Protein AF-A0A7J6QQX9-F1 (afdb_monomer_lite)

Sequence (449 aa):
MVSWVTRGLKDNWSQVRYASCIAARAVVTKVDTFTDLSIRDRLTTLPNFASMAVAVYLNRHYVAEGVRMHAQGTWRLLVGPHGGSWILVENMPLVLDVLTEAMNAPNHAVREASCHCVREIGSRVLPAVVETSKAEDCEATMRRLVGLLNEATQDESWPVRDTAAQAIGELYSTASLQAKTGSPNKSSGSRCFDTTKHGEEAEGALSTAVESFAATLENLMQDNIPSLRRDAAAALAELAENQPSRVDLFAILRRHLGAAHEQSPNSESFSHYTPSGPFSVPAKKVSHEDYVPPDEVSNQTMYSCGSLAPKTHLGHLKKKSPGGGCMNCSSGDEDRYAVAWERSDGAVDLLASACLLRSDPSDLLDAFVPTLEGIFKLSHFKHNVNLKRTICERFMEVIRARPEIRPRLGGIRKQCLELLQDSASNEENLRTARLCFEDFVRVAAVPAS

Foldseek 3Di:
DLQCLLVQLLDLFPVSVLVSLVVLLVCLVCVVVPDPDDLVRCCQPPVSNVSSLLSLLLQCQQPWPSSNVSSVVSNCSSQPPPDDLVSCLSCVVSNLVSLVSQCPFQAVSSNLSSLLSLLCCLQPNLVVNLVPDDLVVSLVSLLSSLVSLLSQCVDLDLSSVLSSLLSLLNNLVNLVVLCPPPDPDDDDDDSSLDPDSNNVSSVVSNVVCLLVLLVSLLQQLLDPDLSSVLSSLLSNLSSCVSCVVRRPLVVSLVVAQLLLVVFAQPDDDCPPDDDDDPVPDPPPPDPPVPDDDDPDDPDDDDGDPQSPFGNPPDPDDDDDDQGDGPGSSVVPPPDPPRGNLSSSLSSLSNLLSNLLPDPDSCVSLVSCLVSLLVLLPDDSYPCSLVSLLSNLVSVLVSCVSPVPCLVSNVSNLVVLVVCLVVVPPPPDSVPSSVVSNVSSNVSSVDDDD

Secondary structure (DSSP, 8-state):
-HHHHHHHHT-SSHHHHHHHHHHHHHHHHHGGGT----HHHHHHH-HHHHHHHHHHHHHTT-SSHHHHHHHHHHHHHHHGGG-SHHHHHHTHHHHHHHHHHHHT-SSHHHHHHHHHHHHHIIIIIHHHHHHHS-HHHHHHHHHHHHHHHHHHTT-SSHHHHHHHHHHHHHHHHHHHHHHHT--SS-SS---TTSTTHHHHHHHHHHHHHHHHHHHHHHHHTTSSSHHHHHHHHHHHHHHHHH-TTT--HHHHHHHHTTGGGG--S---TTTT----STT--------TTS----S--SS-----GGG--------SSS------SSS-TT-S-TT-PPPHHHHHHHHHHHHHHHHHHSS--HHHHHHHHHHHHHHHT--SSTTHHHHHHHHHHHHHHHHHH-GGGGGGGHHHHHHHHHHHHHTTT-HHHHHHHHHHHHHHHHHHHS---

InterPro domains:
  IPR000357 HEAT repeat [PF02985] (149-173)
  IPR011989 Armadillo-like helical [G3DSA:1.25.10.10] (1-267)
  IPR016024 Armadillo-type fold [SSF48371] (4-436)

Structure (mmCIF, N/CA/C/O backbone):
data_AF-A0A7J6QQX9-F1
#
_entry.id   AF-A0A7J6QQX9-F1
#
loop_
_atom_site.group_PDB
_atom_site.id
_atom_site.type_symbol
_atom_site.label_atom_id
_atom_site.label_alt_id
_atom_site.label_comp_id
_atom_site.label_asym_id
_atom_site.label_entity_id
_atom_site.label_seq_id
_atom_site.pdbx_PDB_ins_code
_atom_site.Cartn_x
_atom_site.Cartn_y
_atom_site.Cartn_z
_atom_site.occupancy
_atom_site.B_iso_or_equiv
_atom_site.auth_seq_id
_atom_site.auth_comp_id
_atom_site.auth_asym_id
_atom_site.auth_atom_id
_atom_site.pdbx_PDB_model_num
ATOM 1 N N . MET A 1 1 ? 24.691 -8.334 -26.530 1.00 84.12 1 MET A N 1
ATOM 2 C CA . MET A 1 1 ? 25.165 -8.021 -25.160 1.00 84.12 1 MET A CA 1
ATOM 3 C C . MET A 1 1 ? 24.040 -7.461 -24.296 1.00 84.12 1 MET A C 1
ATOM 5 O O . MET A 1 1 ? 23.675 -8.126 -23.340 1.00 84.12 1 MET A O 1
ATOM 9 N N . VAL A 1 2 ? 23.448 -6.308 -24.642 1.00 90.69 2 VAL A N 1
ATOM 10 C CA . VAL A 1 2 ? 22.356 -5.672 -23.865 1.00 90.69 2 VAL A CA 1
ATOM 11 C C . VAL A 1 2 ? 21.164 -6.611 -23.619 1.00 90.69 2 VAL A C 1
ATOM 13 O O . VAL A 1 2 ? 20.617 -6.637 -22.521 1.00 90.69 2 VAL A O 1
ATOM 16 N N . SER A 1 3 ? 20.814 -7.457 -24.591 1.00 92.81 3 SER A N 1
ATOM 17 C CA . SER A 1 3 ? 19.777 -8.487 -24.434 1.00 92.81 3 SER A CA 1
ATOM 18 C C . SER A 1 3 ? 20.079 -9.501 -23.318 1.00 92.81 3 SER A C 1
ATOM 20 O O . SER A 1 3 ? 19.195 -9.826 -22.531 1.00 92.81 3 SER A O 1
ATOM 22 N N . TRP A 1 4 ? 21.330 -9.959 -23.191 1.00 95.06 4 TRP A N 1
ATOM 23 C CA . TRP A 1 4 ? 21.755 -10.872 -22.121 1.00 95.06 4 TRP A CA 1
ATOM 24 C C . TRP A 1 4 ? 21.725 -10.201 -20.749 1.00 95.06 4 TRP A C 1
ATOM 26 O O . TRP A 1 4 ? 21.251 -10.802 -19.789 1.00 95.06 4 TRP A O 1
ATOM 36 N N . VAL A 1 5 ? 22.163 -8.940 -20.672 1.00 97.00 5 VAL A N 1
ATOM 37 C CA . VAL A 1 5 ? 22.064 -8.133 -19.446 1.00 97.00 5 VAL A CA 1
ATOM 38 C C . VAL A 1 5 ? 20.602 -7.973 -19.032 1.00 97.00 5 VAL A C 1
ATOM 40 O O . VAL A 1 5 ? 20.261 -8.198 -17.877 1.00 97.00 5 VAL A O 1
ATOM 43 N N . THR A 1 6 ? 19.723 -7.656 -19.982 1.00 97.31 6 THR A N 1
ATOM 44 C CA . THR A 1 6 ? 18.281 -7.507 -19.733 1.00 97.31 6 THR A CA 1
ATOM 45 C C . THR A 1 6 ? 17.662 -8.806 -19.225 1.00 97.31 6 THR A C 1
ATOM 47 O O . THR A 1 6 ? 16.915 -8.787 -18.252 1.00 97.31 6 THR A O 1
ATOM 50 N N . ARG A 1 7 ? 18.019 -9.949 -19.823 1.00 96.25 7 ARG A N 1
ATOM 51 C CA . ARG A 1 7 ? 17.563 -11.262 -19.354 1.00 96.25 7 ARG A CA 1
ATOM 52 C C . ARG A 1 7 ? 18.000 -11.531 -17.914 1.00 96.25 7 ARG A C 1
ATOM 54 O O . ARG A 1 7 ? 17.188 -11.977 -17.115 1.00 96.25 7 ARG A O 1
ATOM 61 N N . GLY A 1 8 ? 19.245 -11.213 -17.571 1.00 97.38 8 GLY A N 1
ATOM 62 C CA . GLY A 1 8 ? 19.741 -11.386 -16.210 1.00 97.38 8 GLY A CA 1
ATOM 63 C C . GLY A 1 8 ? 19.125 -10.407 -15.195 1.00 97.38 8 GLY A C 1
ATOM 64 O O . GLY A 1 8 ? 18.898 -10.778 -14.047 1.00 97.38 8 GLY A O 1
ATOM 65 N N . LEU A 1 9 ? 18.756 -9.188 -15.610 1.00 97.81 9 LEU A N 1
ATOM 66 C CA . LEU A 1 9 ? 17.980 -8.250 -14.781 1.00 97.81 9 LEU A CA 1
ATOM 67 C C . LEU A 1 9 ? 16.560 -8.755 -14.482 1.00 97.81 9 LEU A C 1
ATOM 69 O O . LEU A 1 9 ? 15.971 -8.344 -13.484 1.00 97.81 9 LEU A O 1
ATOM 73 N N . LYS A 1 10 ? 16.008 -9.620 -15.339 1.00 96.12 10 LYS A N 1
ATOM 74 C CA . LYS A 1 10 ? 14.687 -10.243 -15.181 1.00 96.12 10 LYS A CA 1
ATOM 75 C C . LYS A 1 10 ? 14.738 -11.624 -14.516 1.00 96.12 10 LYS A C 1
ATOM 77 O O . LYS A 1 10 ? 13.691 -12.217 -14.278 1.00 96.12 10 LYS A O 1
ATOM 82 N N . ASP A 1 11 ? 15.926 -12.128 -14.189 1.00 95.44 11 ASP A N 1
ATOM 83 C CA . ASP A 1 11 ? 16.115 -13.477 -13.651 1.00 95.44 11 ASP A CA 1
ATOM 84 C C . ASP A 1 11 ? 15.427 -13.675 -12.289 1.00 95.44 11 ASP A C 1
ATOM 86 O O . ASP A 1 11 ? 15.112 -12.715 -11.595 1.00 95.44 11 ASP A O 1
ATOM 90 N N . ASN A 1 12 ? 15.185 -14.907 -11.855 1.00 90.69 12 ASN A N 1
ATOM 91 C CA . ASN A 1 12 ? 14.590 -15.151 -10.538 1.00 90.69 12 ASN A CA 1
ATOM 92 C C . ASN A 1 12 ? 15.608 -15.072 -9.399 1.00 90.69 12 ASN A C 1
ATOM 94 O O . ASN A 1 12 ? 15.220 -14.878 -8.248 1.00 90.69 12 ASN A O 1
ATOM 98 N N . TRP A 1 13 ? 16.896 -15.235 -9.689 1.00 89.69 13 TRP A N 1
ATOM 99 C CA . TRP A 1 13 ? 17.943 -15.302 -8.683 1.00 89.69 13 TRP A CA 1
ATOM 100 C C . TRP A 1 13 ? 18.569 -13.932 -8.452 1.00 89.69 13 TRP A C 1
ATOM 102 O O . TRP A 1 13 ? 19.050 -13.261 -9.368 1.00 89.69 13 TRP A O 1
ATOM 112 N N . SER A 1 14 ? 18.622 -13.533 -7.182 1.00 91.19 14 SER A N 1
ATOM 113 C CA . SER A 1 14 ? 19.186 -12.245 -6.763 1.00 91.19 14 SER A CA 1
ATOM 114 C C . SER A 1 14 ? 20.650 -12.077 -7.176 1.00 91.19 14 SER A C 1
ATOM 116 O O . SER A 1 14 ? 21.046 -10.980 -7.556 1.00 91.19 14 SER A O 1
ATOM 118 N N . GLN A 1 15 ? 21.440 -13.155 -7.175 1.00 93.25 15 GLN A N 1
ATOM 119 C CA . GLN A 1 15 ? 22.838 -13.142 -7.623 1.00 93.25 15 GLN A CA 1
ATOM 120 C C . GLN A 1 15 ? 22.964 -12.801 -9.116 1.00 93.25 15 GLN A C 1
ATOM 122 O O . GLN A 1 15 ? 23.804 -11.984 -9.497 1.00 93.25 15 GLN A O 1
ATOM 127 N N . VAL A 1 16 ? 22.094 -13.373 -9.955 1.00 95.94 16 VAL A N 1
ATOM 128 C CA . VAL A 1 16 ? 22.068 -13.097 -11.399 1.00 95.94 16 VAL A CA 1
ATOM 129 C C . VAL A 1 16 ? 21.609 -11.662 -11.652 1.00 95.94 16 VAL A C 1
ATOM 131 O O . VAL A 1 16 ? 22.255 -10.937 -12.416 1.00 95.94 16 VAL A O 1
ATOM 134 N N . ARG A 1 17 ? 20.565 -11.205 -10.943 1.00 96.94 17 ARG A N 1
ATOM 135 C CA . ARG A 1 17 ? 20.119 -9.802 -10.979 1.00 96.94 17 ARG A CA 1
ATOM 136 C C . ARG A 1 17 ? 21.229 -8.848 -10.568 1.00 96.94 17 ARG A C 1
ATOM 138 O O . ARG A 1 17 ? 21.464 -7.868 -11.262 1.00 96.94 17 ARG A O 1
ATOM 145 N N . TYR A 1 18 ? 21.950 -9.151 -9.491 1.00 96.75 18 TYR A N 1
ATOM 146 C CA . TYR A 1 18 ? 23.032 -8.315 -8.979 1.00 96.75 18 TYR A CA 1
ATOM 147 C C . TYR A 1 18 ? 24.162 -8.151 -10.001 1.00 96.75 18 TYR A C 1
ATOM 149 O O . TYR A 1 18 ? 24.515 -7.022 -10.357 1.00 96.75 18 TYR A O 1
ATOM 157 N N . ALA A 1 19 ? 24.665 -9.263 -10.546 1.00 97.31 19 ALA A N 1
ATOM 158 C CA . ALA A 1 19 ? 25.669 -9.241 -11.609 1.00 97.31 19 ALA A CA 1
ATOM 159 C C . ALA A 1 19 ? 25.173 -8.454 -12.837 1.00 97.31 19 ALA A C 1
ATOM 161 O O . ALA A 1 19 ? 25.912 -7.666 -13.430 1.00 97.31 19 ALA A O 1
ATOM 162 N N . SER A 1 20 ? 23.890 -8.598 -13.170 1.00 98.12 20 SER A N 1
ATOM 163 C CA . SER A 1 20 ? 23.268 -7.890 -14.289 1.00 98.12 20 SER A CA 1
ATOM 164 C C . SER A 1 20 ? 23.058 -6.402 -14.012 1.00 98.12 20 SER A C 1
ATOM 166 O O . SER A 1 20 ? 23.206 -5.602 -14.928 1.00 98.12 20 SER A O 1
ATOM 168 N N . CYS A 1 21 ? 22.803 -5.986 -12.770 1.00 97.69 21 CYS A N 1
ATOM 169 C CA . CYS A 1 21 ? 22.764 -4.576 -12.382 1.00 97.69 21 CYS A CA 1
ATOM 170 C C . CYS A 1 21 ? 24.143 -3.916 -12.512 1.00 97.69 21 CYS A C 1
ATOM 172 O O . CYS A 1 21 ? 24.231 -2.767 -12.954 1.00 97.69 21 CYS A O 1
ATOM 174 N N . ILE A 1 22 ? 25.220 -4.635 -12.173 1.00 97.12 22 ILE A N 1
ATOM 175 C CA . ILE A 1 22 ? 26.598 -4.173 -12.402 1.00 97.12 22 ILE A CA 1
ATOM 176 C C . ILE A 1 22 ? 26.862 -4.034 -13.905 1.00 97.12 22 ILE A C 1
ATOM 178 O O . ILE A 1 22 ? 27.329 -2.985 -14.352 1.00 97.12 22 ILE A O 1
ATOM 182 N N . ALA A 1 23 ? 26.515 -5.054 -14.694 1.00 97.19 23 ALA A N 1
ATOM 183 C CA . ALA A 1 23 ? 26.692 -5.029 -16.142 1.00 97.19 23 ALA A CA 1
ATOM 184 C C . ALA A 1 23 ? 25.866 -3.914 -16.808 1.00 97.19 23 ALA A C 1
ATOM 186 O O . ALA A 1 23 ? 26.388 -3.183 -17.645 1.00 97.19 23 ALA A O 1
ATOM 187 N N . ALA A 1 24 ? 24.612 -3.718 -16.393 1.00 96.88 24 ALA A N 1
ATOM 188 C CA . ALA A 1 24 ? 23.746 -2.647 -16.879 1.00 96.88 24 ALA A CA 1
ATOM 189 C C . ALA A 1 24 ? 24.336 -1.269 -16.581 1.00 96.88 24 ALA A C 1
ATOM 191 O O . ALA A 1 24 ? 24.347 -0.406 -17.455 1.00 96.88 24 ALA A O 1
ATOM 192 N N . ARG A 1 25 ? 24.905 -1.070 -15.384 1.00 95.69 25 ARG A N 1
ATOM 193 C CA . ARG A 1 25 ? 25.619 0.171 -15.062 1.00 95.69 25 ARG A CA 1
ATOM 194 C C . ARG A 1 25 ? 26.793 0.402 -16.003 1.00 95.69 25 ARG A C 1
ATOM 196 O O . ARG A 1 25 ? 26.947 1.512 -16.493 1.00 95.69 25 ARG A O 1
ATOM 203 N N . ALA A 1 26 ? 27.595 -0.629 -16.262 1.00 94.19 26 ALA A N 1
ATOM 204 C CA . ALA A 1 26 ? 28.725 -0.529 -17.179 1.00 94.19 26 ALA A CA 1
ATOM 205 C C . ALA A 1 26 ? 28.280 -0.211 -18.615 1.00 94.19 26 ALA A C 1
ATOM 207 O O . ALA A 1 26 ? 28.956 0.554 -19.296 1.00 94.19 26 ALA A O 1
ATOM 208 N N . VAL A 1 27 ? 27.140 -0.753 -19.064 1.00 92.62 27 VAL A N 1
ATOM 209 C CA . VAL A 1 27 ? 26.528 -0.371 -20.345 1.00 92.62 27 VAL A CA 1
ATOM 210 C C . VAL A 1 27 ? 26.169 1.114 -20.324 1.00 92.62 27 VAL A C 1
ATOM 212 O O . VAL A 1 27 ? 26.605 1.839 -21.207 1.00 92.62 27 VAL A O 1
ATOM 215 N N . VAL A 1 28 ? 25.446 1.589 -19.306 1.00 91.12 28 VAL A N 1
ATOM 216 C CA . VAL A 1 28 ? 25.017 2.997 -19.210 1.00 91.12 28 VAL A CA 1
ATOM 217 C C . VAL A 1 28 ? 26.200 3.967 -19.145 1.00 91.12 28 VAL A C 1
ATOM 219 O O . VAL A 1 28 ? 26.151 5.005 -19.787 1.00 91.12 28 VAL A O 1
ATOM 222 N N . THR A 1 29 ? 27.273 3.651 -18.417 1.00 90.00 29 THR A N 1
ATOM 223 C CA . THR A 1 29 ? 28.412 4.576 -18.261 1.00 90.00 29 THR A CA 1
ATOM 224 C C . THR A 1 29 ? 29.405 4.549 -19.414 1.00 90.00 29 THR A C 1
ATOM 226 O O . THR A 1 29 ? 30.182 5.488 -19.558 1.00 90.00 29 THR A O 1
ATOM 229 N N . LYS A 1 30 ? 29.427 3.478 -20.213 1.00 86.75 30 LYS A N 1
ATOM 230 C CA . LYS A 1 30 ? 30.362 3.340 -21.338 1.00 86.75 30 LYS A CA 1
ATOM 231 C C . LYS A 1 30 ? 29.700 3.508 -22.698 1.00 86.75 30 LYS A C 1
ATOM 233 O O . LYS A 1 30 ? 30.407 3.564 -23.689 1.00 86.75 30 LYS A O 1
ATOM 238 N N . VAL A 1 31 ? 28.374 3.574 -22.795 1.00 77.25 31 VAL A N 1
ATOM 239 C CA . VAL A 1 31 ? 27.704 3.649 -24.105 1.00 77.25 31 VAL A CA 1
ATOM 240 C C . VAL A 1 31 ? 28.097 4.902 -24.897 1.00 77.25 31 VAL A C 1
ATOM 242 O O . VAL A 1 31 ? 28.223 4.817 -26.115 1.00 77.25 31 VAL A O 1
ATOM 245 N N . ASP A 1 32 ? 28.398 6.013 -24.219 1.00 75.94 32 ASP A N 1
ATOM 246 C CA . ASP A 1 32 ? 28.854 7.260 -24.853 1.00 75.94 32 ASP A CA 1
ATOM 247 C C . ASP A 1 32 ? 30.211 7.115 -25.553 1.00 75.94 32 ASP A C 1
ATOM 249 O O . ASP A 1 32 ? 30.537 7.901 -26.433 1.00 75.94 32 ASP A O 1
ATOM 253 N N . THR A 1 33 ? 30.998 6.079 -25.237 1.00 76.94 33 THR A N 1
ATOM 254 C CA . THR A 1 33 ? 32.247 5.807 -25.965 1.00 76.94 33 THR A CA 1
ATOM 255 C C . THR A 1 33 ? 32.017 5.118 -27.311 1.00 76.94 33 THR A C 1
ATOM 257 O O . THR A 1 33 ? 32.973 4.918 -28.054 1.00 76.94 33 THR A O 1
ATOM 260 N N . PHE A 1 34 ? 30.784 4.698 -27.614 1.00 73.06 34 PHE A N 1
ATOM 261 C CA . PHE A 1 34 ? 30.450 3.904 -28.804 1.00 73.06 34 PHE A CA 1
ATOM 262 C C . PHE A 1 34 ? 29.345 4.521 -29.671 1.00 73.06 34 PHE A C 1
ATOM 264 O O . PHE A 1 34 ? 29.033 3.975 -30.728 1.00 73.06 34 PHE A O 1
ATOM 271 N N . THR A 1 35 ? 28.717 5.613 -29.231 1.00 78.06 35 THR A N 1
ATOM 272 C CA . THR A 1 35 ? 27.651 6.292 -29.974 1.00 78.06 35 THR A CA 1
ATOM 273 C C . THR A 1 35 ? 27.448 7.722 -29.472 1.00 78.06 35 THR A C 1
ATOM 275 O O . THR A 1 35 ? 27.455 7.960 -28.267 1.00 78.06 35 THR A O 1
ATOM 278 N N . ASP A 1 36 ? 27.176 8.637 -30.405 1.00 83.81 36 ASP A N 1
ATOM 279 C CA . ASP A 1 36 ? 26.869 10.049 -30.126 1.00 83.81 36 ASP A CA 1
ATOM 280 C C . ASP A 1 36 ? 25.395 10.297 -29.748 1.00 83.81 36 ASP A C 1
ATOM 282 O O . ASP A 1 36 ? 24.973 11.438 -29.569 1.00 83.81 36 ASP A O 1
ATOM 286 N N . LEU A 1 37 ? 24.578 9.241 -29.653 1.00 84.38 37 LEU A N 1
ATOM 287 C CA . LEU A 1 37 ? 23.164 9.366 -29.300 1.00 84.38 37 LEU A CA 1
ATOM 288 C C . LEU A 1 37 ? 22.999 9.874 -27.863 1.00 84.38 37 LEU A C 1
ATOM 290 O O . LEU A 1 37 ? 23.705 9.443 -26.948 1.00 84.38 37 LEU A O 1
ATOM 294 N N . SER A 1 38 ? 22.007 10.729 -27.616 1.00 86.50 38 SER A N 1
ATOM 295 C CA . SER A 1 38 ? 21.639 11.062 -26.238 1.00 86.50 38 SER A CA 1
ATOM 296 C C . SER A 1 38 ? 21.009 9.850 -25.532 1.00 86.50 38 SER A C 1
ATOM 298 O O . SER A 1 38 ? 20.584 8.882 -26.168 1.00 86.50 38 SER A O 1
ATOM 300 N N . ILE A 1 39 ? 20.920 9.875 -24.196 1.00 84.25 39 ILE A N 1
ATOM 301 C CA . ILE A 1 39 ? 20.213 8.818 -23.444 1.00 84.25 39 ILE A CA 1
ATOM 302 C C . ILE A 1 39 ? 18.755 8.712 -23.908 1.00 84.25 39 ILE A C 1
ATOM 304 O O . ILE A 1 39 ? 18.248 7.603 -24.071 1.00 84.25 39 ILE A O 1
ATOM 308 N N . ARG A 1 40 ? 18.106 9.853 -24.173 1.00 86.06 40 ARG A N 1
ATOM 309 C CA . ARG A 1 40 ? 16.735 9.894 -24.688 1.00 86.06 40 ARG A CA 1
ATOM 310 C C . ARG A 1 40 ? 16.632 9.229 -26.053 1.00 86.06 40 ARG A C 1
ATOM 312 O O . ARG A 1 40 ? 15.795 8.350 -26.214 1.00 86.06 40 ARG A O 1
ATOM 319 N N . ASP A 1 41 ? 17.534 9.553 -26.978 1.00 87.62 41 ASP A N 1
ATOM 320 C CA . ASP A 1 41 ? 17.543 8.921 -28.303 1.00 87.62 41 ASP A CA 1
ATOM 321 C C . ASP A 1 41 ? 17.772 7.415 -28.198 1.00 87.62 41 ASP A C 1
ATOM 323 O O . ASP A 1 41 ? 17.141 6.637 -28.905 1.00 87.62 41 ASP A O 1
ATOM 327 N N . ARG A 1 42 ? 18.633 6.957 -27.283 1.00 88.06 42 ARG A N 1
ATOM 328 C CA . ARG A 1 42 ? 18.839 5.518 -27.062 1.00 88.06 42 ARG A CA 1
ATOM 329 C C . ARG A 1 42 ? 17.589 4.827 -26.530 1.00 88.06 42 ARG A C 1
ATOM 331 O O . ARG A 1 42 ? 17.294 3.715 -26.956 1.00 88.06 42 ARG A O 1
ATOM 338 N N . LEU A 1 43 ? 16.860 5.461 -25.618 1.00 87.50 43 LEU A N 1
ATOM 339 C CA . LEU A 1 43 ? 15.618 4.913 -25.070 1.00 87.50 43 LEU A CA 1
ATOM 340 C C . LEU A 1 43 ? 14.502 4.843 -26.118 1.00 87.50 43 LEU A C 1
ATOM 342 O O . LEU A 1 43 ? 13.714 3.908 -26.075 1.00 87.50 43 LEU A O 1
ATOM 346 N N . THR A 1 44 ? 14.458 5.766 -27.078 1.00 83.31 44 THR A N 1
ATOM 347 C CA . THR A 1 44 ? 13.416 5.783 -28.117 1.00 83.31 44 THR A CA 1
ATOM 348 C C . THR A 1 44 ? 13.784 4.974 -29.363 1.00 83.31 44 THR A C 1
ATOM 350 O O . THR A 1 44 ? 12.905 4.401 -30.003 1.00 83.31 44 THR A O 1
ATOM 353 N N . THR A 1 45 ? 15.070 4.886 -29.714 1.00 85.75 45 THR A N 1
ATOM 354 C CA . THR A 1 45 ? 15.525 4.250 -30.967 1.00 85.75 45 THR A CA 1
ATOM 355 C C . THR A 1 45 ? 16.099 2.846 -30.790 1.00 85.75 45 THR A C 1
ATOM 357 O O . THR A 1 45 ? 16.167 2.096 -31.765 1.00 85.75 45 THR A O 1
ATOM 360 N N . LEU A 1 46 ? 16.501 2.449 -29.573 1.00 89.31 46 LEU A N 1
ATOM 361 C CA . LEU A 1 46 ? 17.111 1.143 -29.303 1.00 89.31 46 LEU A CA 1
ATOM 362 C C . LEU A 1 46 ? 16.227 0.311 -28.353 1.00 89.31 46 LEU A C 1
ATOM 364 O O . LEU A 1 46 ? 16.395 0.385 -27.132 1.00 89.31 46 LEU A O 1
ATOM 368 N N . PRO A 1 47 ? 15.358 -0.581 -28.875 1.00 88.69 47 PRO A N 1
ATOM 369 C CA . PRO A 1 47 ? 14.410 -1.350 -28.058 1.00 88.69 47 PRO A CA 1
ATOM 370 C C . PRO A 1 47 ? 15.065 -2.162 -26.933 1.00 88.69 47 PRO A C 1
ATOM 372 O O . PRO A 1 47 ? 14.550 -2.252 -25.821 1.00 88.69 47 PRO A O 1
ATOM 375 N N . ASN A 1 48 ? 16.253 -2.720 -27.191 1.00 91.06 48 ASN A N 1
ATOM 376 C CA . ASN A 1 48 ? 17.005 -3.468 -26.181 1.00 91.06 48 ASN A CA 1
ATOM 377 C C . ASN A 1 48 ? 17.505 -2.573 -25.035 1.00 91.06 48 ASN A C 1
ATOM 379 O O . ASN A 1 48 ? 17.599 -3.036 -23.902 1.00 91.06 48 ASN A O 1
ATOM 383 N N . PHE A 1 49 ? 17.833 -1.307 -25.314 1.00 92.69 49 PHE A N 1
ATOM 384 C CA . PHE A 1 49 ? 18.262 -0.354 -24.291 1.00 92.69 49 PHE A CA 1
ATOM 385 C C . PHE A 1 49 ? 17.072 0.103 -23.440 1.00 92.69 49 PHE A C 1
ATOM 387 O O . PHE A 1 49 ? 17.176 0.106 -22.214 1.00 92.69 49 PHE A O 1
ATOM 394 N N . ALA A 1 50 ? 15.924 0.378 -24.070 1.00 93.06 50 ALA A N 1
ATOM 395 C CA . ALA A 1 50 ? 14.665 0.653 -23.375 1.00 93.06 50 ALA A CA 1
ATOM 396 C C . ALA A 1 50 ? 14.260 -0.508 -22.454 1.00 93.06 50 ALA A C 1
ATOM 398 O O . ALA A 1 50 ? 14.015 -0.309 -21.266 1.00 93.06 50 ALA A O 1
ATOM 399 N N . SER A 1 51 ? 14.293 -1.746 -22.961 1.00 95.12 51 SER A N 1
ATOM 400 C CA . SER A 1 51 ? 13.957 -2.937 -22.171 1.00 95.12 51 SER A CA 1
ATOM 401 C C . SER A 1 51 ? 14.902 -3.135 -20.982 1.00 95.12 51 SER A C 1
ATOM 403 O O . SER A 1 51 ? 14.453 -3.447 -19.878 1.00 95.12 51 SER A O 1
ATOM 405 N N . MET A 1 52 ? 16.202 -2.873 -21.164 1.00 96.69 52 MET A N 1
ATOM 406 C CA . MET A 1 52 ? 17.168 -2.867 -20.064 1.00 96.69 52 MET A CA 1
ATOM 407 C C . MET A 1 52 ? 16.832 -1.788 -19.026 1.00 96.69 52 MET A C 1
ATOM 409 O O . MET A 1 52 ? 16.861 -2.072 -17.831 1.00 96.69 52 MET A O 1
ATOM 413 N N . ALA A 1 53 ? 16.507 -0.565 -19.456 1.00 95.56 53 ALA A N 1
ATOM 414 C CA . ALA A 1 53 ? 16.166 0.540 -18.561 1.00 95.56 53 ALA A CA 1
ATOM 415 C C . ALA A 1 53 ? 14.902 0.246 -17.737 1.00 95.56 53 ALA A C 1
ATOM 417 O O . ALA A 1 53 ? 14.898 0.465 -16.526 1.00 95.56 53 ALA A O 1
ATOM 418 N N . VAL A 1 54 ? 13.871 -0.336 -18.355 1.00 96.12 54 VAL A N 1
ATOM 419 C CA . VAL A 1 54 ? 12.658 -0.797 -17.660 1.00 96.12 54 VAL A CA 1
ATOM 420 C C . VAL A 1 54 ? 12.974 -1.934 -16.678 1.00 96.12 54 VAL A C 1
ATOM 422 O O . VAL A 1 54 ? 12.472 -1.952 -15.555 1.00 96.12 54 VAL A O 1
ATOM 425 N N . ALA A 1 55 ? 13.865 -2.862 -17.034 1.00 97.44 55 ALA A N 1
ATOM 426 C CA . ALA A 1 55 ? 14.302 -3.900 -16.102 1.00 97.44 55 ALA A CA 1
ATOM 427 C C . ALA A 1 55 ? 15.130 -3.324 -14.932 1.00 97.44 55 ALA A C 1
ATOM 429 O O . ALA A 1 55 ? 15.032 -3.811 -13.806 1.00 97.44 55 ALA A O 1
ATOM 430 N N . VAL A 1 56 ? 15.916 -2.262 -15.149 1.00 97.69 56 VAL A N 1
ATOM 431 C CA . VAL A 1 56 ? 16.570 -1.508 -14.063 1.00 97.69 56 VAL A CA 1
ATOM 432 C C . VAL A 1 56 ? 15.524 -0.837 -13.173 1.00 97.69 56 VAL A C 1
ATOM 434 O O . VAL A 1 56 ? 15.661 -0.905 -11.953 1.00 97.69 56 VAL A O 1
ATOM 437 N N . TYR A 1 57 ? 14.478 -0.244 -13.756 1.00 97.44 57 TYR A N 1
ATOM 438 C CA . TYR A 1 57 ? 13.365 0.356 -13.020 1.00 97.44 57 TYR A CA 1
ATOM 439 C C . TYR A 1 57 ? 12.709 -0.646 -12.058 1.00 97.44 57 TYR A C 1
ATOM 441 O O . TYR A 1 57 ? 12.630 -0.349 -10.866 1.00 97.44 57 TYR A O 1
ATOM 449 N N . LEU A 1 58 ? 12.374 -1.855 -12.529 1.00 97.69 58 LEU A N 1
ATOM 450 C CA . LEU A 1 58 ? 11.853 -2.950 -11.694 1.00 97.69 58 LEU A CA 1
ATOM 451 C C . LEU A 1 58 ? 12.763 -3.251 -10.493 1.00 97.69 58 LEU A C 1
ATOM 453 O O . LEU A 1 58 ? 12.318 -3.371 -9.354 1.00 97.69 58 LEU A O 1
ATOM 457 N N . ASN A 1 59 ? 14.071 -3.350 -10.732 1.00 98.00 59 ASN A N 1
ATOM 458 C CA . ASN A 1 59 ? 15.026 -3.742 -9.697 1.00 98.00 59 ASN A CA 1
ATOM 459 C C . ASN A 1 59 ? 15.267 -2.668 -8.619 1.00 98.00 59 ASN A C 1
ATOM 461 O O . ASN A 1 59 ? 15.882 -2.974 -7.598 1.00 98.00 59 ASN A O 1
ATOM 465 N N . ARG A 1 60 ? 14.766 -1.433 -8.786 1.00 96.25 60 ARG A N 1
ATOM 466 C CA . ARG A 1 60 ? 14.842 -0.369 -7.758 1.00 96.25 60 ARG A CA 1
ATOM 467 C C . ARG A 1 60 ? 14.053 -0.684 -6.493 1.00 96.25 60 ARG A C 1
ATOM 469 O O . ARG A 1 60 ? 14.317 -0.054 -5.467 1.00 96.25 60 ARG A O 1
ATOM 476 N N . HIS A 1 61 ? 13.112 -1.616 -6.597 1.00 96.06 61 HIS A N 1
ATOM 477 C CA . HIS A 1 61 ? 12.224 -2.048 -5.521 1.00 96.06 61 HIS A CA 1
ATOM 478 C C . HIS A 1 61 ? 12.462 -3.505 -5.118 1.00 96.06 61 HIS A C 1
ATOM 480 O O . HIS A 1 61 ? 11.688 -4.074 -4.362 1.00 96.06 61 HIS A O 1
ATOM 486 N N . TYR A 1 62 ? 13.532 -4.130 -5.615 1.00 95.31 62 TYR A N 1
ATOM 487 C CA . TYR A 1 62 ? 13.842 -5.512 -5.269 1.00 95.31 62 TYR A CA 1
ATOM 488 C C . TYR A 1 62 ? 14.310 -5.629 -3.812 1.00 95.31 62 TYR A C 1
ATOM 490 O O . TYR A 1 62 ? 15.114 -4.820 -3.357 1.00 95.31 62 TYR A O 1
ATOM 498 N N . VAL A 1 63 ? 13.866 -6.667 -3.096 1.00 90.56 63 VAL A N 1
ATOM 499 C CA . VAL A 1 63 ? 14.123 -6.824 -1.648 1.00 90.56 63 VAL A CA 1
ATOM 500 C C . VAL A 1 63 ? 15.609 -6.981 -1.291 1.00 90.56 63 VAL A C 1
ATOM 502 O O . VAL A 1 63 ? 16.048 -6.607 -0.206 1.00 90.56 63 VAL A O 1
ATOM 505 N N . ALA A 1 64 ? 16.419 -7.543 -2.196 1.00 90.44 64 ALA A N 1
ATOM 506 C CA . ALA A 1 64 ? 17.844 -7.728 -1.944 1.00 90.44 64 ALA A CA 1
ATOM 507 C C . ALA A 1 64 ? 18.593 -6.393 -2.071 1.00 90.44 64 ALA A C 1
ATOM 509 O O . ALA A 1 64 ? 18.716 -5.847 -3.170 1.00 90.44 64 ALA A O 1
ATOM 510 N N . GLU A 1 65 ? 19.163 -5.920 -0.959 1.00 90.06 65 GLU A N 1
ATOM 511 C CA . GLU A 1 65 ? 19.759 -4.583 -0.855 1.00 90.06 65 GLU A CA 1
ATOM 512 C C . GLU A 1 65 ? 20.796 -4.284 -1.940 1.00 90.06 65 GLU A C 1
ATOM 514 O O . GLU A 1 65 ? 20.770 -3.220 -2.555 1.00 90.06 65 GLU A O 1
ATOM 519 N N . GLY A 1 66 ? 21.676 -5.245 -2.240 1.00 92.19 66 GLY A N 1
ATOM 520 C CA . GLY A 1 66 ? 22.685 -5.086 -3.286 1.00 92.19 66 GLY A CA 1
ATOM 521 C C . GLY A 1 66 ? 22.073 -4.849 -4.671 1.00 92.19 66 GLY A C 1
ATOM 522 O O . GLY A 1 66 ? 22.525 -3.970 -5.401 1.00 92.19 66 GLY A O 1
ATOM 523 N N . VAL A 1 67 ? 21.016 -5.585 -5.029 1.00 96.50 67 VAL A N 1
ATOM 524 C CA . VAL A 1 67 ? 20.295 -5.389 -6.301 1.00 96.50 67 VAL A CA 1
ATOM 525 C C . VAL A 1 67 ? 19.645 -4.007 -6.311 1.00 96.50 67 VAL A C 1
ATOM 527 O O . VAL A 1 67 ? 19.862 -3.232 -7.244 1.00 96.50 67 VAL A O 1
ATOM 530 N N . ARG A 1 68 ? 18.932 -3.674 -5.230 1.00 96.81 68 ARG A N 1
ATOM 531 C CA . ARG A 1 68 ? 18.203 -2.416 -5.054 1.00 96.81 68 ARG A CA 1
ATOM 532 C C . ARG A 1 68 ? 19.102 -1.194 -5.201 1.00 96.81 68 ARG A C 1
ATOM 534 O O . ARG A 1 68 ? 18.865 -0.337 -6.051 1.00 96.81 68 ARG A O 1
ATOM 541 N N . MET A 1 69 ? 20.182 -1.148 -4.427 1.00 95.38 69 MET A N 1
ATOM 542 C CA . MET A 1 69 ? 21.137 -0.041 -4.411 1.00 95.38 69 MET A CA 1
ATOM 543 C C . MET A 1 69 ? 21.840 0.120 -5.759 1.00 95.38 69 MET A C 1
ATOM 545 O O . MET A 1 69 ? 22.036 1.243 -6.244 1.00 95.38 69 MET A O 1
ATOM 549 N N . HIS A 1 70 ? 22.199 -0.992 -6.411 1.00 96.44 70 HIS A N 1
ATOM 550 C CA . HIS A 1 70 ? 22.804 -0.917 -7.733 1.00 96.44 70 HIS A CA 1
ATOM 551 C C . HIS A 1 70 ? 21.812 -0.419 -8.790 1.00 96.44 70 HIS A C 1
ATOM 553 O O . HIS A 1 70 ? 22.157 0.481 -9.561 1.00 96.44 70 HIS A O 1
ATOM 559 N N . ALA A 1 71 ? 20.581 -0.926 -8.792 1.00 97.31 71 ALA A N 1
ATOM 560 C CA . ALA A 1 71 ? 19.533 -0.483 -9.702 1.00 97.31 71 ALA A CA 1
ATOM 561 C C . ALA A 1 71 ? 19.184 1.000 -9.505 1.00 97.31 71 ALA A C 1
ATOM 563 O O . ALA A 1 71 ? 19.163 1.747 -10.478 1.00 97.31 71 ALA A O 1
ATOM 564 N N . GLN A 1 72 ? 19.020 1.468 -8.265 1.00 95.88 72 GLN A N 1
ATOM 565 C CA . GLN A 1 72 ? 18.758 2.880 -7.958 1.00 95.88 72 GLN A CA 1
ATOM 566 C C . GLN A 1 72 ? 19.903 3.801 -8.394 1.00 95.88 72 GLN A C 1
ATOM 568 O O . GLN A 1 72 ? 19.663 4.884 -8.930 1.00 95.88 72 GLN A O 1
ATOM 573 N N . GLY A 1 73 ? 21.158 3.388 -8.199 1.00 95.75 73 GLY A N 1
ATOM 574 C CA . GLY A 1 73 ? 22.306 4.143 -8.703 1.00 95.75 73 GLY A CA 1
ATOM 575 C C . GLY A 1 73 ? 22.341 4.210 -10.233 1.00 95.75 73 GLY A C 1
ATOM 576 O O . GLY A 1 73 ? 22.588 5.275 -10.785 1.00 95.75 73 GLY A O 1
ATOM 577 N N . THR A 1 74 ? 22.038 3.107 -10.922 1.00 95.88 74 THR A N 1
ATOM 578 C CA . THR A 1 74 ? 21.981 3.073 -12.394 1.00 95.88 74 THR A CA 1
ATOM 579 C C . THR A 1 74 ? 20.799 3.879 -12.932 1.00 95.88 74 THR A C 1
ATOM 581 O O . THR A 1 74 ? 20.949 4.603 -13.909 1.00 95.88 74 THR A O 1
ATOM 584 N N . TRP A 1 75 ? 19.648 3.831 -12.260 1.00 95.25 75 TRP A N 1
ATOM 585 C CA . TRP A 1 75 ? 18.479 4.638 -12.599 1.00 95.25 75 TRP A CA 1
ATOM 586 C C . TRP A 1 75 ? 18.777 6.135 -12.519 1.00 95.25 75 TRP A C 1
ATOM 588 O O . TRP A 1 75 ? 18.449 6.860 -13.449 1.00 95.25 75 TRP A O 1
ATOM 598 N N . ARG A 1 76 ? 19.479 6.596 -11.471 1.00 93.69 76 ARG A N 1
ATOM 599 C CA . ARG A 1 76 ? 19.910 8.002 -11.352 1.00 93.69 76 ARG A CA 1
ATOM 600 C C . ARG A 1 76 ? 20.771 8.468 -12.528 1.00 93.69 76 ARG A C 1
ATOM 602 O O . ARG A 1 76 ? 20.637 9.612 -12.945 1.00 93.69 76 ARG A O 1
ATOM 609 N N . LEU A 1 77 ? 21.613 7.589 -13.076 1.00 91.56 77 LEU A N 1
ATOM 610 C CA . LEU A 1 77 ? 22.408 7.893 -14.270 1.00 91.56 77 LEU A CA 1
ATOM 611 C C . LEU A 1 77 ? 21.543 7.990 -15.534 1.00 91.56 77 LEU A C 1
ATOM 613 O O . LEU A 1 77 ? 21.807 8.838 -16.376 1.00 91.56 77 LEU A O 1
ATOM 617 N N . LEU A 1 78 ? 20.511 7.148 -15.656 1.00 90.75 78 LEU A N 1
ATOM 618 C CA . LEU A 1 78 ? 19.583 7.169 -16.792 1.00 90.75 78 LEU A CA 1
ATOM 619 C C . LEU A 1 78 ? 18.690 8.418 -16.800 1.00 90.75 78 LEU A C 1
ATOM 621 O O . LEU A 1 78 ? 18.446 8.988 -17.857 1.00 90.75 78 LEU A O 1
ATOM 625 N N . VAL A 1 79 ? 18.187 8.830 -15.635 1.00 88.38 79 VAL A N 1
ATOM 626 C CA . VAL A 1 79 ? 17.172 9.896 -15.535 1.00 88.38 79 VAL A CA 1
ATOM 627 C C . VAL A 1 79 ? 17.765 11.290 -15.329 1.00 88.38 79 VAL A C 1
ATOM 629 O O . VAL A 1 79 ? 17.118 12.288 -15.643 1.00 88.38 79 VAL A O 1
ATOM 632 N N . GLY A 1 80 ? 18.984 11.376 -14.789 1.00 84.38 80 GLY A N 1
ATOM 633 C CA . GLY A 1 80 ? 19.609 12.648 -14.441 1.00 84.38 80 GLY A CA 1
ATOM 634 C C . GLY A 1 80 ? 18.833 13.435 -13.367 1.00 84.38 80 GLY A C 1
ATOM 635 O O . GLY A 1 80 ? 18.046 12.863 -12.609 1.00 84.38 80 GLY A O 1
ATOM 636 N N . PRO A 1 81 ? 19.045 14.759 -13.259 1.00 79.88 81 PRO A N 1
ATOM 637 C CA . PRO A 1 81 ? 18.440 15.582 -12.206 1.00 79.88 81 PRO A CA 1
ATOM 638 C C . PRO A 1 81 ? 16.945 15.871 -12.420 1.00 79.88 81 PRO A C 1
ATOM 640 O O . PRO A 1 81 ? 16.275 16.312 -11.492 1.00 79.88 81 PRO A O 1
ATOM 643 N N . HIS A 1 82 ? 16.415 15.629 -13.622 1.00 72.69 82 HIS A N 1
ATOM 644 C CA . HIS A 1 82 ? 15.049 16.005 -14.008 1.00 72.69 82 HIS A CA 1
ATOM 645 C C . HIS A 1 82 ? 13.992 14.929 -13.708 1.00 72.69 82 HIS A C 1
ATOM 647 O O . HIS A 1 82 ? 12.805 15.161 -13.917 1.00 72.69 82 HIS A O 1
ATOM 653 N N . GLY A 1 83 ? 14.402 13.767 -13.190 1.00 80.56 83 GLY A N 1
ATOM 654 C CA . GLY A 1 83 ? 13.496 12.666 -12.867 1.00 80.56 83 GLY A CA 1
ATOM 655 C C . GLY A 1 83 ? 13.172 11.757 -14.059 1.00 80.56 83 GLY A C 1
ATOM 656 O O . GLY A 1 83 ? 13.497 12.046 -15.208 1.00 80.56 83 GLY A O 1
ATOM 657 N N . GLY A 1 84 ? 12.585 10.593 -13.757 1.00 83.94 84 GLY A N 1
ATOM 658 C CA . GLY A 1 84 ? 12.433 9.477 -14.703 1.00 83.94 84 GLY A CA 1
ATOM 659 C C . GLY A 1 84 ? 11.018 9.177 -15.179 1.00 83.94 84 GLY A C 1
ATOM 660 O O . GLY A 1 84 ? 10.834 8.175 -15.863 1.00 83.94 84 GLY A O 1
ATOM 661 N N . SER A 1 85 ? 10.020 9.986 -14.809 1.00 86.44 85 SER A N 1
ATOM 662 C CA . SER A 1 85 ? 8.619 9.744 -15.189 1.00 86.44 85 SER A CA 1
ATOM 663 C C . SER A 1 85 ? 8.439 9.726 -16.706 1.00 86.44 85 SER A C 1
ATOM 665 O O . SER A 1 85 ? 7.774 8.836 -17.221 1.00 86.44 85 SER A O 1
ATOM 667 N N . TRP A 1 86 ? 9.105 10.631 -17.428 1.00 87.00 86 TRP A N 1
ATOM 668 C CA . TRP A 1 86 ? 9.053 10.696 -18.890 1.00 87.00 86 TRP A CA 1
ATOM 669 C C . TRP A 1 86 ? 9.521 9.397 -19.567 1.00 87.00 86 TRP A C 1
ATOM 671 O O . TRP A 1 86 ? 8.905 8.981 -20.541 1.00 87.00 86 TRP A O 1
ATOM 681 N N . ILE A 1 87 ? 10.542 8.709 -19.026 1.00 90.12 87 ILE A N 1
ATOM 682 C CA . ILE A 1 87 ? 11.011 7.416 -19.562 1.00 90.12 87 ILE A CA 1
ATOM 683 C C . ILE A 1 87 ? 9.881 6.392 -19.497 1.00 90.12 87 ILE A C 1
ATOM 685 O O . ILE A 1 87 ? 9.682 5.624 -20.436 1.00 90.12 87 ILE A O 1
ATOM 689 N N . LEU A 1 88 ? 9.156 6.380 -18.377 1.00 92.75 88 LEU A N 1
ATOM 690 C CA . LEU A 1 88 ? 8.062 5.448 -18.144 1.00 92.75 88 LEU A CA 1
ATOM 691 C C . LEU A 1 88 ? 6.860 5.784 -19.024 1.00 92.75 88 LEU A C 1
ATOM 693 O O . LEU A 1 88 ? 6.311 4.872 -19.625 1.00 92.75 88 LEU A O 1
ATOM 697 N N . VAL A 1 89 ? 6.496 7.064 -19.149 1.00 90.81 89 VAL A N 1
ATOM 698 C CA . VAL A 1 89 ? 5.399 7.523 -20.021 1.00 90.81 89 VAL A CA 1
ATOM 699 C C . VAL A 1 89 ? 5.675 7.157 -21.482 1.00 90.81 89 VAL A C 1
ATOM 701 O O . VAL A 1 89 ? 4.852 6.496 -22.108 1.00 90.81 89 VAL A O 1
ATOM 704 N N . GLU A 1 90 ? 6.855 7.497 -22.011 1.00 89.25 90 GLU A N 1
ATOM 705 C CA . GLU A 1 90 ? 7.218 7.216 -23.410 1.00 89.25 90 GLU A CA 1
ATOM 706 C C . GLU A 1 90 ? 7.315 5.712 -23.720 1.00 89.25 90 GLU A C 1
ATOM 708 O O . GLU A 1 90 ? 7.183 5.310 -24.874 1.00 89.25 90 GLU A O 1
ATOM 713 N N . ASN A 1 91 ? 7.532 4.872 -22.702 1.00 92.00 91 ASN A N 1
ATOM 714 C CA . ASN A 1 91 ? 7.688 3.423 -22.845 1.00 92.00 91 ASN A CA 1
ATOM 715 C C . ASN A 1 91 ? 6.589 2.630 -22.120 1.00 92.00 91 ASN A C 1
ATOM 717 O O . ASN A 1 91 ? 6.796 1.454 -21.816 1.00 92.00 91 ASN A O 1
ATOM 721 N N . MET A 1 92 ? 5.429 3.235 -21.833 1.00 94.31 92 MET A N 1
ATOM 722 C CA . MET A 1 92 ? 4.415 2.638 -20.952 1.00 94.31 92 MET A CA 1
ATOM 723 C C . MET A 1 92 ? 3.975 1.223 -21.373 1.00 94.31 92 MET A C 1
ATOM 725 O O . MET A 1 92 ? 3.943 0.346 -20.506 1.00 94.31 92 MET A O 1
ATOM 729 N N . PRO A 1 93 ? 3.733 0.914 -22.666 1.00 94.00 93 PRO A N 1
ATOM 730 C CA . PRO A 1 93 ? 3.406 -0.453 -23.078 1.00 94.00 93 PRO A CA 1
ATOM 731 C C . PRO A 1 93 ? 4.487 -1.471 -22.687 1.00 94.00 93 PRO A C 1
ATOM 733 O O . PRO A 1 93 ? 4.182 -2.502 -22.090 1.00 94.00 93 PRO A O 1
ATOM 736 N N . LEU A 1 94 ? 5.760 -1.139 -22.934 1.00 95.31 94 LEU A N 1
ATOM 737 C CA . LEU A 1 94 ? 6.904 -1.979 -22.573 1.00 95.31 94 LEU A CA 1
ATOM 738 C C . LEU A 1 94 ? 7.062 -2.103 -21.053 1.00 95.31 94 LEU A C 1
ATOM 740 O O . LEU A 1 94 ? 7.394 -3.180 -20.560 1.00 95.31 94 LEU A O 1
ATOM 744 N N . VAL A 1 95 ? 6.831 -1.017 -20.309 1.00 96.50 95 VAL A N 1
ATOM 745 C CA . VAL A 1 95 ? 6.833 -1.032 -18.840 1.00 96.50 95 VAL A CA 1
ATOM 746 C 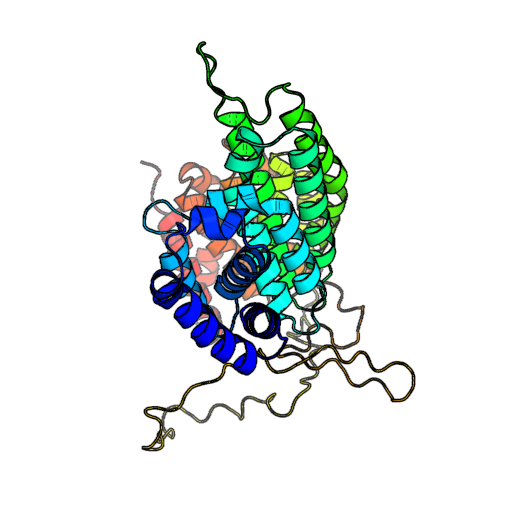C . VAL A 1 95 ? 5.823 -2.049 -18.338 1.00 96.50 95 VAL A C 1
ATOM 748 O O . VAL A 1 95 ? 6.195 -2.973 -17.616 1.00 96.50 95 VAL A O 1
ATOM 751 N N . LEU A 1 96 ? 4.571 -1.933 -18.769 1.00 97.25 96 LEU A N 1
ATOM 752 C CA . LEU A 1 96 ? 3.504 -2.822 -18.332 1.00 97.25 96 LEU A CA 1
ATOM 753 C C . LEU A 1 96 ? 3.761 -4.278 -18.747 1.00 97.25 96 LEU A C 1
ATOM 755 O O . LEU A 1 96 ? 3.458 -5.180 -17.968 1.00 97.25 96 LEU A O 1
ATOM 759 N N . ASP A 1 97 ? 4.367 -4.535 -19.911 1.00 96.94 97 ASP A N 1
ATOM 760 C CA . ASP A 1 97 ? 4.750 -5.891 -20.335 1.00 96.94 97 ASP A CA 1
ATOM 761 C C . ASP A 1 97 ? 5.792 -6.506 -19.396 1.00 96.94 97 ASP A C 1
ATOM 763 O O . ASP A 1 97 ? 5.638 -7.644 -18.951 1.00 96.94 97 ASP A O 1
ATOM 767 N N . VAL A 1 98 ? 6.824 -5.739 -19.027 1.00 96.62 98 VAL A N 1
ATOM 768 C CA . VAL A 1 98 ? 7.846 -6.190 -18.070 1.00 96.62 98 VAL A CA 1
ATOM 769 C C . VAL A 1 98 ? 7.252 -6.412 -16.681 1.00 96.62 98 VAL A C 1
ATOM 771 O O . VAL A 1 98 ? 7.615 -7.384 -16.021 1.00 96.62 98 VAL A O 1
ATOM 774 N N . LEU A 1 99 ? 6.340 -5.549 -16.230 1.00 97.56 99 LEU A N 1
ATOM 775 C CA . LEU A 1 99 ? 5.675 -5.713 -14.934 1.00 97.56 99 LEU A CA 1
ATOM 776 C C . LEU A 1 99 ? 4.728 -6.918 -14.923 1.00 97.56 99 LEU A C 1
ATOM 778 O O . LEU A 1 99 ? 4.679 -7.633 -13.924 1.00 97.56 99 LEU A O 1
ATOM 782 N N . THR A 1 100 ? 4.050 -7.196 -16.040 1.00 97.44 100 THR A N 1
ATOM 783 C CA . THR A 1 100 ? 3.210 -8.394 -16.213 1.00 97.44 100 THR A CA 1
ATOM 784 C C . THR A 1 100 ? 4.060 -9.665 -16.178 1.00 97.44 100 THR A C 1
ATOM 786 O O . THR A 1 100 ? 3.728 -10.617 -15.473 1.00 97.44 100 THR A O 1
ATOM 789 N N . GLU A 1 101 ? 5.200 -9.678 -16.874 1.00 96.44 101 GLU A N 1
ATOM 790 C CA . GLU A 1 101 ? 6.168 -10.780 -16.805 1.00 96.44 101 GLU A CA 1
ATOM 791 C C . GLU A 1 101 ? 6.681 -10.976 -15.368 1.00 96.44 101 GLU A C 1
ATOM 793 O O . GLU A 1 101 ? 6.718 -12.097 -14.863 1.00 96.44 101 GLU A O 1
ATOM 798 N N . ALA A 1 102 ? 7.021 -9.880 -14.682 1.00 96.25 102 ALA A N 1
ATOM 799 C CA . ALA A 1 102 ? 7.503 -9.905 -13.306 1.00 96.25 102 ALA A CA 1
ATOM 800 C C . ALA A 1 102 ? 6.435 -10.378 -12.307 1.00 96.25 102 ALA A C 1
ATOM 802 O O . ALA A 1 102 ? 6.775 -11.104 -11.376 1.00 96.25 102 ALA A O 1
ATOM 803 N N . MET A 1 103 ? 5.160 -10.028 -12.507 1.00 95.19 103 MET A N 1
ATOM 804 C CA . MET A 1 103 ? 4.045 -10.489 -11.668 1.00 95.19 103 MET A CA 1
ATOM 805 C C . MET A 1 103 ? 3.815 -11.998 -11.793 1.00 95.19 103 MET A C 1
ATOM 807 O O . MET A 1 103 ? 3.423 -12.660 -10.841 1.00 95.19 103 MET A O 1
ATOM 811 N N . ASN A 1 104 ? 4.152 -12.575 -12.944 1.00 94.06 104 ASN A N 1
ATOM 812 C CA . ASN A 1 104 ? 4.063 -14.014 -13.177 1.00 94.06 104 ASN A CA 1
ATOM 813 C C . ASN A 1 104 ? 5.322 -14.785 -12.740 1.00 94.06 104 ASN A C 1
ATOM 815 O O . ASN A 1 104 ? 5.401 -16.006 -12.906 1.00 94.06 104 ASN A O 1
ATOM 819 N N . ALA A 1 105 ? 6.317 -14.103 -12.164 1.00 91.94 105 ALA A N 1
ATOM 820 C CA . ALA A 1 105 ? 7.569 -14.728 -11.772 1.00 91.94 105 ALA A CA 1
ATOM 821 C C . ALA A 1 105 ? 7.389 -15.713 -10.597 1.00 91.94 105 ALA A C 1
ATOM 823 O O . ALA A 1 105 ? 6.631 -15.461 -9.651 1.00 91.94 105 ALA A O 1
ATOM 824 N N . PRO A 1 106 ? 8.139 -16.830 -10.585 1.00 88.75 106 PRO A N 1
ATOM 825 C CA . PRO A 1 106 ? 8.094 -17.804 -9.500 1.00 88.75 106 PRO A CA 1
ATOM 826 C C . PRO A 1 106 ? 8.617 -17.257 -8.166 1.00 88.75 106 PRO A C 1
ATOM 828 O O . PRO A 1 106 ? 8.284 -17.806 -7.122 1.00 88.75 106 PRO A O 1
ATOM 831 N N . ASN A 1 107 ? 9.433 -16.205 -8.175 1.00 88.81 107 ASN A N 1
ATOM 832 C CA . ASN A 1 107 ? 9.976 -15.602 -6.963 1.00 88.81 107 ASN A CA 1
ATOM 833 C C . ASN A 1 107 ? 9.081 -14.448 -6.480 1.00 88.81 107 ASN A C 1
ATOM 835 O O . ASN A 1 107 ? 8.918 -13.457 -7.194 1.00 88.81 107 ASN A O 1
ATOM 839 N N . HIS A 1 108 ? 8.558 -14.544 -5.254 1.00 90.56 108 HIS A N 1
ATOM 840 C CA . HIS A 1 108 ? 7.710 -13.503 -4.662 1.00 90.56 108 HIS A CA 1
ATOM 841 C C . HIS A 1 108 ? 8.397 -12.133 -4.586 1.00 90.56 108 HIS A C 1
ATOM 843 O O . HIS A 1 108 ? 7.734 -11.129 -4.798 1.00 90.56 108 HIS A O 1
ATOM 849 N N . ALA A 1 109 ? 9.719 -12.074 -4.389 1.00 92.50 109 ALA A N 1
ATOM 850 C CA . ALA A 1 109 ? 10.461 -10.812 -4.354 1.00 92.50 109 ALA A CA 1
ATOM 851 C C . ALA A 1 109 ? 10.437 -10.068 -5.702 1.00 92.50 109 ALA A C 1
ATOM 853 O O . ALA A 1 109 ? 10.553 -8.845 -5.751 1.00 92.50 109 ALA A O 1
ATOM 854 N N . VAL A 1 110 ? 10.301 -10.799 -6.815 1.00 95.69 110 VAL A N 1
ATOM 855 C CA . VAL A 1 110 ? 10.147 -10.206 -8.153 1.00 95.69 110 VAL A CA 1
ATOM 856 C C . VAL A 1 110 ? 8.738 -9.637 -8.316 1.00 95.69 110 VAL A C 1
ATOM 858 O O . VAL A 1 110 ? 8.585 -8.530 -8.831 1.00 95.69 110 VAL A O 1
ATOM 861 N N . ARG A 1 111 ? 7.725 -10.370 -7.840 1.00 96.38 111 ARG A N 1
ATOM 862 C CA . ARG A 1 111 ? 6.317 -9.946 -7.872 1.00 96.38 111 ARG A CA 1
ATOM 863 C C . ARG A 1 111 ? 6.066 -8.735 -6.973 1.00 96.38 111 ARG A C 1
ATOM 865 O O . ARG A 1 111 ? 5.434 -7.776 -7.400 1.00 96.38 111 ARG A O 1
ATOM 872 N N . GLU A 1 112 ? 6.646 -8.731 -5.775 1.00 95.75 112 GLU A N 1
ATOM 873 C CA . GLU A 1 112 ? 6.615 -7.613 -4.825 1.00 95.75 112 GLU A CA 1
ATOM 874 C C . GLU A 1 112 ? 7.256 -6.358 -5.431 1.00 95.75 112 GLU A C 1
ATOM 876 O O . GLU A 1 112 ? 6.649 -5.287 -5.435 1.00 95.75 112 GLU A O 1
ATOM 881 N N . ALA A 1 113 ? 8.434 -6.494 -6.053 1.00 97.25 113 ALA A N 1
ATOM 882 C CA . ALA A 1 113 ? 9.069 -5.390 -6.771 1.00 97.25 113 ALA A CA 1
ATOM 883 C C . ALA A 1 113 ? 8.184 -4.856 -7.913 1.00 97.25 113 ALA A C 1
ATOM 885 O O . ALA A 1 113 ? 8.124 -3.644 -8.128 1.00 97.25 113 ALA A O 1
ATOM 886 N N . SER A 1 114 ? 7.469 -5.743 -8.618 1.00 97.81 114 SER A N 1
ATOM 887 C CA . SER A 1 114 ? 6.492 -5.355 -9.641 1.00 97.81 114 SER A CA 1
ATOM 888 C C . SER A 1 114 ? 5.326 -4.563 -9.038 1.00 97.81 114 SER A C 1
ATOM 890 O O . SER A 1 114 ? 4.975 -3.504 -9.556 1.00 97.81 114 SER A O 1
ATOM 892 N N . CYS A 1 115 ? 4.787 -4.992 -7.892 1.00 97.12 115 CYS A N 1
ATOM 893 C CA . CYS A 1 115 ? 3.737 -4.258 -7.177 1.00 97.12 115 CYS A CA 1
ATOM 894 C C . CYS A 1 115 ? 4.198 -2.862 -6.745 1.00 97.12 115 CYS A C 1
ATOM 896 O O . CYS A 1 115 ? 3.464 -1.890 -6.918 1.00 97.12 115 CYS A O 1
ATOM 898 N N . HIS A 1 116 ? 5.428 -2.728 -6.245 1.00 97.56 116 HIS A N 1
ATOM 899 C CA . HIS A 1 116 ? 5.991 -1.419 -5.906 1.00 97.56 116 HIS A CA 1
ATOM 900 C C . HIS A 1 116 ? 6.134 -0.506 -7.129 1.00 97.56 116 HIS A C 1
ATOM 902 O O . HIS A 1 116 ? 5.887 0.697 -7.029 1.00 97.56 116 HIS A O 1
ATOM 908 N N . CYS A 1 117 ? 6.491 -1.058 -8.291 1.00 97.62 117 CYS A N 1
ATOM 909 C CA . CYS A 1 117 ? 6.474 -0.315 -9.549 1.00 97.62 117 CYS A CA 1
ATOM 910 C C . CYS A 1 117 ? 5.061 0.144 -9.925 1.00 97.62 117 CYS A C 1
ATOM 912 O O . CYS A 1 117 ? 4.874 1.314 -10.245 1.00 97.62 117 CYS A O 1
ATOM 914 N N . VAL A 1 118 ? 4.063 -0.744 -9.857 1.00 96.94 118 VAL A N 1
ATOM 915 C CA . VAL A 1 118 ? 2.655 -0.408 -10.140 1.00 96.94 118 VAL A CA 1
ATOM 916 C C . VAL A 1 118 ? 2.170 0.717 -9.225 1.00 96.94 118 VAL A C 1
ATOM 918 O O . VAL A 1 118 ? 1.582 1.685 -9.705 1.00 96.94 118 VAL A O 1
ATOM 921 N N . ARG A 1 119 ? 2.491 0.643 -7.930 1.00 96.06 119 ARG A N 1
ATOM 922 C CA . ARG A 1 119 ? 2.221 1.705 -6.956 1.00 96.06 119 ARG A CA 1
ATOM 923 C C . ARG A 1 119 ? 2.856 3.039 -7.354 1.00 96.06 119 ARG A C 1
ATOM 925 O O . ARG A 1 119 ? 2.165 4.049 -7.411 1.00 96.06 119 ARG A O 1
ATOM 932 N N . GLU A 1 120 ? 4.156 3.046 -7.664 1.00 94.75 120 GLU A N 1
ATOM 933 C CA . GLU A 1 120 ? 4.872 4.261 -8.087 1.00 94.75 120 GLU A CA 1
ATOM 934 C C . GLU A 1 120 ? 4.288 4.844 -9.382 1.00 94.75 120 GLU A C 1
ATOM 936 O O . GLU A 1 120 ? 4.212 6.067 -9.524 1.00 94.75 120 GLU A O 1
ATOM 941 N N . ILE A 1 121 ? 3.853 3.991 -10.316 1.00 93.75 121 ILE A N 1
ATOM 942 C CA . ILE A 1 121 ? 3.151 4.433 -11.522 1.00 93.75 121 ILE A CA 1
ATOM 943 C C . ILE A 1 121 ? 1.850 5.132 -11.133 1.00 93.75 121 ILE A C 1
ATOM 945 O O . ILE A 1 121 ? 1.651 6.276 -11.541 1.00 93.75 121 ILE A O 1
ATOM 949 N N . GLY A 1 122 ? 1.015 4.490 -10.313 1.00 89.81 122 GLY A N 1
ATOM 950 C CA . GLY A 1 122 ? -0.270 5.030 -9.870 1.00 89.81 122 GLY A CA 1
ATOM 951 C C . GLY A 1 122 ? -0.153 6.392 -9.184 1.00 89.81 122 GLY A C 1
ATOM 952 O O . GLY A 1 122 ? -0.889 7.306 -9.542 1.00 89.81 122 GLY A O 1
ATOM 953 N N . SER A 1 123 ? 0.804 6.563 -8.264 1.00 87.81 123 SER A N 1
ATOM 954 C CA . SER A 1 123 ? 0.926 7.808 -7.492 1.00 87.81 123 SER A CA 1
ATOM 955 C C . SER A 1 123 ? 1.740 8.919 -8.147 1.00 87.81 123 SER A C 1
ATOM 957 O O . SER A 1 123 ? 1.556 10.088 -7.806 1.00 87.81 123 SER A O 1
ATOM 959 N N . ARG A 1 124 ? 2.673 8.598 -9.054 1.00 88.44 124 ARG A N 1
ATOM 960 C CA . ARG A 1 124 ? 3.650 9.592 -9.551 1.00 88.44 124 ARG A CA 1
ATOM 961 C C . ARG A 1 124 ? 3.733 9.724 -11.060 1.00 88.44 124 ARG A C 1
ATOM 963 O O . ARG A 1 124 ? 4.177 10.764 -11.540 1.00 88.44 124 ARG A O 1
ATOM 970 N N . VAL A 1 125 ? 3.377 8.686 -11.809 1.00 89.62 125 VAL A N 1
ATOM 971 C CA . VAL A 1 125 ? 3.540 8.662 -13.273 1.00 89.62 125 VAL A CA 1
ATOM 972 C C . VAL A 1 125 ? 2.204 8.867 -13.967 1.00 89.62 125 VAL A C 1
ATOM 974 O O . VAL A 1 125 ? 2.150 9.573 -14.970 1.00 89.62 125 VAL A O 1
ATOM 977 N N . LEU A 1 126 ? 1.130 8.306 -13.411 1.00 85.81 126 LEU A N 1
ATOM 978 C CA . LEU A 1 126 ? -0.212 8.379 -13.967 1.00 85.81 126 LEU A CA 1
ATOM 979 C C . LEU A 1 126 ? -0.670 9.820 -14.249 1.00 85.81 126 LEU A C 1
ATOM 981 O O . LEU A 1 126 ? -1.175 10.031 -15.348 1.00 85.81 126 LEU A O 1
ATOM 985 N N . PRO A 1 127 ? -0.414 10.828 -13.385 1.00 83.94 127 PRO A N 1
ATOM 986 C CA . PRO A 1 127 ? -0.714 12.218 -13.724 1.00 83.94 127 PRO A CA 1
ATOM 987 C C . PRO A 1 127 ? -0.133 12.665 -15.070 1.00 83.94 127 PRO A C 1
ATOM 989 O O . PRO A 1 127 ? -0.846 13.212 -15.904 1.00 83.94 127 PRO A O 1
ATOM 992 N N . ALA A 1 128 ? 1.137 12.347 -15.323 1.00 84.31 128 ALA A N 1
ATOM 993 C CA . ALA A 1 128 ? 1.795 12.686 -16.578 1.00 84.31 128 ALA A CA 1
ATOM 994 C C . ALA A 1 128 ? 1.261 11.857 -17.759 1.00 84.31 128 ALA A C 1
ATOM 996 O O . ALA A 1 128 ? 1.192 12.369 -18.874 1.00 84.31 128 ALA A O 1
ATOM 997 N N . VAL A 1 129 ? 0.870 10.595 -17.537 1.00 83.38 129 VAL A N 1
ATOM 998 C CA . VAL A 1 129 ? 0.231 9.759 -18.572 1.00 83.38 129 VAL A CA 1
ATOM 999 C C . VAL A 1 129 ? -1.075 10.401 -19.026 1.00 83.38 129 VAL A C 1
ATOM 1001 O O . VAL A 1 129 ? -1.243 10.611 -20.224 1.00 83.38 129 VAL A O 1
ATOM 1004 N N . VAL A 1 130 ? -1.949 10.775 -18.085 1.00 80.00 130 VAL A N 1
ATOM 1005 C CA . VAL A 1 130 ? -3.257 11.379 -18.387 1.00 80.00 130 VAL A CA 1
ATOM 1006 C C . VAL A 1 130 ? -3.103 12.722 -19.108 1.00 80.00 130 VAL A C 1
ATOM 1008 O O . VAL A 1 130 ? -3.867 13.012 -20.023 1.00 80.00 130 VAL A O 1
ATOM 1011 N N . GLU A 1 131 ? -2.087 13.514 -18.759 1.00 80.31 131 GLU A N 1
ATOM 1012 C CA . GLU A 1 131 ? -1.826 14.809 -19.401 1.00 80.31 131 GLU A CA 1
ATOM 1013 C C . GLU A 1 131 ? -1.264 14.706 -20.827 1.00 80.31 131 GLU A C 1
ATOM 1015 O O . GLU A 1 131 ? -1.483 15.610 -21.635 1.00 80.31 131 GLU A O 1
ATOM 1020 N N . THR A 1 132 ? -0.504 13.652 -21.140 1.00 82.38 132 THR A N 1
ATOM 1021 C CA . THR A 1 132 ? 0.319 13.600 -22.366 1.00 82.38 132 THR A CA 1
ATOM 1022 C C . THR A 1 132 ? -0.078 12.514 -23.363 1.00 82.38 132 THR A C 1
ATOM 1024 O O . THR A 1 132 ? 0.315 12.596 -24.529 1.00 82.38 132 THR A O 1
ATOM 1027 N N . SER A 1 133 ? -0.840 11.505 -22.937 1.00 81.38 133 SER A N 1
ATOM 1028 C CA . SER A 1 133 ? -1.215 10.348 -23.762 1.00 81.38 133 SER A CA 1
ATOM 1029 C C . SER A 1 133 ? -2.628 10.486 -24.330 1.00 81.38 133 SER A C 1
ATOM 1031 O O . SER A 1 133 ? -3.431 11.291 -23.862 1.00 81.38 133 SER A O 1
ATOM 1033 N N . LYS A 1 134 ? -2.950 9.691 -25.358 1.00 84.56 134 LYS A N 1
ATOM 1034 C CA . LYS A 1 134 ? -4.316 9.618 -25.898 1.00 84.56 134 LYS A CA 1
ATOM 1035 C C . LYS A 1 134 ? -5.240 8.897 -24.914 1.00 84.56 134 LYS A C 1
ATOM 1037 O O . LYS A 1 134 ? -4.791 8.031 -24.172 1.00 84.56 134 LYS A O 1
ATOM 1042 N N . ALA A 1 135 ? -6.537 9.194 -24.980 1.00 78.50 135 ALA A N 1
ATOM 1043 C CA . ALA A 1 135 ? -7.560 8.646 -24.082 1.00 78.50 135 ALA A CA 1
ATOM 1044 C C . ALA A 1 135 ? -7.528 7.111 -24.046 1.00 78.50 135 ALA A C 1
ATOM 1046 O O . ALA A 1 135 ? -7.400 6.515 -22.981 1.00 78.50 135 ALA A O 1
ATOM 1047 N N . GLU A 1 136 ? -7.470 6.502 -25.231 1.00 83.00 136 GLU A N 1
ATOM 1048 C CA . GLU A 1 136 ? -7.409 5.052 -25.423 1.00 83.00 136 GLU A CA 1
ATOM 1049 C C . GLU A 1 136 ? -6.156 4.426 -24.778 1.00 83.00 136 GLU A C 1
ATOM 1051 O O . GLU A 1 136 ? -6.226 3.339 -24.202 1.00 83.00 136 GLU A O 1
ATOM 1056 N N . ASP A 1 137 ? -5.015 5.127 -24.821 1.00 84.44 137 ASP A N 1
ATOM 1057 C CA . ASP A 1 137 ? -3.755 4.673 -24.219 1.00 84.44 137 ASP A CA 1
ATOM 1058 C C . ASP A 1 137 ? -3.800 4.790 -22.684 1.00 84.44 137 ASP A C 1
ATOM 1060 O O . ASP A 1 137 ? -3.318 3.902 -21.970 1.00 84.44 137 ASP A O 1
ATOM 1064 N N . CYS A 1 138 ? -4.415 5.858 -22.164 1.00 83.75 138 CYS A N 1
ATOM 1065 C CA . CYS A 1 138 ? -4.678 6.034 -20.735 1.00 83.75 138 CYS A CA 1
ATOM 1066 C C . CYS A 1 138 ? -5.607 4.936 -20.213 1.00 83.75 138 CYS A C 1
ATOM 1068 O O . CYS A 1 138 ? -5.305 4.297 -19.206 1.00 83.75 138 CYS A O 1
ATOM 1070 N N . GLU A 1 139 ? -6.704 4.671 -20.919 1.00 83.69 139 GLU A N 1
ATOM 1071 C CA . GLU A 1 139 ? -7.665 3.635 -20.558 1.00 83.69 139 GLU A CA 1
ATOM 1072 C C . GLU A 1 139 ? -7.015 2.247 -20.563 1.00 83.69 139 GLU A C 1
ATOM 1074 O O . GLU A 1 139 ? -7.134 1.491 -19.595 1.00 83.69 139 GLU A O 1
ATOM 1079 N N . ALA A 1 140 ? -6.267 1.914 -21.619 1.00 89.00 140 ALA A N 1
ATOM 1080 C CA . ALA A 1 140 ? -5.521 0.663 -21.699 1.00 89.00 140 ALA A CA 1
ATOM 1081 C C . ALA A 1 140 ? -4.503 0.528 -20.556 1.00 89.00 140 ALA A C 1
ATOM 1083 O O . ALA A 1 140 ? -4.400 -0.542 -19.950 1.00 89.00 140 ALA A O 1
ATOM 1084 N N . THR A 1 141 ? -3.795 1.610 -20.219 1.00 90.88 141 THR A N 1
ATOM 1085 C CA . THR A 1 141 ? -2.867 1.647 -19.081 1.00 90.88 141 THR A CA 1
ATOM 1086 C C . THR A 1 141 ? -3.603 1.354 -17.775 1.00 90.88 141 THR A C 1
ATOM 1088 O O . THR A 1 141 ? -3.203 0.453 -17.039 1.00 90.88 141 THR A O 1
ATOM 1091 N N . MET A 1 142 ? -4.721 2.033 -17.518 1.00 88.94 142 MET A N 1
ATOM 1092 C CA . MET A 1 142 ? -5.516 1.847 -16.302 1.00 88.94 142 MET A CA 1
ATOM 1093 C C . MET A 1 142 ? -6.080 0.434 -16.179 1.00 88.94 142 MET A C 1
ATOM 1095 O O . MET A 1 142 ? -5.916 -0.190 -15.132 1.00 88.94 142 MET A O 1
ATOM 1099 N N . ARG A 1 143 ? -6.663 -0.120 -17.249 1.00 90.69 143 ARG A N 1
ATOM 1100 C CA . ARG A 1 143 ? -7.158 -1.508 -17.251 1.00 90.69 143 ARG A CA 1
ATOM 1101 C C . ARG A 1 143 ? -6.048 -2.506 -16.921 1.00 90.69 143 ARG A C 1
ATOM 1103 O O . ARG A 1 143 ? -6.275 -3.446 -16.163 1.00 90.69 143 ARG A O 1
ATOM 1110 N N . ARG A 1 144 ? -4.840 -2.302 -17.457 1.00 94.06 144 ARG A N 1
ATOM 1111 C CA . ARG A 1 144 ? -3.689 -3.173 -17.176 1.00 94.06 144 ARG A CA 1
ATOM 1112 C C . ARG A 1 144 ? -3.192 -3.038 -15.737 1.00 94.06 144 ARG A C 1
ATOM 1114 O O . ARG A 1 144 ? -2.912 -4.059 -15.118 1.00 94.06 144 ARG A O 1
ATOM 1121 N N . LEU A 1 145 ? -3.116 -1.821 -15.193 1.00 94.62 145 LEU A N 1
ATOM 1122 C CA . LEU A 1 145 ? -2.754 -1.604 -13.786 1.00 94.62 145 LEU A CA 1
ATOM 1123 C C . LEU A 1 145 ? -3.774 -2.262 -12.847 1.00 94.62 145 LEU A C 1
ATOM 1125 O O . LEU A 1 145 ? -3.384 -2.979 -11.931 1.00 94.62 145 LEU A O 1
ATOM 1129 N N . VAL A 1 146 ? -5.070 -2.087 -13.118 1.00 93.19 146 VAL A N 1
ATOM 1130 C CA . VAL A 1 146 ? -6.160 -2.737 -12.375 1.00 93.19 146 VAL A CA 1
ATOM 1131 C C . VAL A 1 146 ? -6.039 -4.262 -12.431 1.00 93.19 146 VAL A C 1
ATOM 1133 O O . VAL A 1 146 ? -6.133 -4.910 -11.392 1.00 93.19 146 VAL A O 1
ATOM 1136 N N . GLY A 1 147 ? -5.784 -4.833 -13.614 1.00 94.19 147 GLY A N 1
ATOM 1137 C CA . GLY A 1 147 ? -5.582 -6.275 -13.778 1.00 94.19 147 GLY A CA 1
ATOM 1138 C C . GLY A 1 147 ? -4.419 -6.807 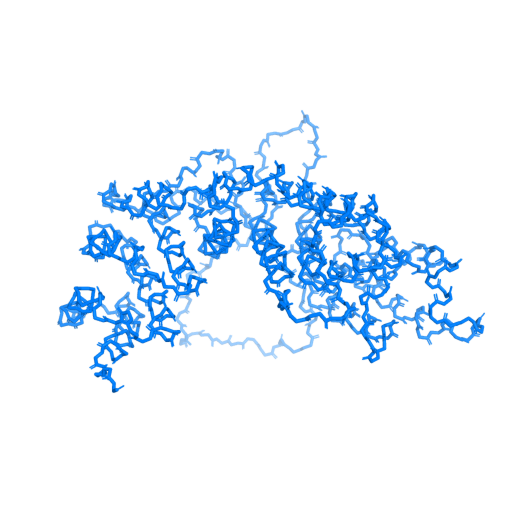-12.937 1.00 94.19 147 GLY A C 1
ATOM 1139 O O . GLY A 1 147 ? -4.597 -7.765 -12.188 1.00 94.19 147 GLY A O 1
ATOM 1140 N N . LEU A 1 148 ? -3.264 -6.131 -12.981 1.00 96.25 148 LEU A N 1
ATOM 1141 C CA . LEU A 1 148 ? -2.092 -6.490 -12.171 1.00 96.25 148 LEU A CA 1
ATOM 1142 C C . LEU A 1 148 ? -2.386 -6.434 -10.668 1.00 96.25 148 LEU A C 1
ATOM 1144 O O . LEU A 1 148 ? -1.951 -7.312 -9.928 1.00 96.25 148 LEU A O 1
ATOM 1148 N N . LEU A 1 149 ? -3.121 -5.418 -10.210 1.00 96.62 149 LEU A N 1
ATOM 1149 C CA . LEU A 1 149 ? -3.482 -5.282 -8.798 1.00 96.62 149 LEU A CA 1
ATOM 1150 C C . LEU A 1 149 ? -4.484 -6.345 -8.351 1.00 96.62 149 LEU A C 1
ATOM 1152 O O . LEU A 1 149 ? -4.351 -6.856 -7.245 1.00 96.62 149 LEU A O 1
ATOM 1156 N N . ASN A 1 150 ? -5.443 -6.713 -9.202 1.00 93.69 150 ASN A N 1
ATOM 1157 C CA . ASN A 1 150 ? -6.415 -7.762 -8.892 1.00 93.69 150 ASN A CA 1
ATOM 1158 C C . ASN A 1 150 ? -5.758 -9.146 -8.767 1.00 93.69 150 ASN A C 1
ATOM 1160 O O . ASN A 1 150 ? -6.160 -9.941 -7.925 1.00 93.69 150 ASN A O 1
ATOM 1164 N N . GLU A 1 151 ? -4.733 -9.431 -9.575 1.00 92.69 151 GLU A N 1
ATOM 1165 C CA . GLU A 1 151 ? -3.915 -10.638 -9.411 1.00 92.69 151 GLU A CA 1
ATOM 1166 C C . GLU A 1 151 ? -3.061 -10.566 -8.135 1.00 92.69 151 GLU A C 1
ATOM 1168 O O . GLU A 1 151 ? -3.010 -11.521 -7.359 1.00 92.69 151 GLU A O 1
ATOM 1173 N N . ALA A 1 152 ? -2.422 -9.422 -7.879 1.00 95.56 152 ALA A N 1
ATOM 1174 C CA . ALA A 1 152 ? -1.499 -9.254 -6.761 1.00 95.56 152 ALA A CA 1
ATOM 1175 C C . ALA A 1 152 ? -2.174 -9.293 -5.378 1.00 95.56 152 ALA A C 1
ATOM 1177 O O . ALA A 1 152 ? -1.579 -9.789 -4.420 1.00 95.56 152 ALA A O 1
ATOM 1178 N N . THR A 1 153 ? -3.417 -8.823 -5.248 1.00 94.06 153 THR A N 1
ATOM 1179 C CA . THR A 1 153 ? -4.182 -8.933 -3.992 1.00 94.06 153 THR A CA 1
ATOM 1180 C C . THR A 1 153 ? -4.571 -10.371 -3.649 1.00 94.06 153 THR A C 1
ATOM 1182 O O . THR A 1 153 ? -4.894 -10.650 -2.496 1.00 94.06 153 THR A O 1
ATOM 1185 N N . GLN A 1 154 ? -4.494 -11.288 -4.616 1.00 90.88 154 GLN A N 1
ATOM 1186 C CA . GLN A 1 154 ? -4.736 -12.722 -4.443 1.00 90.88 154 GLN A CA 1
ATOM 1187 C C . GLN A 1 154 ? -3.434 -13.540 -4.384 1.00 90.88 154 GLN A C 1
ATOM 1189 O O . GLN A 1 154 ? -3.473 -14.770 -4.404 1.00 90.88 154 GLN A O 1
ATOM 1194 N N . ASP A 1 155 ? -2.269 -12.886 -4.312 1.00 92.62 155 ASP A N 1
ATOM 1195 C CA . ASP A 1 155 ? -0.981 -13.579 -4.293 1.00 92.62 155 ASP A CA 1
ATOM 1196 C C . ASP A 1 155 ? -0.811 -14.432 -3.027 1.00 92.62 155 ASP A C 1
ATOM 1198 O O . ASP A 1 155 ? -1.218 -14.048 -1.932 1.00 92.62 155 ASP A O 1
ATOM 1202 N N . GLU A 1 156 ? -0.139 -15.576 -3.149 1.00 87.00 156 GLU A N 1
ATOM 1203 C CA . GLU A 1 156 ? 0.207 -16.451 -2.019 1.00 87.00 156 GLU A CA 1
ATOM 1204 C C . GLU A 1 156 ? 1.080 -15.745 -0.962 1.00 87.00 156 GLU A C 1
ATOM 1206 O O . GLU A 1 156 ? 1.027 -16.065 0.229 1.00 87.00 156 GLU A O 1
ATOM 1211 N N . SER A 1 157 ? 1.878 -14.769 -1.394 1.00 88.56 157 SER A N 1
ATOM 1212 C CA . SER A 1 157 ? 2.855 -14.059 -0.584 1.00 88.56 157 SER A CA 1
ATOM 1213 C C . SER A 1 157 ? 2.251 -12.782 -0.004 1.00 88.56 157 SER A C 1
ATOM 1215 O O . SER A 1 157 ? 1.913 -11.851 -0.736 1.00 88.56 157 SER A O 1
ATOM 1217 N N . TRP A 1 158 ? 2.165 -12.698 1.326 1.00 90.50 158 TRP A N 1
ATOM 1218 C CA . TRP A 1 158 ? 1.584 -11.531 1.997 1.00 90.50 158 TRP A CA 1
ATOM 1219 C C . TRP A 1 158 ? 2.252 -10.185 1.639 1.00 90.50 158 TRP A C 1
ATOM 1221 O O . TRP A 1 158 ? 1.495 -9.234 1.479 1.00 90.50 158 TRP A O 1
ATOM 1231 N N . PRO A 1 159 ? 3.585 -10.052 1.426 1.00 92.62 159 PRO A N 1
ATOM 1232 C CA . PRO A 1 159 ? 4.191 -8.769 1.044 1.00 92.62 159 PRO A CA 1
ATOM 1233 C C . PRO A 1 159 ? 3.711 -8.262 -0.321 1.00 92.62 159 PRO A C 1
ATOM 1235 O O . PRO A 1 159 ? 3.621 -7.056 -0.550 1.00 92.62 159 PRO A O 1
ATOM 1238 N N . VAL A 1 160 ? 3.372 -9.184 -1.232 1.00 95.38 160 VAL A N 1
ATOM 1239 C CA . VAL A 1 160 ? 2.809 -8.848 -2.547 1.00 95.38 160 VAL A CA 1
ATOM 1240 C C . VAL A 1 160 ? 1.398 -8.288 -2.362 1.00 95.38 160 VAL A C 1
ATOM 1242 O O . VAL A 1 160 ? 1.113 -7.203 -2.866 1.00 95.38 160 VAL A O 1
ATOM 1245 N N . ARG A 1 161 ? 0.558 -8.964 -1.561 1.00 96.44 161 ARG A N 1
ATOM 1246 C CA . ARG A 1 161 ? -0.796 -8.490 -1.220 1.00 96.44 161 ARG A CA 1
ATOM 1247 C C . ARG A 1 161 ? -0.777 -7.141 -0.500 1.00 96.44 161 ARG A C 1
ATOM 1249 O O . ARG A 1 161 ? -1.578 -6.271 -0.821 1.00 96.44 161 ARG A O 1
ATOM 1256 N N . ASP A 1 162 ? 0.158 -6.965 0.429 1.00 94.94 162 ASP A N 1
ATOM 1257 C CA . ASP A 1 162 ? 0.342 -5.743 1.221 1.00 94.94 162 ASP A CA 1
ATOM 1258 C C . ASP A 1 162 ? 0.685 -4.556 0.318 1.00 94.94 162 ASP A C 1
ATOM 1260 O O . ASP A 1 162 ? 0.003 -3.530 0.296 1.00 94.94 162 ASP A O 1
ATOM 1264 N N . THR A 1 163 ? 1.673 -4.747 -0.557 1.00 96.50 163 THR A N 1
ATOM 1265 C CA . THR A 1 163 ? 2.058 -3.727 -1.535 1.00 96.50 163 THR A CA 1
ATOM 1266 C C . THR A 1 163 ? 0.931 -3.430 -2.525 1.00 96.50 163 THR A C 1
ATOM 1268 O O . THR A 1 163 ? 0.741 -2.272 -2.898 1.00 96.50 163 THR A O 1
ATOM 1271 N N . ALA A 1 164 ? 0.167 -4.444 -2.943 1.00 97.62 164 ALA A N 1
ATOM 1272 C CA . ALA A 1 164 ? -0.985 -4.268 -3.822 1.00 97.62 164 ALA A CA 1
ATOM 1273 C C . ALA A 1 164 ? -2.106 -3.461 -3.148 1.00 97.62 164 ALA A C 1
ATOM 1275 O O . ALA A 1 164 ? -2.658 -2.560 -3.776 1.00 97.62 164 ALA A O 1
ATOM 1276 N N . ALA A 1 165 ? -2.396 -3.715 -1.868 1.00 97.69 165 ALA A N 1
ATOM 1277 C CA . ALA A 1 165 ? -3.353 -2.927 -1.097 1.00 97.69 165 ALA A CA 1
ATOM 1278 C C . ALA A 1 165 ? -2.931 -1.450 -1.031 1.00 97.69 165 ALA A C 1
ATOM 1280 O O . ALA A 1 165 ? -3.712 -0.569 -1.396 1.00 97.69 165 ALA A O 1
ATOM 1281 N N . GLN A 1 166 ? -1.666 -1.178 -0.692 1.00 96.75 166 GLN A N 1
ATOM 1282 C CA . GLN A 1 166 ? -1.118 0.184 -0.698 1.00 96.75 166 GLN A CA 1
ATOM 1283 C C . GLN A 1 166 ? -1.218 0.842 -2.086 1.00 96.75 166 GLN A C 1
ATOM 1285 O O . GLN A 1 166 ? -1.569 2.017 -2.197 1.00 96.75 166 GLN A O 1
ATOM 1290 N N . ALA A 1 167 ? -0.938 0.088 -3.154 1.00 96.50 167 ALA A N 1
ATOM 1291 C CA . ALA A 1 167 ? -1.035 0.570 -4.528 1.00 96.50 167 ALA A CA 1
ATOM 1292 C C . ALA A 1 167 ? -2.469 0.949 -4.921 1.00 96.50 167 ALA A C 1
ATOM 1294 O O . ALA A 1 167 ? -2.663 1.977 -5.568 1.00 96.50 167 ALA A O 1
ATOM 1295 N N . ILE A 1 168 ? -3.466 0.156 -4.512 1.00 96.06 168 ILE A N 1
ATOM 1296 C CA . ILE A 1 168 ? -4.883 0.471 -4.729 1.00 96.06 168 ILE A CA 1
ATOM 1297 C C . ILE A 1 168 ? -5.235 1.783 -4.019 1.00 96.06 168 ILE A C 1
ATOM 1299 O O . ILE A 1 168 ? -5.773 2.685 -4.658 1.00 96.06 168 ILE A O 1
ATOM 1303 N N . GLY A 1 169 ? -4.888 1.928 -2.736 1.00 93.94 169 GLY A N 1
ATOM 1304 C CA . GLY A 1 169 ? -5.163 3.154 -1.980 1.00 93.94 169 GLY A CA 1
ATOM 1305 C C . GLY A 1 169 ? -4.567 4.403 -2.640 1.00 93.94 169 GLY A C 1
ATOM 1306 O O . GLY A 1 169 ? -5.271 5.385 -2.867 1.00 93.94 169 GLY A O 1
ATOM 1307 N N . GLU A 1 170 ? -3.294 4.346 -3.039 1.00 91.81 170 GLU A N 1
ATOM 1308 C CA . GLU A 1 170 ? -2.620 5.457 -3.724 1.00 91.81 170 GLU A CA 1
ATOM 1309 C C . GLU A 1 170 ? -3.213 5.787 -5.097 1.00 91.81 170 GLU A C 1
ATOM 1311 O O . GLU A 1 170 ? -3.270 6.962 -5.474 1.00 91.81 170 GLU A O 1
ATOM 1316 N N . LEU A 1 171 ? -3.663 4.775 -5.842 1.00 90.19 171 LEU A N 1
ATOM 1317 C CA . LEU A 1 171 ? -4.294 4.960 -7.145 1.00 90.19 171 LEU A CA 1
ATOM 1318 C C . LEU A 1 171 ? -5.591 5.771 -7.017 1.00 90.19 171 LEU A C 1
ATOM 1320 O O . LEU A 1 171 ? -5.778 6.747 -7.744 1.00 90.19 171 LEU A O 1
ATOM 1324 N N . TYR A 1 172 ? -6.447 5.421 -6.052 1.00 87.50 172 TYR A N 1
ATOM 1325 C CA . TYR A 1 172 ? -7.690 6.154 -5.784 1.00 87.50 172 TYR A CA 1
ATOM 1326 C C . TYR A 1 172 ? -7.438 7.529 -5.160 1.00 87.50 172 TYR A C 1
ATOM 1328 O O . TYR A 1 172 ? -8.075 8.501 -5.565 1.00 87.50 172 TYR A O 1
ATOM 1336 N N . SER A 1 173 ? -6.469 7.646 -4.250 1.00 86.12 173 SER A N 1
ATOM 1337 C CA . SER A 1 173 ? -6.075 8.932 -3.661 1.00 86.12 173 SER A CA 1
ATOM 1338 C C . SER A 1 173 ? -5.586 9.916 -4.734 1.00 86.12 173 SER A C 1
ATOM 1340 O O . SER A 1 173 ? -6.007 11.074 -4.781 1.00 86.12 173 SER A O 1
ATOM 1342 N N . THR A 1 174 ? -4.765 9.441 -5.676 1.00 83.69 174 THR A N 1
ATOM 1343 C CA . THR A 1 174 ? -4.250 10.261 -6.785 1.00 83.69 174 THR A CA 1
ATOM 1344 C C . THR A 1 174 ? -5.367 10.680 -7.736 1.00 83.69 174 THR A C 1
ATOM 1346 O O . THR A 1 174 ? -5.467 11.863 -8.065 1.00 83.69 174 THR A O 1
ATOM 1349 N N . ALA A 1 175 ? -6.250 9.750 -8.116 1.00 72.31 175 ALA A N 1
ATOM 1350 C CA . ALA A 1 175 ? -7.430 10.068 -8.919 1.00 72.31 175 ALA A CA 1
ATOM 1351 C C . ALA A 1 175 ? -8.325 11.121 -8.226 1.00 72.31 175 ALA A C 1
ATOM 1353 O O . ALA A 1 175 ? -8.771 12.076 -8.862 1.00 72.31 175 ALA A O 1
ATOM 1354 N N . SER A 1 176 ? -8.499 11.017 -6.901 1.00 70.62 176 SER A N 1
ATOM 1355 C CA . SER A 1 176 ? -9.246 11.978 -6.072 1.00 70.62 176 SER A CA 1
ATOM 1356 C C . SER A 1 176 ? -8.650 13.381 -6.082 1.00 70.62 176 SER A C 1
ATOM 1358 O O . SER A 1 176 ? -9.354 14.372 -6.293 1.00 70.62 176 SER A O 1
ATOM 1360 N N . LEU A 1 177 ? -7.341 13.485 -5.824 1.00 56.47 177 LEU A N 1
ATOM 1361 C CA . LEU A 1 177 ? -6.641 14.766 -5.738 1.00 56.47 177 LEU A CA 1
ATOM 1362 C C . LEU A 1 177 ? -6.721 15.523 -7.063 1.00 56.47 177 LEU A C 1
ATOM 1364 O O . LEU A 1 177 ? -6.932 16.735 -7.063 1.00 56.47 177 LEU A O 1
ATOM 1368 N N . GLN A 1 178 ? -6.626 14.807 -8.182 1.00 56.62 178 GLN A N 1
ATOM 1369 C CA . GL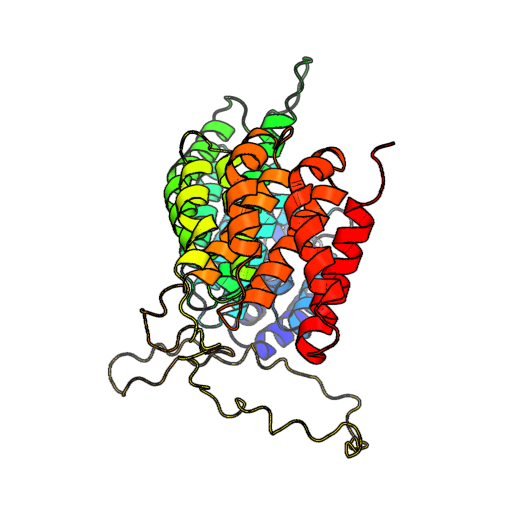N A 1 178 ? -6.766 15.394 -9.511 1.00 56.62 178 GLN A CA 1
ATOM 1370 C C . GLN A 1 178 ? -8.191 15.866 -9.826 1.00 56.62 178 GLN A C 1
ATOM 1372 O O . GLN A 1 178 ? -8.353 16.821 -10.585 1.00 56.62 178 GLN A O 1
ATOM 1377 N N . ALA A 1 179 ? -9.218 15.252 -9.233 1.00 55.91 179 ALA A N 1
ATOM 1378 C CA . ALA A 1 179 ? -10.593 15.738 -9.341 1.00 55.91 179 ALA A CA 1
ATOM 1379 C C . ALA A 1 179 ? -10.826 17.016 -8.504 1.00 55.91 179 ALA A C 1
ATOM 1381 O O . ALA A 1 179 ? -11.547 17.918 -8.933 1.00 55.91 179 ALA A O 1
ATOM 1382 N N . LYS A 1 180 ? -10.194 17.126 -7.323 1.00 50.78 180 LYS A N 1
ATOM 1383 C CA . LYS A 1 180 ? -10.408 18.219 -6.348 1.00 50.78 180 LYS A CA 1
ATOM 1384 C C . LYS A 1 180 ? -9.645 19.519 -6.645 1.00 50.78 180 LYS A C 1
ATOM 1386 O O . LYS A 1 180 ? -10.116 20.586 -6.260 1.00 50.78 180 LYS A O 1
ATOM 1391 N N . THR A 1 181 ? -8.491 19.480 -7.314 1.00 48.31 181 THR A N 1
ATOM 1392 C CA . THR A 1 181 ? -7.678 20.682 -7.620 1.00 48.31 181 THR A CA 1
ATOM 1393 C C . THR A 1 181 ? -8.224 21.552 -8.765 1.00 48.31 181 THR A C 1
ATOM 1395 O O . THR A 1 181 ? -7.643 22.593 -9.079 1.00 48.31 181 THR A O 1
ATOM 1398 N N . GLY A 1 182 ? -9.374 21.200 -9.349 1.00 40.84 182 GLY A N 1
ATOM 1399 C CA . GLY A 1 182 ? -10.109 22.043 -10.295 1.00 40.84 182 GLY A CA 1
ATOM 1400 C C . GLY A 1 182 ? -10.714 23.289 -9.631 1.00 40.84 182 GLY A C 1
ATOM 1401 O O . GLY A 1 182 ? -11.868 23.284 -9.214 1.00 40.84 182 GLY A O 1
ATOM 1402 N N . SER A 1 183 ? -9.941 24.373 -9.545 1.00 34.09 183 SER A N 1
ATOM 1403 C CA . SER A 1 183 ? -10.398 25.692 -9.076 1.00 34.09 183 SER A CA 1
ATOM 1404 C C . SER A 1 183 ? -11.405 26.339 -10.055 1.00 34.09 183 SER A C 1
ATOM 1406 O O . SER A 1 183 ? -11.217 26.240 -11.269 1.00 34.09 183 SER A O 1
ATOM 1408 N N . PRO A 1 184 ? -12.450 27.054 -9.582 1.00 36.09 184 PRO A N 1
ATOM 1409 C CA . PRO A 1 184 ? -13.514 27.611 -10.430 1.00 36.09 184 PRO A CA 1
ATOM 1410 C C . PRO A 1 184 ? -13.141 28.893 -11.204 1.00 36.09 184 PRO A C 1
ATOM 1412 O O . PRO A 1 184 ? -13.995 29.454 -11.894 1.00 36.09 184 PRO A O 1
ATOM 1415 N N . ASN A 1 185 ? -11.895 29.376 -11.139 1.00 35.12 185 ASN A N 1
ATOM 1416 C CA . ASN A 1 185 ? -11.477 30.565 -11.890 1.00 35.12 185 ASN A CA 1
ATOM 1417 C C . ASN A 1 185 ? -10.846 30.208 -13.246 1.00 35.12 185 ASN A C 1
ATOM 1419 O O . ASN A 1 185 ? -9.794 29.584 -13.338 1.00 35.12 185 ASN A O 1
ATOM 1423 N N . LYS A 1 186 ? -11.526 30.651 -14.309 1.00 43.28 186 LYS A N 1
ATOM 1424 C CA . LYS A 1 186 ? -11.175 30.517 -15.729 1.00 43.28 186 LYS A CA 1
ATOM 1425 C C . LYS A 1 186 ? -9.743 30.976 -16.048 1.00 43.28 186 LYS A C 1
ATOM 1427 O O . LYS A 1 186 ? -9.458 32.157 -15.901 1.00 43.28 186 LYS A O 1
ATOM 1432 N N . SER A 1 187 ? -8.937 30.086 -16.631 1.00 34.34 187 SER A N 1
ATOM 1433 C CA . SER A 1 187 ? -8.307 30.219 -17.964 1.00 34.34 187 SER A CA 1
ATOM 1434 C C . SER A 1 187 ? -7.224 29.143 -18.125 1.00 34.34 187 SER A C 1
ATOM 1436 O O . SER A 1 187 ? -6.234 29.177 -17.406 1.00 34.34 187 SER A O 1
ATOM 1438 N N . SER A 1 188 ? -7.426 28.215 -19.070 1.00 40.22 188 SER A N 1
ATOM 1439 C CA . SER A 1 188 ? -6.441 27.244 -19.590 1.00 40.22 188 SER A CA 1
ATOM 1440 C C . SER A 1 188 ? -5.625 26.440 -18.559 1.00 40.22 188 SER A C 1
ATOM 1442 O O . SER A 1 188 ? -4.572 26.893 -18.120 1.00 40.22 188 SER A O 1
ATOM 1444 N N . GLY A 1 189 ? -6.041 25.199 -18.271 1.00 30.17 189 GLY A N 1
ATOM 1445 C CA . GLY A 1 189 ? -5.151 24.206 -17.650 1.00 30.17 189 GLY A CA 1
ATOM 1446 C C . GLY A 1 189 ? -5.832 23.120 -16.814 1.00 30.17 189 GLY A C 1
ATOM 1447 O O . GLY A 1 189 ? -5.889 23.240 -15.602 1.00 30.17 189 GLY A O 1
ATOM 1448 N N . SER A 1 190 ? -6.290 22.063 -17.490 1.00 35.94 190 SER A N 1
ATOM 1449 C CA . SER A 1 190 ? -6.368 20.661 -17.035 1.00 35.94 190 SER A CA 1
ATOM 1450 C C . SER A 1 190 ? -7.080 20.320 -15.708 1.00 35.94 190 SER A C 1
ATOM 1452 O O . SER A 1 190 ? -6.471 20.223 -14.647 1.00 35.94 190 SER A O 1
ATOM 1454 N N . ARG A 1 191 ? -8.375 19.991 -15.801 1.00 37.41 191 ARG A N 1
ATOM 1455 C CA . ARG A 1 191 ? -9.000 18.957 -14.958 1.00 37.41 191 ARG A CA 1
ATOM 1456 C C . ARG A 1 191 ? -8.659 17.605 -15.634 1.00 37.41 191 ARG A C 1
ATOM 1458 O O . ARG A 1 191 ? -9.145 17.353 -16.731 1.00 37.41 191 ARG A O 1
ATOM 1465 N N . CYS A 1 192 ? -7.799 16.759 -15.051 1.00 42.72 192 CYS A N 1
ATOM 1466 C CA . CYS A 1 192 ? -7.430 15.455 -15.659 1.00 42.72 192 CYS A CA 1
ATOM 1467 C C . CYS A 1 192 ? -8.599 14.452 -15.668 1.00 42.72 192 CYS A C 1
ATOM 1469 O O . CYS A 1 192 ? -8.713 13.642 -16.581 1.00 42.72 192 CYS A O 1
ATOM 1471 N N . PHE A 1 193 ? -9.504 14.577 -14.694 1.00 44.06 193 PHE A N 1
ATOM 1472 C CA . PHE A 1 193 ? -10.823 13.942 -14.686 1.00 44.06 193 PHE A CA 1
ATOM 1473 C C . PHE A 1 193 ? -11.928 15.002 -14.828 1.00 44.06 193 PHE A C 1
ATOM 1475 O O . PHE A 1 193 ? -12.937 14.984 -14.130 1.00 44.06 193 PHE A O 1
ATOM 1482 N N . ASP A 1 194 ? -11.721 16.003 -15.696 1.00 39.69 194 ASP A N 1
ATOM 1483 C CA . ASP A 1 194 ? -12.876 16.680 -16.292 1.00 39.69 194 ASP A CA 1
ATOM 1484 C C . ASP A 1 194 ? -13.530 15.707 -17.263 1.00 39.69 194 ASP A C 1
ATOM 1486 O O . ASP A 1 194 ? -12.840 14.859 -17.826 1.00 39.69 194 ASP A O 1
ATOM 1490 N N . THR A 1 195 ? -14.788 15.984 -17.582 1.00 42.84 195 THR A N 1
ATOM 1491 C CA . THR A 1 195 ? -15.597 15.549 -18.747 1.00 42.84 195 THR A CA 1
ATOM 1492 C C . THR A 1 195 ? -14.906 15.541 -20.136 1.00 42.84 195 THR A C 1
ATOM 1494 O O . THR A 1 195 ? -15.550 15.452 -21.178 1.00 42.84 195 THR A O 1
ATOM 1497 N N . THR A 1 196 ? -13.580 15.668 -20.210 1.00 52.47 196 THR A N 1
ATOM 1498 C CA . THR A 1 196 ? -12.788 15.232 -21.356 1.00 52.47 196 THR A CA 1
ATOM 1499 C C . THR A 1 196 ? -12.859 13.710 -21.492 1.00 52.47 196 THR A C 1
ATOM 1501 O O . THR A 1 196 ? -12.760 12.978 -20.510 1.00 52.47 196 THR A O 1
ATOM 1504 N N . LYS A 1 197 ? -12.918 13.228 -22.737 1.00 54.38 197 LYS A N 1
ATOM 1505 C CA . LYS A 1 197 ? -12.929 11.796 -23.080 1.00 54.38 197 LYS A CA 1
ATOM 1506 C C . LYS A 1 197 ? -11.854 10.959 -22.346 1.00 54.38 197 LYS A C 1
ATOM 1508 O O . LYS A 1 197 ? -12.081 9.796 -22.057 1.00 54.38 197 LYS A O 1
ATOM 1513 N N . HIS A 1 198 ? -10.701 11.555 -22.016 1.00 53.81 198 HIS A N 1
ATOM 1514 C CA . HIS A 1 198 ? -9.578 10.875 -21.353 1.00 53.81 198 HIS A CA 1
ATOM 1515 C C . HIS A 1 198 ? -9.879 10.539 -19.882 1.00 53.81 198 HIS A C 1
ATOM 1517 O O . HIS A 1 198 ? -9.532 9.454 -19.418 1.00 53.81 198 HIS A O 1
ATOM 1523 N N . GLY A 1 199 ? -10.539 11.455 -19.165 1.00 54.88 199 GLY A N 1
ATOM 1524 C CA . GLY A 1 199 ? -10.937 11.266 -17.771 1.00 54.88 199 GLY A CA 1
ATOM 1525 C C . GLY A 1 199 ? -12.065 10.247 -17.631 1.00 54.88 199 GLY A C 1
ATOM 1526 O O . GLY A 1 199 ? -11.969 9.347 -16.805 1.00 54.88 199 GLY A O 1
ATOM 1527 N N . GLU A 1 200 ? -13.081 10.329 -18.496 1.00 60.78 200 GLU A N 1
ATOM 1528 C CA . GLU A 1 200 ? -14.238 9.419 -18.478 1.00 60.78 200 GLU A CA 1
ATOM 1529 C C . GLU A 1 200 ? -13.840 7.952 -18.718 1.00 60.78 200 GLU A C 1
ATOM 1531 O O . GLU A 1 200 ? -14.348 7.050 -18.053 1.00 60.78 200 GLU A O 1
ATOM 1536 N N . GLU A 1 201 ? -12.896 7.693 -19.628 1.00 63.94 201 GLU A N 1
ATOM 1537 C CA . GLU A 1 201 ? -12.421 6.335 -19.924 1.00 63.94 201 GLU A CA 1
ATOM 1538 C C . GLU A 1 201 ? -11.541 5.768 -18.790 1.00 63.94 201 GLU A C 1
ATOM 1540 O O . GLU A 1 201 ? -11.726 4.626 -18.357 1.00 63.94 201 GLU A O 1
ATOM 1545 N N . ALA A 1 202 ? -10.621 6.572 -18.241 1.00 60.47 202 ALA A N 1
ATOM 1546 C CA . ALA A 1 202 ? -9.797 6.170 -17.097 1.00 60.47 202 ALA A CA 1
ATOM 1547 C C . ALA A 1 202 ? -10.638 5.944 -15.822 1.00 60.47 202 ALA A C 1
ATOM 1549 O O . ALA A 1 202 ? -10.393 4.992 -15.072 1.00 60.47 202 ALA A O 1
ATOM 1550 N N . GLU A 1 203 ? -11.657 6.777 -15.601 1.00 67.88 203 GLU A N 1
ATOM 1551 C CA . GLU A 1 203 ? -12.632 6.621 -14.522 1.00 67.88 203 GLU A CA 1
ATOM 1552 C C . GLU A 1 203 ? -13.500 5.381 -14.747 1.00 67.88 203 GLU A C 1
ATOM 1554 O O . GLU A 1 203 ? -13.750 4.638 -13.801 1.00 67.88 203 GLU A O 1
ATOM 1559 N N . GLY A 1 204 ? -13.882 5.085 -15.993 1.00 72.31 204 GLY A N 1
ATOM 1560 C CA . GLY A 1 204 ? -14.612 3.872 -16.358 1.00 72.31 204 GLY A CA 1
ATOM 1561 C C . GLY A 1 204 ? -13.873 2.593 -15.956 1.00 72.31 204 GLY A C 1
ATOM 1562 O O . GLY A 1 204 ? -14.460 1.713 -15.319 1.00 72.31 204 GLY A O 1
ATOM 1563 N N . ALA A 1 205 ? -12.570 2.507 -16.246 1.00 73.69 205 ALA A N 1
ATOM 1564 C CA . ALA A 1 205 ? -11.746 1.361 -15.856 1.00 73.69 205 ALA A CA 1
ATOM 1565 C C . ALA A 1 205 ? -11.665 1.193 -14.326 1.00 73.69 205 ALA A C 1
ATOM 1567 O O . ALA A 1 205 ? -11.906 0.093 -13.822 1.00 73.69 205 ALA A O 1
ATOM 1568 N N . LEU A 1 206 ? -11.394 2.270 -13.578 1.00 79.56 206 LEU A N 1
ATOM 1569 C CA . LEU A 1 206 ? -11.383 2.235 -12.108 1.00 79.56 206 LEU A CA 1
ATOM 1570 C C . LEU A 1 206 ? -12.748 1.854 -11.547 1.00 79.56 206 LEU A C 1
ATOM 1572 O O . LEU A 1 206 ? -12.849 0.951 -10.718 1.00 79.56 206 LEU A O 1
ATOM 1576 N N . SER A 1 207 ? -13.800 2.483 -12.065 1.00 80.44 207 SER A N 1
ATOM 1577 C CA . SER A 1 207 ? -15.181 2.235 -11.684 1.00 80.44 207 SER A CA 1
ATOM 1578 C C . SER A 1 207 ? -15.518 0.749 -11.833 1.00 80.44 207 SER A C 1
ATOM 1580 O O . SER A 1 207 ? -16.000 0.129 -10.890 1.00 80.44 207 SER A O 1
ATOM 1582 N N . THR A 1 208 ? -15.176 0.088 -12.934 1.00 84.81 208 THR A N 1
ATOM 1583 C CA . THR A 1 208 ? -15.498 -1.347 -13.072 1.00 84.81 208 THR A CA 1
ATOM 1584 C C . THR A 1 208 ? -14.858 -2.243 -11.997 1.00 84.81 208 THR A C 1
ATOM 1586 O O . THR A 1 208 ? -15.411 -3.293 -11.680 1.00 84.81 208 THR A O 1
ATOM 1589 N N . ALA A 1 209 ? -13.753 -1.814 -11.377 1.00 89.56 209 ALA A N 1
ATOM 1590 C CA . ALA A 1 209 ? -13.008 -2.594 -10.390 1.00 89.56 209 ALA A CA 1
ATOM 1591 C C . ALA A 1 209 ? -13.354 -2.299 -8.921 1.00 89.56 209 ALA A C 1
ATOM 1593 O O . ALA A 1 209 ? -12.972 -3.086 -8.055 1.00 89.56 209 ALA A O 1
ATOM 1594 N N . VAL A 1 210 ? -14.068 -1.203 -8.627 1.00 91.81 210 VAL A N 1
ATOM 1595 C CA . VAL A 1 210 ? -14.350 -0.732 -7.252 1.00 91.81 210 VAL A CA 1
ATOM 1596 C C . VAL A 1 210 ? -14.901 -1.843 -6.361 1.00 91.81 210 VAL A C 1
ATOM 1598 O O . VAL A 1 210 ? -14.364 -2.086 -5.290 1.00 91.81 210 VAL A O 1
ATOM 1601 N N . GLU A 1 211 ? -15.945 -2.547 -6.797 1.00 91.88 211 GLU A N 1
ATOM 1602 C CA . GLU A 1 211 ? -16.597 -3.578 -5.976 1.00 91.88 211 GLU A CA 1
ATOM 1603 C C . GLU A 1 211 ? -15.694 -4.796 -5.743 1.00 91.88 211 GLU A C 1
ATOM 1605 O O . GLU A 1 211 ? -15.646 -5.322 -4.631 1.00 91.88 211 GLU A O 1
ATOM 1610 N N . SER A 1 212 ? -14.919 -5.201 -6.758 1.00 93.38 212 SER A N 1
ATOM 1611 C CA . SER A 1 212 ? -13.944 -6.294 -6.635 1.00 93.38 212 SER A CA 1
ATOM 1612 C C . SER A 1 212 ? -12.834 -5.938 -5.644 1.00 93.38 212 SER A C 1
ATOM 1614 O O . SER A 1 212 ? -12.487 -6.734 -4.765 1.00 93.38 212 SER A O 1
ATOM 1616 N N . PHE A 1 213 ? -12.302 -4.714 -5.736 1.00 95.69 213 PHE A N 1
ATOM 1617 C CA . PHE A 1 213 ? -11.302 -4.228 -4.792 1.00 95.69 213 PHE A CA 1
ATOM 1618 C C . PHE A 1 213 ? -11.874 -4.060 -3.391 1.00 95.69 213 PHE A C 1
ATOM 1620 O O . PHE A 1 213 ? -11.228 -4.500 -2.450 1.00 95.69 213 PHE A O 1
ATOM 1627 N N . ALA A 1 214 ? -13.079 -3.511 -3.234 1.00 96.38 214 ALA A N 1
ATOM 1628 C CA . ALA A 1 214 ? -13.718 -3.369 -1.930 1.00 96.38 214 ALA A CA 1
ATOM 1629 C C . ALA A 1 214 ? -13.871 -4.727 -1.234 1.00 96.38 214 ALA A C 1
ATOM 1631 O O . ALA A 1 214 ? -13.436 -4.877 -0.095 1.00 96.38 214 ALA A O 1
ATOM 1632 N N . ALA A 1 215 ? -14.396 -5.734 -1.940 1.00 95.00 215 ALA A N 1
ATOM 1633 C CA . ALA A 1 215 ? -14.547 -7.084 -1.402 1.00 95.00 215 ALA A CA 1
ATOM 1634 C C . ALA A 1 215 ? -13.194 -7.715 -1.034 1.00 95.00 215 ALA A C 1
ATOM 1636 O O . ALA A 1 215 ? -13.050 -8.331 0.021 1.00 95.00 215 ALA A O 1
ATOM 1637 N N . THR A 1 216 ? -12.179 -7.539 -1.884 1.00 95.44 216 THR A N 1
ATOM 1638 C CA . THR A 1 216 ? -10.847 -8.099 -1.630 1.00 95.44 216 THR A CA 1
ATOM 1639 C C . THR A 1 216 ? -10.159 -7.409 -0.452 1.00 95.44 216 THR A C 1
ATOM 1641 O O . THR A 1 216 ? -9.634 -8.083 0.429 1.00 95.44 216 THR A O 1
ATOM 1644 N N . LEU A 1 217 ? -10.199 -6.078 -0.385 1.00 97.75 217 LEU A N 1
ATOM 1645 C CA . LEU A 1 217 ? -9.634 -5.301 0.718 1.00 97.75 217 LEU A CA 1
ATOM 1646 C C . LEU A 1 217 ? -10.367 -5.574 2.037 1.00 97.75 217 LEU A C 1
ATOM 1648 O O . LEU A 1 217 ? -9.719 -5.663 3.075 1.00 97.75 217 LEU A O 1
ATOM 1652 N N . GLU A 1 218 ? -11.686 -5.782 2.004 1.00 96.44 218 GLU A N 1
ATOM 1653 C CA . GLU A 1 218 ? -12.459 -6.195 3.179 1.00 96.44 218 GLU A CA 1
ATOM 1654 C C . GLU A 1 218 ? -12.022 -7.579 3.697 1.00 96.44 218 GLU A C 1
ATOM 1656 O O . GLU A 1 218 ? -12.013 -7.822 4.904 1.00 96.44 218 GLU A O 1
ATOM 1661 N N . ASN A 1 219 ? -11.602 -8.491 2.819 1.00 93.88 219 ASN A N 1
ATOM 1662 C CA . ASN A 1 219 ? -11.016 -9.761 3.250 1.00 93.88 219 ASN A CA 1
ATOM 1663 C C . ASN A 1 219 ? -9.603 -9.564 3.827 1.00 93.88 219 ASN A C 1
ATOM 1665 O O . ASN A 1 219 ? -9.287 -10.114 4.882 1.00 93.88 219 ASN A O 1
ATOM 1669 N N . LEU A 1 220 ? -8.767 -8.742 3.184 1.00 94.56 220 LEU A N 1
ATOM 1670 C CA . LEU A 1 220 ? -7.390 -8.480 3.625 1.00 94.56 220 LEU A CA 1
ATOM 1671 C C . LEU A 1 220 ? -7.317 -7.695 4.945 1.00 94.56 220 LEU A C 1
ATOM 1673 O O . LEU A 1 220 ? -6.418 -7.946 5.746 1.00 94.56 220 LEU A O 1
ATOM 1677 N N . MET A 1 221 ? -8.282 -6.815 5.239 1.00 95.31 221 MET A N 1
ATOM 1678 C CA . MET A 1 221 ? -8.348 -6.120 6.537 1.00 95.31 221 MET A CA 1
ATOM 1679 C C . MET A 1 221 ? -8.576 -7.081 7.715 1.00 95.31 221 MET A C 1
ATOM 1681 O O . MET A 1 221 ? -8.411 -6.690 8.863 1.00 95.31 221 MET A O 1
ATOM 1685 N N . GLN A 1 222 ? -8.944 -8.336 7.455 1.00 93.62 222 GLN A N 1
ATOM 1686 C CA . GLN A 1 222 ? -9.155 -9.368 8.468 1.00 93.62 222 GLN A CA 1
ATOM 1687 C C . GLN A 1 222 ? -8.002 -10.391 8.514 1.00 93.62 222 GLN A C 1
ATOM 1689 O O . GLN A 1 222 ? -8.089 -11.371 9.253 1.00 93.62 222 GLN A O 1
ATOM 1694 N N . ASP A 1 223 ? -6.934 -10.185 7.731 1.00 90.69 223 ASP A N 1
ATOM 1695 C CA . ASP A 1 223 ? -5.773 -11.077 7.658 1.00 90.69 223 ASP A CA 1
ATOM 1696 C C . ASP A 1 223 ? -5.039 -11.130 9.010 1.00 90.69 223 ASP A C 1
ATOM 1698 O O . ASP A 1 223 ? -5.167 -10.255 9.867 1.00 90.69 223 ASP A O 1
ATOM 1702 N N . ASN A 1 224 ? -4.243 -12.164 9.240 1.00 87.88 224 ASN A N 1
ATOM 1703 C CA . ASN A 1 224 ? -3.485 -12.300 10.472 1.00 87.88 224 ASN A CA 1
ATOM 1704 C C . ASN A 1 224 ? -2.225 -11.437 10.533 1.00 87.88 224 ASN A C 1
ATOM 1706 O O . ASN A 1 224 ? -1.680 -11.237 11.624 1.00 87.88 224 ASN A O 1
ATOM 1710 N N . ILE A 1 225 ? -1.755 -10.943 9.390 1.00 89.50 225 ILE A N 1
ATOM 1711 C CA . ILE A 1 225 ? -0.613 -10.043 9.288 1.00 89.50 225 ILE A CA 1
ATOM 1712 C C . ILE A 1 225 ? -1.064 -8.607 9.609 1.00 89.50 225 ILE A C 1
ATOM 1714 O O . ILE A 1 225 ? -1.863 -8.037 8.868 1.00 89.50 225 ILE A O 1
ATOM 1718 N N . PRO A 1 226 ? -0.555 -7.980 10.690 1.00 90.81 226 PRO A N 1
ATOM 1719 C CA . PRO A 1 226 ? -1.015 -6.652 11.098 1.00 90.81 226 PRO A CA 1
ATOM 1720 C C . PRO A 1 226 ? -0.774 -5.538 10.070 1.00 90.81 226 PRO A C 1
ATOM 1722 O O . PRO A 1 226 ? -1.611 -4.649 9.958 1.00 90.81 226 PRO A O 1
ATOM 1725 N N . SER A 1 227 ? 0.340 -5.564 9.322 1.00 93.00 227 SER A N 1
ATOM 1726 C CA . SER A 1 227 ? 0.596 -4.545 8.287 1.00 93.00 227 SER A CA 1
ATOM 1727 C C . SER A 1 227 ? -0.432 -4.629 7.163 1.00 93.00 227 SER A C 1
ATOM 1729 O O . SER A 1 227 ? -1.062 -3.626 6.850 1.00 93.00 227 SER A O 1
ATOM 1731 N N . LEU A 1 228 ? -0.706 -5.847 6.688 1.00 93.56 228 LEU A N 1
ATOM 1732 C CA . LEU A 1 228 ? -1.714 -6.108 5.669 1.00 93.56 228 LEU A CA 1
ATOM 1733 C C . LEU A 1 228 ? -3.108 -5.656 6.109 1.00 93.56 228 LEU A C 1
ATOM 1735 O O . LEU A 1 228 ? -3.822 -5.049 5.313 1.00 93.56 228 LEU A O 1
ATOM 1739 N N . ARG A 1 229 ? -3.477 -5.875 7.382 1.00 95.69 229 ARG A N 1
ATOM 1740 C CA . ARG A 1 229 ? -4.742 -5.348 7.913 1.00 95.69 229 ARG A CA 1
ATOM 1741 C C . ARG A 1 229 ? -4.814 -3.830 7.803 1.00 95.69 229 ARG A C 1
ATOM 1743 O O . ARG A 1 229 ? -5.796 -3.301 7.283 1.00 95.69 229 ARG A O 1
ATOM 1750 N N . ARG A 1 230 ? -3.771 -3.144 8.277 1.00 96.12 230 ARG A N 1
ATOM 1751 C CA . ARG A 1 230 ? -3.691 -1.681 8.283 1.00 96.12 230 ARG A CA 1
ATOM 1752 C C . ARG A 1 230 ? -3.736 -1.106 6.872 1.00 96.12 230 ARG A C 1
ATOM 1754 O O . ARG A 1 230 ? -4.501 -0.176 6.623 1.00 96.12 230 ARG A O 1
ATOM 1761 N N . ASP A 1 231 ? -2.944 -1.653 5.961 1.00 97.31 231 ASP A N 1
ATOM 1762 C CA . ASP A 1 231 ? -2.811 -1.121 4.609 1.00 97.31 231 ASP A CA 1
ATOM 1763 C C . ASP A 1 231 ? -4.054 -1.412 3.761 1.00 97.31 231 ASP A C 1
ATOM 1765 O O . ASP A 1 231 ? -4.521 -0.533 3.032 1.00 97.31 231 ASP A O 1
ATOM 1769 N N . ALA A 1 232 ? -4.669 -2.588 3.927 1.00 98.00 232 ALA A N 1
ATOM 1770 C CA . ALA A 1 232 ? -5.961 -2.887 3.318 1.00 98.00 232 ALA A CA 1
ATOM 1771 C C . ALA A 1 232 ? -7.071 -1.971 3.847 1.00 98.00 232 ALA A C 1
ATOM 1773 O O . ALA A 1 232 ? -7.867 -1.451 3.064 1.00 98.00 232 ALA A O 1
ATOM 1774 N N . ALA A 1 233 ? -7.100 -1.720 5.157 1.00 98.44 233 ALA A N 1
ATOM 1775 C CA . ALA A 1 233 ? -8.057 -0.812 5.772 1.00 98.44 233 ALA A CA 1
ATOM 1776 C C . ALA A 1 233 ? -7.874 0.645 5.310 1.00 98.44 233 ALA A C 1
ATOM 1778 O O . ALA A 1 233 ? -8.859 1.336 5.049 1.00 98.44 233 ALA A O 1
ATOM 1779 N N . ALA A 1 234 ? -6.632 1.114 5.160 1.00 97.62 234 ALA A N 1
ATOM 1780 C CA . ALA A 1 234 ? -6.339 2.439 4.617 1.00 97.62 234 ALA A CA 1
ATOM 1781 C C . ALA A 1 234 ? -6.783 2.566 3.150 1.00 97.62 234 ALA A C 1
ATOM 1783 O O . ALA A 1 234 ? -7.440 3.541 2.786 1.00 97.62 234 ALA A O 1
ATOM 1784 N N . ALA A 1 235 ? -6.494 1.558 2.323 1.00 97.44 235 ALA A N 1
ATOM 1785 C CA . ALA A 1 235 ? -6.924 1.527 0.929 1.00 97.44 235 ALA A CA 1
ATOM 1786 C C . ALA A 1 235 ? -8.452 1.454 0.782 1.00 97.44 235 ALA A C 1
ATOM 1788 O O . ALA A 1 235 ? -9.021 2.108 -0.090 1.00 97.44 235 ALA A O 1
ATOM 1789 N N . LEU A 1 236 ? -9.129 0.699 1.652 1.00 97.94 236 LEU A N 1
ATOM 1790 C CA . LEU A 1 236 ? -10.587 0.608 1.675 1.00 97.94 236 LEU A CA 1
ATOM 1791 C C . LEU A 1 236 ? -11.237 1.925 2.119 1.00 97.94 236 LEU A C 1
ATOM 1793 O O . LEU A 1 236 ? -12.275 2.293 1.574 1.00 97.94 236 LEU A O 1
ATOM 1797 N N . ALA A 1 237 ? -10.618 2.655 3.053 1.00 97.00 237 ALA A N 1
ATOM 1798 C CA . ALA A 1 237 ? -11.055 4.000 3.423 1.00 97.00 237 ALA A CA 1
ATOM 1799 C C . ALA A 1 237 ? -10.956 4.962 2.229 1.00 97.00 237 ALA A C 1
ATOM 1801 O O . ALA A 1 237 ? -11.937 5.625 1.906 1.00 97.00 237 ALA A O 1
ATOM 1802 N N . GLU A 1 238 ? -9.815 4.989 1.528 1.00 94.00 238 GLU A N 1
ATOM 1803 C CA . GLU A 1 238 ? -9.648 5.788 0.304 1.00 94.00 238 GLU A CA 1
ATOM 1804 C C . GLU A 1 238 ? -10.697 5.420 -0.750 1.00 94.00 238 GLU A C 1
ATOM 1806 O O . GLU A 1 238 ? -11.344 6.293 -1.327 1.00 94.00 238 GLU A O 1
ATOM 1811 N N . LEU A 1 239 ? -10.926 4.127 -0.976 1.00 93.69 239 LEU A N 1
ATOM 1812 C CA . LEU A 1 239 ? -11.929 3.660 -1.927 1.00 93.69 239 LEU A CA 1
ATOM 1813 C C . LEU A 1 239 ? -13.343 4.124 -1.548 1.00 93.69 239 LEU A C 1
ATOM 1815 O O . LEU A 1 239 ? -14.068 4.623 -2.406 1.00 93.69 239 LEU A O 1
ATOM 1819 N N . ALA A 1 240 ? -13.727 3.997 -0.276 1.00 93.62 240 ALA A N 1
ATOM 1820 C CA . ALA A 1 240 ? -15.054 4.376 0.202 1.00 93.62 240 ALA A CA 1
ATOM 1821 C C . ALA A 1 240 ? -15.296 5.889 0.173 1.00 93.62 240 ALA A C 1
ATOM 1823 O O . ALA A 1 240 ? -16.384 6.325 -0.198 1.00 93.62 240 ALA A O 1
ATOM 1824 N N . GLU A 1 241 ? -14.283 6.693 0.495 1.00 89.88 241 GLU A N 1
ATOM 1825 C CA . GLU A 1 241 ? -14.378 8.154 0.414 1.00 89.88 241 GLU A CA 1
ATOM 1826 C C . GLU A 1 241 ? -14.462 8.651 -1.034 1.00 89.88 241 GLU A C 1
ATOM 1828 O O . GLU A 1 241 ? -15.103 9.665 -1.311 1.00 89.88 241 GLU A O 1
ATOM 1833 N N . ASN A 1 242 ? -13.850 7.928 -1.973 1.00 86.31 242 ASN A N 1
ATOM 1834 C CA . ASN A 1 242 ? -13.904 8.264 -3.393 1.00 86.31 242 ASN A CA 1
ATOM 1835 C C . ASN A 1 242 ? -15.131 7.695 -4.114 1.00 86.31 242 ASN A C 1
ATOM 1837 O O . ASN A 1 242 ? -15.536 8.241 -5.138 1.00 86.31 242 ASN A O 1
ATOM 1841 N N . GLN A 1 243 ? -15.719 6.607 -3.611 1.00 88.88 243 GLN A N 1
ATOM 1842 C CA . GLN A 1 243 ? -16.836 5.893 -4.240 1.00 88.88 243 GLN A CA 1
ATOM 1843 C C . GLN A 1 243 ? -17.946 5.534 -3.224 1.00 88.88 243 GLN A C 1
ATOM 1845 O O . GLN A 1 243 ? -18.336 4.365 -3.112 1.00 88.88 243 GLN A O 1
ATOM 1850 N N . PRO A 1 244 ? -18.515 6.520 -2.497 1.00 88.69 244 PRO A N 1
ATOM 1851 C CA . PRO A 1 244 ? -19.451 6.267 -1.395 1.00 88.69 244 PRO A CA 1
ATOM 1852 C C . PRO A 1 244 ? -20.790 5.660 -1.839 1.00 88.69 244 PRO A C 1
ATOM 1854 O O . PRO A 1 244 ? -21.477 5.027 -1.045 1.00 88.69 244 PRO A O 1
ATOM 1857 N N . SER A 1 245 ? -21.175 5.822 -3.110 1.00 89.19 245 SER A N 1
ATOM 1858 C CA . SER A 1 245 ? -22.378 5.194 -3.678 1.00 89.19 245 SER A CA 1
ATOM 1859 C C . SER A 1 245 ? -22.231 3.686 -3.898 1.00 89.19 245 SER A C 1
ATOM 1861 O O . SER A 1 245 ? -23.229 3.008 -4.139 1.00 89.19 245 SER A O 1
ATOM 1863 N N . ARG A 1 246 ? -21.001 3.164 -3.842 1.00 91.44 246 ARG A N 1
ATOM 1864 C CA . ARG A 1 246 ? -20.673 1.772 -4.182 1.00 91.44 246 ARG A CA 1
ATOM 1865 C C . ARG A 1 246 ? -20.008 1.017 -3.049 1.00 91.44 246 ARG A C 1
ATOM 1867 O O . ARG A 1 246 ? -20.135 -0.200 -2.978 1.00 91.44 246 ARG A O 1
ATOM 1874 N N . VAL A 1 247 ? -19.331 1.731 -2.155 1.00 95.00 247 VAL A N 1
ATOM 1875 C CA . VAL A 1 247 ? -18.705 1.156 -0.967 1.00 95.00 247 VAL A CA 1
ATOM 1876 C C . VAL A 1 247 ? -19.300 1.816 0.271 1.00 95.00 247 VAL A C 1
ATOM 1878 O O . VAL A 1 247 ? -18.945 2.934 0.639 1.00 95.00 247 VAL A O 1
ATOM 1881 N N . ASP A 1 248 ? -20.218 1.105 0.925 1.00 96.25 248 ASP A N 1
ATOM 1882 C CA . ASP A 1 248 ? -20.843 1.561 2.167 1.00 96.25 248 ASP A CA 1
ATOM 1883 C C . ASP A 1 248 ? -19.910 1.311 3.362 1.00 96.25 248 ASP A C 1
ATOM 1885 O O . ASP A 1 248 ? -19.907 0.242 3.984 1.00 96.25 248 ASP A O 1
ATOM 1889 N N . LEU A 1 249 ? -19.128 2.337 3.700 1.00 96.81 249 LEU A N 1
ATOM 1890 C CA . LEU A 1 249 ? -18.216 2.322 4.841 1.00 96.81 249 LEU A CA 1
ATOM 1891 C C . LEU A 1 249 ? -18.929 2.007 6.168 1.00 96.81 249 LEU A C 1
ATOM 1893 O O . LEU A 1 249 ? -18.393 1.269 6.998 1.00 96.81 249 LEU A O 1
ATOM 1897 N N . PHE A 1 250 ? -20.141 2.532 6.380 1.00 97.94 250 PHE A N 1
ATOM 1898 C CA . PHE A 1 250 ? -20.888 2.296 7.616 1.00 97.94 250 PHE A CA 1
ATOM 1899 C C . PHE A 1 250 ? -21.330 0.836 7.724 1.00 97.94 250 PHE A C 1
ATOM 1901 O O . PHE A 1 250 ? -21.283 0.266 8.816 1.00 97.94 250 PHE A O 1
ATOM 1908 N N . ALA A 1 251 ? -21.753 0.216 6.622 1.00 97.88 251 ALA A N 1
ATOM 1909 C CA . ALA A 1 251 ? -22.103 -1.202 6.612 1.00 97.88 251 ALA A CA 1
ATOM 1910 C C . ALA A 1 251 ? -20.899 -2.091 6.956 1.00 97.88 251 ALA A C 1
ATOM 1912 O O . ALA A 1 251 ? -21.039 -3.011 7.765 1.00 97.88 251 ALA A O 1
ATOM 1913 N N . ILE A 1 252 ? -19.722 -1.793 6.397 1.00 98.12 252 ILE A N 1
ATOM 1914 C CA . ILE A 1 252 ? -18.485 -2.544 6.660 1.00 98.12 252 ILE A CA 1
ATOM 1915 C C . ILE A 1 252 ? -18.074 -2.403 8.133 1.00 98.12 252 ILE A C 1
ATOM 1917 O O . ILE A 1 252 ? -17.846 -3.402 8.817 1.00 98.12 252 ILE A O 1
ATOM 1921 N N . LEU A 1 253 ? -18.057 -1.179 8.670 1.00 98.50 253 LEU A N 1
ATOM 1922 C CA . LEU A 1 253 ? -17.708 -0.934 10.072 1.00 98.50 253 LEU A CA 1
ATOM 1923 C C . LEU A 1 253 ? -18.690 -1.594 11.051 1.00 98.50 253 LEU A C 1
ATOM 1925 O O . LEU A 1 253 ? -18.252 -2.209 12.023 1.00 98.50 253 LEU A O 1
ATOM 1929 N N . ARG A 1 254 ? -20.005 -1.541 10.786 1.00 98.12 254 ARG A N 1
ATOM 1930 C CA . ARG A 1 254 ? -21.016 -2.228 11.618 1.00 98.12 254 ARG A CA 1
ATOM 1931 C C . ARG A 1 254 ? -20.818 -3.740 11.644 1.00 98.12 254 ARG A C 1
ATOM 1933 O O . ARG A 1 254 ? -21.080 -4.358 12.671 1.00 98.12 254 ARG A O 1
ATOM 1940 N N . ARG A 1 255 ? -20.369 -4.324 10.531 1.00 96.94 255 ARG A N 1
ATOM 1941 C CA . ARG A 1 255 ? -20.130 -5.764 10.399 1.00 96.94 255 ARG A CA 1
ATOM 1942 C C . ARG A 1 255 ? -18.915 -6.227 11.200 1.00 96.94 255 ARG A C 1
ATOM 1944 O O . ARG A 1 255 ? -18.972 -7.291 11.806 1.00 96.94 255 ARG A O 1
ATOM 1951 N N . HIS A 1 256 ? -17.836 -5.441 11.208 1.00 97.81 256 HIS A N 1
ATOM 1952 C CA . HIS A 1 256 ? -16.530 -5.915 11.686 1.00 97.81 256 HIS A CA 1
ATOM 1953 C C . HIS A 1 256 ? -16.068 -5.321 13.011 1.00 97.81 256 HIS A C 1
ATOM 1955 O O . HIS A 1 256 ? -15.420 -6.020 13.786 1.00 97.81 256 HIS A O 1
ATOM 1961 N N . LEU A 1 257 ? -16.402 -4.063 13.320 1.00 98.06 257 LEU A N 1
ATOM 1962 C CA . LEU A 1 257 ? -15.825 -3.373 14.479 1.00 98.06 257 LEU A CA 1
ATOM 1963 C C . LEU A 1 257 ? -16.147 -4.080 15.800 1.00 98.06 257 LEU A C 1
ATOM 1965 O O . LEU A 1 257 ? -15.275 -4.206 16.656 1.00 98.06 257 LEU A O 1
ATOM 1969 N N . GLY A 1 258 ? -17.366 -4.601 15.946 1.00 97.56 258 GLY A N 1
ATOM 1970 C CA . GLY A 1 258 ? -17.817 -5.306 17.149 1.00 97.56 258 GLY A CA 1
ATOM 1971 C C . GLY A 1 258 ? -17.418 -6.784 17.247 1.00 97.56 258 GLY A C 1
ATOM 1972 O O . GLY A 1 258 ? -17.708 -7.398 18.272 1.00 97.56 258 GLY A O 1
ATOM 1973 N N . ALA A 1 259 ? -16.764 -7.365 16.235 1.00 97.12 259 ALA A N 1
ATOM 1974 C CA . ALA A 1 259 ? -16.526 -8.810 16.145 1.00 97.12 259 ALA A CA 1
ATOM 1975 C C . ALA A 1 259 ? -15.759 -9.392 17.351 1.00 97.12 259 ALA A C 1
ATOM 1977 O O . ALA A 1 259 ? -16.031 -10.507 17.781 1.00 97.12 259 ALA A O 1
ATOM 1978 N N . ALA A 1 260 ? -14.864 -8.632 17.983 1.00 96.31 260 ALA A N 1
ATOM 1979 C CA . ALA A 1 260 ? -14.117 -9.054 19.168 1.00 96.31 260 ALA A CA 1
ATOM 1980 C C . ALA A 1 260 ? -15.009 -9.465 20.356 1.00 96.31 260 ALA A C 1
ATOM 1982 O O . ALA A 1 260 ? -14.553 -10.232 21.205 1.00 96.31 260 ALA A O 1
ATOM 1983 N N . HIS A 1 261 ? -16.270 -9.017 20.422 1.00 96.38 261 HIS A N 1
ATOM 1984 C CA . HIS A 1 261 ? -17.226 -9.503 21.425 1.00 96.38 261 HIS A CA 1
ATOM 1985 C C . HIS A 1 261 ? -17.509 -11.007 21.302 1.00 96.38 261 HIS A C 1
ATOM 1987 O O . HIS A 1 261 ? -17.810 -11.654 22.303 1.00 96.38 261 HIS A O 1
ATOM 1993 N N . GLU A 1 262 ? -17.360 -11.571 20.105 1.00 94.44 262 GLU A N 1
ATOM 1994 C CA . GLU A 1 262 ? -17.555 -12.993 19.806 1.00 94.44 262 GLU A CA 1
ATOM 1995 C C . GLU A 1 262 ? -16.275 -13.819 20.030 1.00 94.44 262 GLU A C 1
ATOM 1997 O O . GLU A 1 262 ? -16.275 -15.042 19.876 1.00 94.44 262 GLU A O 1
ATOM 2002 N N . GLN A 1 263 ? -15.160 -13.176 20.400 1.00 92.62 263 GLN A N 1
ATOM 2003 C CA . GLN A 1 263 ? -13.879 -13.849 20.576 1.00 92.62 263 GLN A CA 1
ATOM 2004 C C . GLN A 1 263 ? -13.905 -14.783 21.791 1.00 92.62 263 GLN A C 1
ATOM 2006 O O . GLN A 1 263 ? -14.200 -14.366 22.910 1.00 92.62 263 GLN A O 1
ATOM 2011 N N . SER A 1 264 ? -13.517 -16.044 21.600 1.00 88.38 264 SER A N 1
ATOM 2012 C CA . SER A 1 264 ? -13.379 -17.000 22.703 1.00 88.38 264 SER A CA 1
ATOM 2013 C C . SER A 1 264 ? -12.119 -16.732 23.554 1.00 88.38 264 SER A C 1
ATOM 2015 O O . SER A 1 264 ? -11.133 -16.191 23.033 1.00 88.38 264 SER A O 1
ATOM 2017 N N . PRO A 1 265 ? -12.092 -17.149 24.841 1.00 85.50 265 PRO A N 1
ATOM 2018 C CA . PRO A 1 265 ? -10.920 -16.987 25.711 1.00 85.50 265 PRO A CA 1
ATOM 2019 C C . PRO A 1 265 ? -9.656 -17.700 25.213 1.00 85.50 265 PRO A C 1
ATOM 2021 O O . PRO A 1 265 ? -8.545 -17.187 25.366 1.00 85.50 265 PRO A O 1
ATOM 2024 N N . ASN A 1 266 ? -9.822 -18.854 24.558 1.00 71.88 266 ASN A N 1
ATOM 2025 C CA . ASN A 1 266 ? -8.736 -19.702 24.054 1.00 71.88 266 ASN A CA 1
ATOM 2026 C C . ASN A 1 266 ? -8.185 -19.207 22.706 1.00 71.88 266 ASN A C 1
ATOM 2028 O O . ASN A 1 266 ? -7.954 -19.992 21.790 1.00 71.88 266 ASN A O 1
ATOM 2032 N N . SER A 1 267 ? -7.987 -17.896 22.558 1.00 67.50 267 SER A N 1
ATOM 2033 C CA . SER A 1 267 ? -7.361 -17.342 21.360 1.00 67.50 267 SER A CA 1
ATOM 2034 C C . SER A 1 267 ? -5.878 -17.735 21.340 1.00 67.50 267 SER A C 1
ATOM 2036 O O . SER A 1 267 ? -5.049 -17.094 21.997 1.00 67.50 267 SER A O 1
ATOM 2038 N N . GLU A 1 268 ? -5.528 -18.797 20.626 1.00 60.53 268 GLU A N 1
ATOM 2039 C CA . GLU A 1 268 ? -4.137 -19.181 20.412 1.00 60.53 268 GLU A CA 1
ATOM 2040 C C . GLU A 1 268 ? -3.494 -18.273 19.363 1.00 60.53 268 GLU A C 1
ATOM 2042 O O . GLU A 1 268 ? -4.074 -17.958 18.325 1.00 60.53 268 GLU A O 1
ATOM 2047 N N . SER A 1 269 ? -2.283 -17.806 19.662 1.00 49.78 269 SER A N 1
ATOM 2048 C CA . SER A 1 269 ? -1.455 -17.148 18.659 1.00 49.78 269 SER A CA 1
ATOM 2049 C C . SER A 1 269 ? -0.856 -18.273 17.834 1.00 49.78 269 SER A C 1
ATOM 2051 O O . SER A 1 269 ? -0.136 -19.093 18.400 1.00 49.78 269 SER A O 1
ATOM 2053 N N . PHE A 1 270 ? -1.169 -18.326 16.539 1.00 52.50 270 PHE A N 1
ATOM 2054 C CA . PHE A 1 270 ? -0.588 -19.299 15.612 1.00 52.50 270 PHE A CA 1
ATOM 2055 C C . PHE A 1 270 ? -0.983 -20.774 15.833 1.00 52.50 270 PHE A C 1
ATOM 2057 O O . PHE A 1 270 ? -0.145 -21.649 15.631 1.00 52.50 270 PHE A O 1
ATOM 2064 N N . SER A 1 271 ? -2.243 -21.080 16.172 1.00 45.47 271 SER A N 1
ATOM 2065 C CA . SER A 1 271 ? -2.717 -22.475 16.341 1.00 45.47 271 SER A CA 1
ATOM 2066 C C . SER A 1 271 ? -2.424 -23.395 15.142 1.00 45.47 271 SER A C 1
ATOM 2068 O O . SER A 1 271 ? -2.298 -24.604 15.307 1.00 45.47 271 SER A O 1
ATOM 2070 N N . HIS A 1 272 ? -2.262 -22.822 13.943 1.00 42.91 272 HIS A N 1
ATOM 2071 C CA . HIS A 1 272 ? -1.989 -23.544 12.693 1.00 42.91 272 HIS A CA 1
ATOM 2072 C C . HIS A 1 272 ? -0.602 -23.258 12.088 1.00 42.91 272 HIS A C 1
ATOM 2074 O O . HIS A 1 272 ? -0.324 -23.662 10.961 1.00 42.91 272 HIS A O 1
ATOM 2080 N N . TYR A 1 273 ? 0.300 -22.569 12.799 1.00 41.81 273 TYR A N 1
ATOM 2081 C CA . TYR A 1 273 ? 1.662 -22.370 12.293 1.00 41.81 273 TYR A CA 1
ATOM 2082 C C . TYR A 1 273 ? 2.477 -23.647 12.469 1.00 41.81 273 TYR A C 1
ATOM 2084 O O . TYR A 1 273 ? 3.071 -23.897 13.516 1.00 41.81 273 TYR A O 1
ATOM 2092 N N . THR A 1 274 ? 2.540 -24.448 11.412 1.00 38.28 274 THR A N 1
ATOM 2093 C CA . THR A 1 274 ? 3.590 -25.455 11.254 1.00 38.28 274 THR A CA 1
ATOM 2094 C C . THR A 1 274 ? 4.834 -24.789 10.665 1.00 38.28 274 THR A C 1
ATOM 2096 O O . THR A 1 274 ? 4.805 -24.384 9.495 1.00 38.28 274 THR A O 1
ATOM 2099 N N . PRO A 1 275 ? 5.942 -24.680 11.423 1.00 39.91 275 PRO A N 1
ATOM 2100 C CA . PRO A 1 275 ? 7.193 -24.182 10.878 1.00 39.91 275 PRO A CA 1
ATOM 2101 C C . PRO A 1 275 ? 7.670 -25.154 9.794 1.00 39.91 275 PRO A C 1
ATOM 2103 O O . PRO A 1 275 ? 7.968 -26.312 10.084 1.00 39.91 275 PRO A O 1
ATOM 2106 N N . SER A 1 276 ? 7.735 -24.710 8.539 1.00 39.47 276 SER A N 1
ATOM 2107 C CA . SER A 1 276 ? 8.348 -25.486 7.460 1.00 39.47 276 SER A CA 1
ATOM 2108 C C . SER A 1 276 ? 9.663 -24.841 7.041 1.00 39.47 276 SER A C 1
ATOM 2110 O O . SER A 1 276 ? 9.681 -23.765 6.446 1.00 39.47 276 SER A O 1
ATOM 2112 N N . GLY A 1 277 ? 10.767 -25.526 7.326 1.00 41.28 277 GLY A N 1
ATOM 2113 C CA . GLY A 1 277 ? 12.095 -25.165 6.844 1.00 41.28 277 GLY A CA 1
ATOM 2114 C C . GLY A 1 277 ? 13.197 -25.444 7.872 1.00 41.28 277 GLY A C 1
ATOM 2115 O O . GLY A 1 277 ? 12.938 -25.442 9.075 1.00 41.28 277 GLY A O 1
ATOM 2116 N N . PRO A 1 278 ? 14.449 -25.652 7.427 1.00 35.09 278 PRO A N 1
ATOM 2117 C CA . PRO A 1 278 ? 15.595 -25.923 8.304 1.00 35.09 278 PRO A CA 1
ATOM 2118 C C . PRO A 1 278 ? 16.034 -24.720 9.165 1.00 35.09 278 PRO A C 1
ATOM 2120 O O . PRO A 1 278 ? 17.008 -24.825 9.902 1.00 35.09 278 PRO A O 1
ATOM 2123 N N . PHE A 1 279 ? 15.322 -23.590 9.098 1.00 40.84 279 PHE A N 1
ATOM 2124 C CA . PHE A 1 279 ? 15.637 -22.345 9.812 1.00 40.84 279 PHE A CA 1
ATOM 2125 C C . PHE A 1 279 ? 14.568 -21.936 10.839 1.00 40.84 279 PHE A C 1
ATOM 2127 O O . PHE A 1 279 ? 14.579 -20.811 11.331 1.00 40.84 279 PHE A O 1
ATOM 2134 N N . SER A 1 280 ? 13.626 -22.822 11.168 1.00 42.59 280 SER A N 1
ATOM 2135 C CA . SER A 1 280 ? 12.394 -22.435 11.865 1.00 42.59 280 SER A CA 1
ATOM 2136 C C . SER A 1 280 ? 12.289 -22.959 13.298 1.00 42.59 280 SER A C 1
ATOM 2138 O O . SER A 1 280 ? 11.263 -23.508 13.688 1.00 42.59 280 SER A O 1
ATOM 2140 N N . VAL A 1 281 ? 13.323 -22.721 14.105 1.00 35.91 281 VAL A N 1
ATOM 2141 C CA . VAL A 1 281 ? 13.179 -22.573 15.560 1.00 35.91 281 VAL A CA 1
ATOM 2142 C C . VAL A 1 281 ? 14.149 -21.466 15.980 1.00 35.91 281 VAL A C 1
ATOM 2144 O O . VAL A 1 281 ? 15.348 -21.628 15.740 1.00 35.91 281 VAL A O 1
ATOM 2147 N N . PRO A 1 282 ? 13.724 -20.356 16.615 1.00 35.56 282 PRO A N 1
ATOM 2148 C CA . PRO A 1 282 ? 14.662 -19.653 17.465 1.00 35.56 282 PRO A CA 1
ATOM 2149 C C . PRO A 1 282 ? 14.994 -20.642 18.579 1.00 35.56 282 PRO A C 1
ATOM 2151 O O . PRO A 1 282 ? 14.153 -20.930 19.434 1.00 35.56 282 PRO A O 1
ATOM 2154 N N . ALA A 1 283 ? 16.197 -21.221 18.535 1.00 36.22 283 ALA A N 1
ATOM 2155 C CA . ALA A 1 283 ? 16.752 -21.872 19.709 1.00 36.22 283 ALA A CA 1
ATOM 2156 C C . ALA A 1 283 ? 16.510 -20.929 20.893 1.00 36.22 283 ALA A C 1
ATOM 2158 O O . ALA A 1 283 ? 16.690 -19.714 20.760 1.00 36.22 283 ALA A O 1
ATOM 2159 N N . LYS A 1 284 ? 15.992 -21.490 21.990 1.00 35.16 284 LYS A N 1
ATOM 2160 C CA . LYS A 1 284 ? 15.647 -20.782 23.227 1.00 35.16 284 LYS A CA 1
ATOM 2161 C C . LYS A 1 284 ? 16.685 -19.681 23.456 1.00 35.16 284 LYS A C 1
ATOM 2163 O O . LYS A 1 284 ? 17.863 -20.011 23.570 1.00 35.16 284 LYS A O 1
ATOM 2168 N N . LYS A 1 285 ? 16.261 -18.407 23.411 1.00 36.25 285 LYS A N 1
ATOM 2169 C CA . LYS A 1 285 ? 17.147 -17.242 23.572 1.00 36.25 285 LYS A CA 1
ATOM 2170 C C . LYS A 1 285 ? 18.049 -17.520 24.773 1.00 36.25 285 LYS A C 1
ATOM 2172 O O . LYS A 1 285 ? 17.548 -17.604 25.893 1.00 36.25 285 LYS A O 1
ATOM 2177 N N . VAL A 1 286 ? 19.338 -17.735 24.525 1.00 41.44 286 VAL A N 1
ATOM 2178 C CA . VAL A 1 286 ? 20.328 -17.772 25.598 1.00 41.44 286 VAL A CA 1
ATOM 2179 C C . VAL A 1 286 ? 20.318 -16.372 26.216 1.00 41.44 286 VAL A C 1
ATOM 2181 O O . VAL A 1 286 ? 20.194 -15.379 25.490 1.00 41.44 286 VAL A O 1
ATOM 2184 N N . SER A 1 287 ? 20.330 -16.292 27.544 1.00 39.94 287 SER A N 1
ATOM 2185 C CA . SER A 1 287 ? 20.402 -15.034 28.285 1.00 39.94 287 SER A CA 1
ATOM 2186 C C . SER A 1 287 ? 21.524 -14.159 27.733 1.00 39.94 287 SER A C 1
ATOM 2188 O O . SER A 1 287 ? 22.592 -14.646 27.371 1.00 39.94 287 SER A O 1
ATOM 2190 N N . HIS A 1 288 ? 21.283 -12.848 27.683 1.00 46.41 288 HIS A N 1
ATOM 2191 C CA . HIS A 1 288 ? 22.220 -11.848 27.154 1.00 46.41 288 HIS A CA 1
ATOM 2192 C C . HIS A 1 288 ? 23.579 -11.827 27.894 1.00 46.41 288 HIS A C 1
ATOM 2194 O O . HIS A 1 288 ? 24.515 -11.174 27.440 1.00 46.41 288 HIS A O 1
ATOM 2200 N N . GLU A 1 289 ? 23.668 -12.535 29.022 1.00 48.78 289 GLU A N 1
ATOM 2201 C CA . GLU A 1 289 ? 24.834 -12.674 29.895 1.00 48.78 289 GLU A CA 1
ATOM 2202 C C . GLU A 1 289 ? 25.831 -13.748 29.416 1.00 48.78 289 GLU A C 1
ATOM 2204 O O . GLU A 1 289 ? 27.009 -13.650 29.739 1.00 48.78 289 GLU A O 1
ATOM 2209 N N . ASP A 1 290 ? 25.408 -14.704 28.575 1.00 46.84 290 ASP A N 1
ATOM 2210 C CA . ASP A 1 290 ? 26.265 -15.800 28.078 1.00 46.84 290 ASP A CA 1
ATOM 2211 C C . ASP A 1 290 ? 26.645 -15.647 26.591 1.00 46.84 290 ASP A C 1
ATOM 2213 O O . ASP A 1 290 ? 27.223 -16.548 25.977 1.00 46.84 290 ASP A O 1
ATOM 2217 N N . TYR A 1 291 ? 26.298 -14.512 25.973 1.00 51.50 291 TYR A N 1
ATOM 2218 C CA . TYR A 1 291 ? 26.618 -14.240 24.573 1.00 51.50 291 TYR A CA 1
ATOM 2219 C C . TYR A 1 291 ? 28.070 -13.773 24.432 1.00 51.50 291 TYR A C 1
ATOM 2221 O O . TYR A 1 291 ? 28.390 -12.611 24.682 1.00 51.50 291 TYR A O 1
ATOM 2229 N N . VAL A 1 292 ? 28.940 -14.676 23.979 1.00 47.34 292 VAL A N 1
ATOM 2230 C CA . VAL A 1 292 ? 30.282 -14.340 23.490 1.00 47.34 292 VAL A CA 1
ATOM 2231 C C . VAL A 1 292 ? 30.202 -14.213 21.963 1.00 47.34 292 VAL A C 1
ATOM 2233 O O . VAL A 1 292 ? 30.010 -15.228 21.287 1.00 47.34 292 VAL A O 1
ATOM 2236 N N . PRO A 1 293 ? 30.301 -13.000 21.387 1.00 43.44 293 PRO A N 1
ATOM 2237 C CA . PRO A 1 293 ? 30.369 -12.848 19.942 1.00 43.44 293 PRO A CA 1
ATOM 2238 C C . PRO A 1 293 ? 31.661 -13.499 19.416 1.00 43.44 293 PRO A C 1
ATOM 2240 O O . PRO A 1 293 ? 32.724 -13.254 19.985 1.00 43.44 293 PRO A O 1
ATOM 2243 N N . PRO A 1 294 ? 31.613 -14.299 18.339 1.00 45.25 294 PRO A N 1
ATOM 2244 C CA . PRO A 1 294 ? 32.821 -14.745 17.653 1.00 45.25 294 PRO A CA 1
ATOM 2245 C C . PRO A 1 294 ? 33.549 -13.550 17.020 1.00 45.25 294 PRO A C 1
ATOM 2247 O O . PRO A 1 294 ? 32.911 -12.717 16.375 1.00 45.25 294 PRO A O 1
ATOM 2250 N N . ASP A 1 295 ? 34.878 -13.506 17.135 1.00 50.06 295 ASP A N 1
ATOM 2251 C CA . ASP A 1 295 ? 35.738 -12.402 16.666 1.00 50.06 295 ASP A CA 1
ATOM 2252 C C . ASP A 1 295 ? 35.870 -12.262 15.130 1.00 50.06 295 ASP A C 1
ATOM 2254 O O . ASP A 1 295 ? 36.697 -11.499 14.634 1.00 50.06 295 ASP A O 1
ATOM 2258 N N . GLU A 1 296 ? 35.044 -12.935 14.326 1.00 52.38 296 GLU A N 1
ATOM 2259 C CA . GLU A 1 296 ? 35.184 -12.941 12.863 1.00 52.38 296 GLU A CA 1
ATOM 2260 C C . GLU A 1 296 ? 33.842 -12.801 12.133 1.00 52.38 296 GLU A C 1
ATOM 2262 O O . GLU A 1 296 ? 33.340 -13.740 11.519 1.00 52.38 296 GLU A O 1
ATOM 2267 N N . VAL A 1 297 ? 33.252 -11.600 12.140 1.00 46.06 297 VAL A N 1
ATOM 2268 C CA . VAL A 1 297 ? 32.170 -11.267 11.190 1.00 46.06 297 VAL A CA 1
ATOM 2269 C C . VAL A 1 297 ? 32.269 -9.823 10.689 1.00 46.06 297 VAL A C 1
ATOM 2271 O O . VAL A 1 297 ? 31.351 -9.017 10.803 1.00 46.06 297 VAL A O 1
ATOM 2274 N N . SER A 1 298 ? 33.417 -9.476 10.110 1.00 37.47 298 SER A N 1
ATOM 2275 C CA . SER A 1 298 ? 33.608 -8.231 9.361 1.00 37.47 298 SER A CA 1
ATOM 2276 C C . SER A 1 298 ? 33.938 -8.574 7.905 1.00 37.47 298 SER A C 1
ATOM 2278 O O . SER A 1 298 ? 34.829 -9.379 7.653 1.00 37.47 298 SER A O 1
ATOM 2280 N N . ASN A 1 299 ? 33.212 -7.976 6.952 1.00 44.91 299 ASN A N 1
ATOM 2281 C CA . ASN A 1 299 ? 33.376 -8.094 5.487 1.00 44.91 299 ASN A CA 1
ATOM 2282 C C . ASN A 1 299 ? 32.781 -9.313 4.753 1.00 44.91 299 ASN A C 1
ATOM 2284 O O . ASN A 1 299 ? 33.200 -9.598 3.631 1.00 44.91 299 ASN A O 1
ATOM 2288 N N . GLN A 1 300 ? 31.762 -9.995 5.285 1.00 41.41 300 GLN A N 1
ATOM 2289 C CA . GLN A 1 300 ? 30.997 -10.944 4.462 1.00 41.41 300 GLN A CA 1
ATOM 2290 C C . GLN A 1 300 ? 29.807 -10.271 3.768 1.00 41.41 300 GLN A C 1
ATOM 2292 O O . GLN A 1 300 ? 29.031 -9.539 4.381 1.00 41.41 300 GLN A O 1
ATOM 2297 N N . THR A 1 301 ? 29.649 -10.530 2.466 1.00 45.16 301 THR A N 1
ATOM 2298 C CA . THR A 1 301 ? 28.461 -10.139 1.697 1.00 45.16 301 THR A CA 1
ATOM 2299 C C . THR A 1 301 ? 27.245 -10.884 2.250 1.00 45.16 301 THR A C 1
ATOM 2301 O O . THR A 1 301 ? 27.056 -12.065 1.968 1.00 45.16 301 THR A O 1
ATOM 2304 N N . MET A 1 302 ? 26.421 -10.209 3.056 1.00 39.09 302 MET A N 1
ATOM 2305 C CA . MET A 1 302 ? 25.182 -10.790 3.572 1.00 39.09 302 MET A CA 1
ATOM 2306 C C . MET A 1 302 ? 24.141 -10.894 2.453 1.00 39.09 302 MET A C 1
ATOM 2308 O O . MET A 1 302 ? 23.624 -9.888 1.965 1.00 39.09 302 MET A O 1
ATOM 2312 N N . TYR A 1 303 ? 23.813 -12.122 2.055 1.00 44.12 303 TYR A N 1
ATOM 2313 C CA . TYR A 1 303 ? 22.672 -12.395 1.187 1.00 44.12 303 TYR A CA 1
ATOM 2314 C C . TYR A 1 303 ? 21.424 -12.586 2.053 1.00 44.12 303 TYR A C 1
ATOM 2316 O O . TYR A 1 303 ? 21.355 -13.507 2.865 1.00 44.12 303 TYR A O 1
ATOM 2324 N N . SER A 1 304 ? 20.430 -11.709 1.886 1.00 41.75 304 SER A N 1
ATOM 2325 C CA . SER A 1 304 ? 19.134 -11.857 2.554 1.00 41.75 304 SER A CA 1
ATOM 2326 C C . SER A 1 304 ? 18.426 -13.120 2.049 1.00 41.75 304 SER A C 1
ATOM 2328 O O . SER A 1 304 ? 18.224 -13.304 0.842 1.00 41.75 304 SER A O 1
ATOM 2330 N N . CYS A 1 305 ? 18.057 -13.993 2.989 1.00 48.53 305 CYS A N 1
ATOM 2331 C CA . CYS A 1 305 ? 17.504 -15.331 2.757 1.00 48.53 305 CYS A CA 1
ATOM 2332 C C . CYS A 1 305 ? 16.160 -15.355 1.998 1.00 48.53 305 CYS A C 1
ATOM 2334 O O . CYS A 1 305 ? 15.729 -16.425 1.582 1.00 48.53 305 CYS A O 1
ATOM 2336 N N . GLY A 1 306 ? 15.517 -14.209 1.747 1.00 46.28 306 GLY A N 1
ATOM 2337 C CA . GLY A 1 306 ? 14.208 -14.145 1.079 1.00 46.28 306 GLY A CA 1
ATOM 2338 C C . GLY A 1 306 ? 14.202 -14.462 -0.425 1.00 46.28 306 GLY A C 1
ATOM 2339 O O . GLY A 1 306 ? 13.144 -14.689 -0.993 1.00 46.28 306 GLY A O 1
ATOM 2340 N N . SER A 1 307 ? 15.359 -14.506 -1.097 1.00 45.62 307 SER A N 1
ATOM 2341 C CA . SER A 1 307 ? 15.418 -14.567 -2.574 1.00 45.62 307 SER A CA 1
ATOM 2342 C C . SER A 1 307 ? 15.590 -15.963 -3.195 1.00 45.62 307 SER A C 1
ATOM 2344 O O . SER A 1 307 ? 15.707 -16.063 -4.416 1.00 45.62 307 SER A O 1
ATOM 2346 N N . LEU A 1 308 ? 15.628 -17.031 -2.390 1.00 41.44 308 LEU A N 1
ATOM 2347 C CA . LEU A 1 308 ? 16.044 -18.372 -2.836 1.00 41.44 308 LEU A CA 1
ATOM 2348 C C . LEU A 1 308 ? 14.906 -19.364 -3.114 1.00 41.44 308 LEU A C 1
ATOM 2350 O O . LEU A 1 308 ? 15.193 -20.498 -3.491 1.00 41.44 308 LEU A O 1
ATOM 2354 N N . ALA A 1 309 ? 13.639 -18.982 -2.949 1.00 45.38 309 ALA A N 1
ATOM 2355 C CA . ALA A 1 309 ? 12.534 -19.927 -3.077 1.00 45.38 309 ALA A CA 1
ATOM 2356 C C . ALA A 1 309 ? 11.727 -19.706 -4.378 1.00 45.38 309 ALA A C 1
ATOM 2358 O O . ALA A 1 309 ? 10.917 -18.780 -4.448 1.00 45.38 309 ALA A O 1
ATOM 2359 N N . PRO A 1 310 ? 11.967 -20.498 -5.443 1.00 40.81 310 PRO A N 1
ATOM 2360 C CA . PRO A 1 310 ? 11.135 -20.486 -6.646 1.00 40.81 310 PRO A CA 1
ATOM 2361 C C . PRO A 1 310 ? 9.800 -21.224 -6.423 1.00 40.81 310 PRO A C 1
ATOM 2363 O O . PRO A 1 310 ? 9.783 -22.264 -5.762 1.00 40.81 310 PRO A O 1
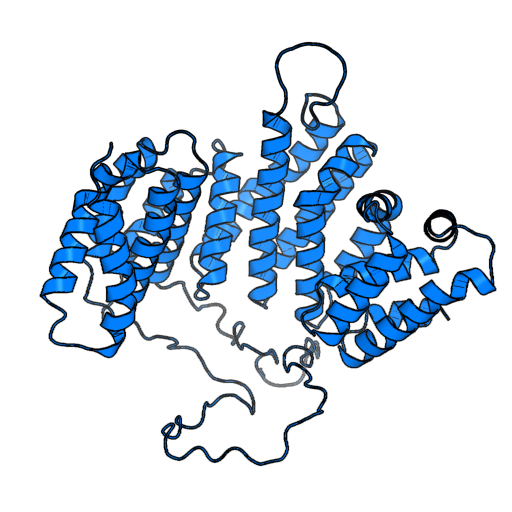ATOM 2366 N N . LYS A 1 311 ? 8.700 -20.760 -7.048 1.00 41.31 311 LYS A N 1
ATOM 2367 C CA . LYS A 1 311 ? 7.463 -21.552 -7.231 1.00 41.31 311 LYS A CA 1
ATOM 2368 C C . LYS A 1 311 ? 7.815 -22.946 -7.754 1.00 41.31 311 LYS A C 1
ATOM 2370 O O . LYS A 1 311 ? 8.352 -23.096 -8.853 1.00 41.31 311 LYS A O 1
ATOM 2375 N N . THR A 1 312 ? 7.468 -23.982 -7.001 1.00 40.16 312 THR A N 1
ATOM 2376 C CA . THR A 1 312 ? 7.597 -25.371 -7.446 1.00 40.16 312 THR A CA 1
ATOM 2377 C C . THR A 1 312 ? 6.386 -25.756 -8.298 1.00 40.16 312 THR A C 1
ATOM 2379 O O . THR A 1 312 ? 5.477 -26.447 -7.854 1.00 40.16 312 THR A O 1
ATOM 2382 N N . HIS A 1 313 ? 6.376 -25.342 -9.567 1.00 36.47 313 HIS A N 1
ATOM 2383 C CA . HIS A 1 313 ? 5.500 -25.946 -10.577 1.00 36.47 313 HIS A CA 1
ATOM 2384 C C . HIS A 1 313 ? 6.127 -27.253 -11.085 1.00 36.47 313 HIS A C 1
ATOM 2386 O O . HIS A 1 313 ? 6.702 -27.307 -12.169 1.00 36.47 313 HIS A O 1
ATOM 2392 N N . LEU A 1 314 ? 6.029 -28.324 -10.297 1.00 37.12 314 LEU A N 1
ATOM 2393 C CA . LEU A 1 314 ? 6.232 -29.687 -10.790 1.00 37.12 314 LEU A CA 1
ATOM 2394 C C . LEU A 1 314 ? 4.924 -30.450 -10.617 1.00 37.12 314 LEU A C 1
ATOM 2396 O O . LEU A 1 314 ? 4.604 -30.979 -9.555 1.00 37.12 314 LEU A O 1
ATOM 2400 N N . GLY A 1 315 ? 4.150 -30.437 -11.700 1.00 33.81 315 GLY A N 1
ATOM 2401 C CA . GLY A 1 315 ? 2.913 -31.178 -11.832 1.00 33.81 315 GLY A CA 1
ATOM 2402 C C . GLY A 1 315 ? 3.104 -32.685 -11.643 1.00 33.81 315 GLY A C 1
ATOM 2403 O O . GLY A 1 315 ? 4.074 -33.294 -12.090 1.00 33.81 315 GLY A O 1
ATOM 2404 N N . HIS A 1 316 ? 2.090 -33.261 -11.008 1.00 36.38 316 HIS A N 1
ATOM 2405 C CA . HIS A 1 316 ? 1.630 -34.647 -11.061 1.00 36.38 316 HIS A CA 1
ATOM 2406 C C . HIS A 1 316 ? 2.282 -35.784 -10.276 1.00 36.38 316 HIS A C 1
ATOM 2408 O O . HIS A 1 316 ? 1.577 -36.769 -10.070 1.00 36.38 316 HIS A O 1
ATOM 2414 N N . LEU A 1 317 ? 3.499 -35.713 -9.742 1.00 35.78 317 LEU A N 1
ATOM 2415 C CA . LEU A 1 317 ? 4.034 -36.871 -9.003 1.00 35.78 317 LEU A CA 1
ATOM 2416 C C . LEU A 1 317 ? 4.933 -36.469 -7.831 1.00 35.78 317 LEU A C 1
ATOM 2418 O O . LEU A 1 317 ? 6.151 -36.573 -7.929 1.00 35.78 317 LEU A O 1
ATOM 2422 N N . LYS A 1 318 ? 4.331 -36.053 -6.707 1.00 31.67 318 LYS A N 1
ATOM 2423 C CA . LYS A 1 318 ? 4.738 -36.402 -5.324 1.00 31.67 318 LYS A CA 1
ATOM 2424 C C . LYS A 1 318 ? 3.901 -35.631 -4.299 1.00 31.67 318 LYS A C 1
ATOM 2426 O O . LYS A 1 318 ? 3.519 -34.490 -4.513 1.00 31.67 318 LYS A O 1
ATOM 2431 N N . LYS A 1 319 ? 3.604 -36.312 -3.189 1.00 32.34 319 LYS A N 1
ATOM 2432 C CA . LYS A 1 319 ? 2.863 -35.836 -2.012 1.00 32.34 319 LYS A CA 1
ATOM 2433 C C . LYS A 1 319 ? 3.184 -34.378 -1.650 1.00 32.34 319 LYS A C 1
ATOM 2435 O O . LYS A 1 319 ? 4.358 -34.039 -1.515 1.00 32.34 319 LYS A O 1
ATOM 2440 N N . LYS A 1 320 ? 2.111 -33.602 -1.428 1.00 33.06 320 LYS A N 1
ATOM 2441 C CA . LYS A 1 320 ? 2.040 -32.296 -0.750 1.00 33.06 320 LYS A CA 1
ATOM 2442 C C . LYS A 1 320 ? 3.277 -32.031 0.120 1.00 33.06 320 LYS A C 1
ATOM 2444 O O . LYS A 1 320 ? 3.357 -32.515 1.244 1.00 33.06 320 LYS A O 1
ATOM 2449 N N . SER A 1 321 ? 4.238 -31.290 -0.416 1.00 34.69 321 SER A N 1
ATOM 2450 C CA . SER A 1 321 ? 5.237 -30.593 0.388 1.00 34.69 321 SER A CA 1
ATOM 2451 C C . SER A 1 321 ? 4.866 -29.110 0.329 1.00 34.69 321 SER A C 1
ATOM 2453 O O . SER A 1 321 ? 4.666 -28.609 -0.780 1.00 34.69 321 SER A O 1
ATOM 2455 N N . PRO A 1 322 ? 4.659 -28.441 1.478 1.00 40.00 322 PRO A N 1
ATOM 2456 C CA . PRO A 1 322 ? 4.178 -27.065 1.518 1.00 40.00 322 PRO A CA 1
ATOM 2457 C C . PRO A 1 322 ? 5.236 -26.132 0.923 1.00 40.00 322 PRO A C 1
ATOM 2459 O O . PRO A 1 322 ? 6.437 -26.397 1.027 1.00 40.00 322 PRO A O 1
ATOM 2462 N N . GLY A 1 323 ? 4.763 -25.093 0.237 1.00 38.62 323 GLY A N 1
ATOM 2463 C CA . GLY A 1 323 ? 5.562 -24.183 -0.573 1.00 38.62 323 GLY A CA 1
ATOM 2464 C C . GLY A 1 323 ? 6.786 -23.639 0.161 1.00 38.62 323 GLY A C 1
ATOM 2465 O O . GLY A 1 323 ? 6.714 -23.164 1.289 1.00 38.62 323 GLY A O 1
ATOM 2466 N N . GLY A 1 324 ? 7.936 -23.703 -0.508 1.00 32.03 324 GLY A N 1
ATOM 2467 C CA . GLY A 1 324 ? 9.129 -22.995 -0.071 1.00 32.03 324 GLY A CA 1
ATOM 2468 C C . GLY A 1 324 ? 8.935 -21.495 -0.276 1.00 32.03 324 GLY A C 1
ATOM 2469 O O . GLY A 1 324 ? 8.828 -21.033 -1.407 1.00 32.03 324 GLY A O 1
ATOM 2470 N N . GLY A 1 325 ? 8.915 -20.753 0.823 1.00 43.12 325 GLY A N 1
ATOM 2471 C CA . GLY A 1 325 ? 8.930 -19.296 0.919 1.00 43.12 325 GLY A CA 1
ATOM 2472 C C . GLY A 1 325 ? 9.258 -18.927 2.367 1.00 43.12 325 GLY A C 1
ATOM 2473 O O . GLY A 1 325 ? 8.970 -19.703 3.275 1.00 43.12 325 GLY A O 1
ATOM 2474 N N . CYS A 1 326 ? 9.906 -17.785 2.616 1.00 44.62 326 CYS A N 1
ATOM 2475 C CA . CYS A 1 326 ? 10.369 -17.404 3.962 1.00 44.62 326 CYS A CA 1
ATOM 2476 C C . CYS A 1 326 ? 9.253 -17.139 4.989 1.00 44.62 326 CYS A C 1
ATOM 2478 O O . CYS A 1 326 ? 9.560 -16.847 6.140 1.00 44.62 326 CYS A O 1
ATOM 2480 N N . MET A 1 327 ? 7.984 -17.300 4.624 1.00 40.66 327 MET A N 1
ATOM 2481 C CA . MET A 1 327 ? 6.901 -17.530 5.568 1.00 40.66 327 MET A CA 1
ATOM 2482 C C . MET A 1 327 ? 5.939 -18.532 4.941 1.00 40.66 327 MET A C 1
ATOM 2484 O O . MET A 1 327 ? 5.485 -18.347 3.814 1.00 40.66 327 MET A O 1
ATOM 2488 N N . ASN A 1 328 ? 5.626 -19.590 5.680 1.00 37.81 328 ASN A N 1
ATOM 2489 C CA . ASN A 1 328 ? 4.614 -20.578 5.326 1.00 37.81 328 ASN A CA 1
ATOM 2490 C C . ASN A 1 328 ? 3.213 -19.962 5.555 1.00 37.81 328 ASN A C 1
ATOM 2492 O O . ASN A 1 328 ? 2.441 -20.443 6.372 1.00 37.81 328 ASN A O 1
ATOM 2496 N N . CYS A 1 329 ? 2.921 -18.822 4.916 1.00 43.28 329 CYS A N 1
ATOM 2497 C CA . CYS A 1 329 ? 1.615 -18.145 4.972 1.00 43.28 329 CYS A CA 1
ATOM 2498 C C . CYS A 1 329 ? 0.578 -18.821 4.069 1.00 43.28 329 CYS A C 1
ATOM 2500 O O . CYS A 1 329 ? -0.610 -18.555 4.186 1.00 43.28 329 CYS A O 1
ATOM 2502 N N . SER A 1 330 ? 1.041 -19.703 3.188 1.00 41.03 330 SER A N 1
ATOM 2503 C CA . SER A 1 330 ? 0.250 -20.580 2.332 1.00 41.03 330 SER A CA 1
ATOM 2504 C C . SER A 1 330 ? 0.372 -22.037 2.787 1.00 41.03 330 SER A C 1
ATOM 2506 O O . SER A 1 330 ? 0.374 -22.956 1.966 1.00 41.03 330 SER A O 1
ATOM 2508 N N . SER A 1 331 ? 0.502 -22.278 4.099 1.00 37.03 331 SER A N 1
ATOM 2509 C CA . SER A 1 331 ? 0.480 -23.627 4.659 1.00 37.03 331 SER A CA 1
ATOM 2510 C C . SER A 1 331 ? -0.905 -24.248 4.502 1.00 37.03 331 SER A C 1
ATOM 2512 O O . SER A 1 331 ? -1.625 -24.306 5.482 1.00 37.03 331 SER A O 1
ATOM 2514 N N . GLY A 1 332 ? -1.254 -24.692 3.289 1.00 38.06 332 GLY A N 1
ATOM 2515 C CA . GLY A 1 332 ? -2.145 -25.809 2.947 1.00 38.06 332 GLY A CA 1
ATOM 2516 C C . GLY A 1 332 ? -3.575 -25.852 3.492 1.00 38.06 332 GLY A C 1
ATOM 2517 O O . GLY A 1 332 ? -4.331 -26.700 3.027 1.00 38.06 332 GLY A O 1
ATOM 2518 N N . ASP A 1 333 ? -3.935 -24.978 4.418 1.00 38.62 333 ASP A N 1
ATOM 2519 C CA . ASP A 1 333 ? -5.271 -24.743 4.911 1.00 38.62 333 ASP A CA 1
ATOM 2520 C C . ASP A 1 333 ? -5.748 -23.499 4.174 1.00 38.62 333 ASP A C 1
ATOM 2522 O O . ASP A 1 333 ? -5.452 -22.366 4.554 1.00 38.62 333 ASP A O 1
ATOM 2526 N N . GLU A 1 334 ? -6.537 -23.715 3.127 1.00 42.31 334 GLU A N 1
ATOM 2527 C CA . GLU A 1 334 ? -7.420 -22.716 2.508 1.00 42.31 334 GLU A CA 1
ATOM 2528 C C . GLU A 1 334 ? -8.456 -22.140 3.517 1.00 42.31 334 GLU A C 1
ATOM 2530 O O . GLU A 1 334 ? -9.390 -21.450 3.130 1.00 42.31 334 GLU A O 1
ATOM 2535 N N . ASP A 1 335 ? -8.276 -22.381 4.822 1.00 46.34 335 ASP A N 1
ATOM 2536 C CA . ASP A 1 335 ? -9.278 -22.326 5.882 1.00 46.34 335 ASP A CA 1
ATOM 2537 C C . ASP A 1 335 ? -8.742 -21.717 7.192 1.00 46.34 335 ASP A C 1
ATOM 2539 O O . ASP A 1 335 ? -9.310 -21.950 8.264 1.00 46.34 335 ASP A O 1
ATOM 2543 N N . ARG A 1 336 ? -7.672 -20.900 7.180 1.00 62.69 336 ARG A N 1
ATOM 2544 C CA . ARG A 1 336 ? -7.476 -20.019 8.344 1.00 62.69 336 ARG A CA 1
ATOM 2545 C C . ARG A 1 336 ? -8.496 -18.885 8.273 1.00 62.69 336 ARG A C 1
ATOM 2547 O O . ARG A 1 336 ? -8.201 -17.784 7.820 1.00 62.69 336 ARG A O 1
ATOM 2554 N N . TYR A 1 337 ? -9.691 -19.159 8.780 1.00 66.38 337 TYR A N 1
ATOM 2555 C CA . TYR A 1 337 ? -10.712 -18.144 8.988 1.00 66.38 337 TYR A CA 1
ATOM 2556 C C . TYR A 1 337 ? -10.168 -17.042 9.900 1.00 66.38 337 TYR A C 1
ATOM 2558 O O . TYR A 1 337 ? -9.605 -17.321 10.965 1.00 66.38 337 TYR A O 1
ATOM 2566 N N . ALA A 1 338 ? -10.358 -15.787 9.488 1.00 79.44 338 ALA A N 1
ATOM 2567 C CA . ALA A 1 338 ? -10.068 -14.631 10.321 1.00 79.44 338 ALA A CA 1
ATOM 2568 C C . ALA A 1 338 ? -10.755 -14.790 11.679 1.00 79.44 338 ALA A C 1
ATOM 2570 O O . ALA A 1 338 ? -11.981 -14.990 11.739 1.00 79.44 338 ALA A O 1
ATOM 2571 N N . VAL A 1 339 ? -9.984 -14.701 12.765 1.00 89.06 339 VAL A N 1
ATOM 2572 C CA . VAL A 1 339 ? -10.565 -14.784 14.108 1.00 89.06 339 VAL A CA 1
ATOM 2573 C C . VAL A 1 339 ? -11.214 -13.457 14.474 1.00 89.06 339 VAL A C 1
ATOM 2575 O O . VAL A 1 339 ? -10.831 -12.397 13.982 1.00 89.06 339 VAL A O 1
ATOM 2578 N N . ALA A 1 340 ? -12.224 -13.509 15.336 1.00 93.62 340 ALA A N 1
ATOM 2579 C CA . ALA A 1 340 ? -13.131 -12.389 15.554 1.00 93.62 340 ALA A CA 1
ATOM 2580 C C . ALA A 1 340 ? -12.410 -11.100 16.002 1.00 93.62 340 ALA A C 1
ATOM 2582 O O . ALA A 1 340 ? -12.756 -10.009 15.552 1.00 93.62 340 ALA A O 1
ATOM 2583 N N . TRP A 1 341 ? -11.349 -11.215 16.814 1.00 94.44 341 TRP A N 1
ATOM 2584 C CA . TRP A 1 341 ? -10.562 -10.044 17.219 1.00 94.44 341 TRP A CA 1
ATOM 2585 C C . TRP A 1 341 ? -9.752 -9.407 16.075 1.00 94.44 341 TRP A C 1
ATOM 2587 O O . TRP A 1 341 ? -9.582 -8.192 16.090 1.00 94.44 341 TRP A O 1
ATOM 2597 N N . GLU A 1 342 ? -9.280 -10.179 15.087 1.00 94.94 342 GLU A N 1
ATOM 2598 C CA . GLU A 1 342 ? -8.527 -9.657 13.928 1.00 94.94 342 GLU A CA 1
ATOM 2599 C C . GLU A 1 342 ? -9.430 -8.803 13.032 1.00 94.94 342 GLU A C 1
ATOM 2601 O O . GLU A 1 342 ? -8.997 -7.769 12.528 1.00 94.94 342 GLU A O 1
ATOM 2606 N N . ARG A 1 343 ? -10.711 -9.178 12.913 1.00 95.75 343 ARG A N 1
ATOM 2607 C CA . ARG A 1 343 ? -11.720 -8.391 12.184 1.00 95.75 343 ARG A CA 1
ATOM 2608 C C . ARG A 1 343 ? -11.963 -7.038 12.845 1.00 95.75 343 ARG A C 1
ATOM 2610 O O . ARG A 1 343 ? -11.963 -6.014 12.166 1.00 95.75 343 ARG A O 1
ATOM 2617 N N . SER A 1 344 ? -12.114 -7.028 14.172 1.00 97.94 344 SER A N 1
ATOM 2618 C CA . SER A 1 344 ? -12.207 -5.781 14.935 1.00 97.94 344 SER A CA 1
ATOM 2619 C C . SER A 1 344 ? -10.948 -4.936 14.801 1.00 97.94 344 SER A C 1
ATOM 2621 O O . SER A 1 344 ? -11.060 -3.729 14.632 1.00 97.94 344 SER A O 1
ATOM 2623 N N . ASP A 1 345 ? -9.764 -5.547 14.859 1.00 97.25 345 ASP A N 1
ATOM 2624 C CA . ASP A 1 345 ? -8.483 -4.842 14.751 1.00 97.25 345 ASP A CA 1
ATOM 2625 C C . ASP A 1 345 ? -8.345 -4.124 13.398 1.00 97.25 345 ASP A C 1
ATOM 2627 O O . ASP A 1 345 ? -8.100 -2.920 13.364 1.00 97.25 345 ASP A O 1
ATOM 2631 N N . GLY A 1 346 ? -8.634 -4.809 12.286 1.00 98.00 346 GLY A N 1
ATOM 2632 C CA . GLY A 1 346 ? -8.670 -4.168 10.968 1.00 98.00 346 GLY A CA 1
ATOM 2633 C C . GLY A 1 346 ? -9.762 -3.105 10.829 1.00 98.00 346 GLY A C 1
ATOM 2634 O O . GLY A 1 346 ? -9.558 -2.075 10.189 1.00 98.00 346 GLY A O 1
ATOM 2635 N N . ALA A 1 347 ? -10.926 -3.301 11.455 1.00 98.50 347 ALA A N 1
ATOM 2636 C CA . ALA A 1 347 ? -11.993 -2.300 11.458 1.00 98.50 347 ALA A CA 1
ATOM 2637 C C . ALA A 1 347 ? -11.634 -1.044 12.271 1.00 98.50 347 ALA A C 1
ATOM 2639 O O . ALA A 1 347 ? -12.088 0.051 11.936 1.00 98.50 347 ALA A O 1
ATOM 2640 N N . VAL A 1 348 ? -10.799 -1.174 13.307 1.00 98.50 348 VAL A N 1
ATOM 2641 C CA . VAL A 1 348 ? -10.211 -0.034 14.027 1.00 98.50 348 VAL A CA 1
ATOM 2642 C C . VAL A 1 348 ? -9.285 0.753 13.101 1.00 98.50 348 VAL A C 1
ATOM 2644 O O . VAL A 1 348 ? -9.393 1.981 13.047 1.00 98.50 348 VAL A O 1
ATOM 2647 N N . ASP A 1 349 ? -8.421 0.073 12.338 1.00 98.38 349 ASP A N 1
ATOM 2648 C CA . ASP A 1 349 ? -7.587 0.722 11.320 1.00 98.38 349 ASP A CA 1
ATOM 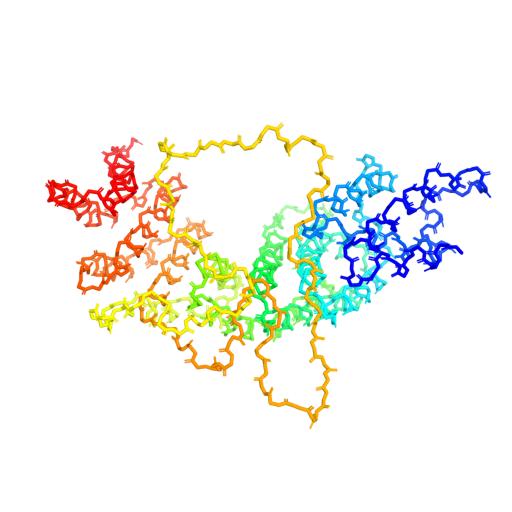2649 C C . ASP A 1 349 ? -8.440 1.432 10.255 1.00 98.38 349 ASP A C 1
ATOM 2651 O O . ASP A 1 349 ? -8.115 2.561 9.876 1.00 98.38 349 ASP A O 1
ATOM 2655 N N . LEU A 1 350 ? -9.549 0.822 9.819 1.00 98.69 350 LEU A N 1
ATOM 2656 C CA . LEU A 1 350 ? -10.468 1.387 8.822 1.00 98.69 350 LEU A CA 1
ATOM 2657 C C . LEU A 1 350 ? -11.144 2.656 9.346 1.00 98.69 350 LEU A C 1
ATOM 2659 O O . LEU A 1 350 ? -11.121 3.690 8.679 1.00 98.69 350 LEU A O 1
ATOM 2663 N N . LEU A 1 351 ? -11.698 2.596 10.561 1.00 98.50 351 LEU A N 1
ATOM 2664 C CA . LEU A 1 351 ? -12.342 3.737 11.207 1.00 98.50 351 LEU A CA 1
ATOM 2665 C C . LEU A 1 351 ? -11.357 4.896 11.390 1.00 98.50 351 LEU A C 1
ATOM 2667 O O . LEU A 1 351 ? -11.691 6.038 11.078 1.00 98.50 351 LEU A O 1
ATOM 2671 N N . ALA A 1 352 ? -10.140 4.615 11.859 1.00 98.12 352 ALA A N 1
ATOM 2672 C CA . ALA A 1 352 ? -9.122 5.642 12.048 1.00 98.12 352 ALA A CA 1
ATOM 2673 C C . ALA A 1 352 ? -8.679 6.266 10.716 1.00 98.12 352 ALA A C 1
ATOM 2675 O O . ALA A 1 352 ? -8.586 7.488 10.617 1.00 98.12 352 ALA A O 1
ATOM 2676 N N . SER A 1 353 ? -8.456 5.450 9.683 1.00 97.75 353 SER A N 1
ATOM 2677 C CA . SER A 1 353 ? -8.083 5.930 8.348 1.00 97.75 353 SER A CA 1
ATOM 2678 C C . SER A 1 353 ? -9.181 6.801 7.732 1.00 97.75 353 SER A C 1
ATOM 2680 O O . SER A 1 353 ? -8.891 7.898 7.259 1.00 97.75 353 SER A O 1
ATOM 2682 N N . ALA A 1 354 ? -10.450 6.397 7.834 1.00 96.94 354 ALA A N 1
ATOM 2683 C CA . ALA A 1 354 ? -11.574 7.217 7.383 1.00 96.94 354 ALA A CA 1
ATOM 2684 C C . ALA A 1 354 ? -11.674 8.548 8.152 1.00 96.94 354 ALA A C 1
ATOM 2686 O O . ALA A 1 354 ? -11.889 9.600 7.546 1.00 96.94 354 ALA A O 1
ATOM 2687 N N . CYS A 1 355 ? -11.439 8.537 9.472 1.00 96.56 355 CYS A N 1
ATOM 2688 C CA . CYS A 1 355 ? -11.384 9.765 10.269 1.00 96.56 355 CYS A CA 1
ATOM 2689 C C . CYS A 1 355 ? -10.271 10.724 9.816 1.00 96.56 355 CYS A C 1
ATOM 2691 O O . CYS A 1 355 ? -10.427 11.941 9.911 1.00 96.56 355 CYS A O 1
ATOM 2693 N N . LEU A 1 356 ? -9.133 10.199 9.353 1.00 95.06 356 LEU A N 1
ATOM 2694 C CA . LEU A 1 356 ? -8.030 11.019 8.850 1.00 95.06 356 LEU A CA 1
ATOM 2695 C C . LEU A 1 356 ? -8.376 11.658 7.498 1.00 95.06 356 LEU A C 1
ATOM 2697 O O . LEU A 1 356 ? -8.078 12.839 7.308 1.00 95.06 356 LEU A O 1
ATOM 2701 N N . LEU A 1 357 ? -9.052 10.922 6.610 1.00 91.81 357 LEU A N 1
ATOM 2702 C CA . LEU A 1 357 ? -9.404 11.370 5.257 1.00 91.81 357 LEU A CA 1
ATOM 2703 C C . LEU A 1 357 ? -10.553 12.391 5.217 1.00 91.81 357 LEU A C 1
ATOM 2705 O O . LEU A 1 357 ? -10.503 13.341 4.434 1.00 91.81 357 LEU A O 1
ATOM 2709 N N . ARG A 1 358 ? -11.587 12.224 6.050 1.00 91.00 358 ARG A N 1
ATOM 2710 C CA . ARG A 1 358 ? -12.788 13.079 6.028 1.00 91.00 358 ARG A CA 1
ATOM 2711 C C . ARG A 1 358 ? -12.541 14.472 6.571 1.00 91.00 358 ARG A C 1
ATOM 2713 O O . ARG A 1 358 ? -11.954 14.618 7.631 1.00 91.00 358 ARG A O 1
ATOM 2720 N N . SER A 1 359 ? -13.085 15.508 5.933 1.00 87.75 359 SER A N 1
ATOM 2721 C CA . SER A 1 359 ? -13.027 16.876 6.474 1.00 87.75 359 SER A CA 1
ATOM 2722 C C . SER A 1 359 ? -13.668 16.986 7.863 1.00 87.75 359 SER A C 1
ATOM 2724 O O . SER A 1 359 ? -13.068 17.596 8.744 1.00 87.75 359 SER A O 1
ATOM 2726 N N . ASP A 1 360 ? -14.825 16.348 8.065 1.00 91.50 360 ASP A N 1
ATOM 2727 C CA . ASP A 1 360 ? -15.512 16.219 9.355 1.00 91.50 360 ASP A CA 1
ATOM 2728 C C . ASP A 1 360 ? -15.870 14.739 9.603 1.00 91.50 360 ASP A C 1
ATOM 2730 O O . ASP A 1 360 ? -16.704 14.194 8.878 1.00 91.50 360 ASP A O 1
ATOM 2734 N N . PRO A 1 361 ? -15.238 14.067 10.584 1.00 94.81 361 PRO A N 1
ATOM 2735 C CA . PRO A 1 361 ? -15.511 12.669 10.911 1.00 94.81 361 PRO A CA 1
ATOM 2736 C C . PRO A 1 361 ? -16.554 12.485 12.028 1.00 94.81 361 PRO A C 1
ATOM 2738 O O . PRO A 1 361 ? -16.652 11.393 12.592 1.00 94.81 361 PRO A O 1
ATOM 2741 N N . SER A 1 362 ? -17.290 13.537 12.413 1.00 93.62 362 SER A N 1
ATOM 2742 C CA . SER A 1 362 ? -18.214 13.488 13.557 1.00 93.62 362 SER A CA 1
ATOM 2743 C C . SER A 1 362 ? -19.273 12.391 13.417 1.00 93.62 362 SER A C 1
ATOM 2745 O O . SER A 1 362 ? -19.546 11.696 14.388 1.00 93.62 362 SER A O 1
ATOM 2747 N N . ASP A 1 363 ? -19.803 12.168 12.214 1.00 95.19 363 ASP A N 1
ATOM 2748 C CA . ASP A 1 363 ? -20.809 11.136 11.941 1.00 95.19 363 ASP A CA 1
ATOM 2749 C C . ASP A 1 363 ? -20.293 9.707 12.195 1.00 95.19 363 ASP A C 1
ATOM 2751 O O . ASP A 1 363 ? -20.985 8.890 12.808 1.00 95.19 363 ASP A O 1
ATOM 2755 N N . LEU A 1 364 ? -19.059 9.413 11.774 1.00 96.19 364 LEU A N 1
ATOM 2756 C CA . LEU A 1 364 ? -18.388 8.140 12.038 1.00 96.19 364 LEU A CA 1
ATOM 2757 C C . LEU A 1 364 ? -18.129 7.956 13.530 1.00 96.19 364 LEU A C 1
ATOM 2759 O O . LEU A 1 364 ? -18.393 6.887 14.082 1.00 96.19 364 LEU A O 1
ATOM 2763 N N . LEU A 1 365 ? -17.601 8.989 14.185 1.00 95.44 365 LEU A N 1
ATOM 2764 C CA . LEU A 1 365 ? -17.262 8.918 15.601 1.00 95.44 365 LEU A CA 1
ATOM 2765 C C . LEU A 1 365 ? -18.515 8.732 16.456 1.00 95.44 365 LEU A C 1
ATOM 2767 O O . LEU A 1 365 ? -18.548 7.829 17.289 1.00 95.44 365 LEU A O 1
ATOM 2771 N N . ASP A 1 366 ? -19.562 9.513 16.213 1.00 94.88 366 ASP A N 1
ATOM 2772 C CA . ASP A 1 366 ? -20.811 9.427 16.968 1.00 94.88 366 ASP A CA 1
ATOM 2773 C C . ASP A 1 366 ? -21.476 8.046 16.788 1.00 94.88 366 ASP A C 1
ATOM 2775 O O . ASP A 1 366 ? -22.052 7.503 17.733 1.00 94.88 366 ASP A O 1
ATOM 2779 N N . ALA A 1 367 ? -21.337 7.430 15.608 1.00 97.56 367 ALA A N 1
ATOM 2780 C CA . ALA A 1 367 ? -21.862 6.095 15.337 1.00 97.56 367 ALA A CA 1
ATOM 2781 C C . ALA A 1 367 ? -21.042 4.956 15.970 1.00 97.56 367 ALA A C 1
ATOM 2783 O O . ALA A 1 367 ? -21.627 3.969 16.420 1.00 97.56 367 ALA A O 1
ATOM 2784 N N . PHE A 1 368 ? -19.707 5.053 15.982 1.00 98.06 368 PHE A N 1
ATOM 2785 C CA . PHE A 1 368 ? -18.835 3.900 16.251 1.00 98.06 368 PHE A CA 1
ATOM 2786 C C . PHE A 1 368 ? -17.992 3.990 17.524 1.00 98.06 368 PHE A C 1
ATOM 2788 O O . PHE A 1 368 ? -17.515 2.955 17.998 1.00 98.06 368 PHE A O 1
ATOM 2795 N N . VAL A 1 369 ? -17.846 5.168 18.138 1.00 96.00 369 VAL A N 1
ATOM 2796 C CA . VAL A 1 369 ? -17.166 5.306 19.439 1.00 96.00 369 VAL A CA 1
ATOM 2797 C C . VAL A 1 369 ? -17.786 4.407 20.519 1.00 96.00 369 VAL A C 1
ATOM 2799 O O . VAL A 1 369 ? -17.013 3.752 21.219 1.00 96.00 369 VAL A O 1
ATOM 2802 N N . PRO A 1 370 ? -19.123 4.265 20.652 1.00 96.75 370 PRO A N 1
ATOM 2803 C CA . PRO A 1 370 ? -19.695 3.352 21.645 1.00 96.75 370 PRO A CA 1
ATOM 2804 C C . PRO A 1 370 ? -19.251 1.890 21.459 1.00 96.75 370 PRO A C 1
ATOM 2806 O O . PRO A 1 370 ? -18.961 1.197 22.435 1.00 96.75 370 PRO A O 1
ATOM 2809 N N . THR A 1 371 ? -19.146 1.419 20.212 1.00 97.81 371 THR A N 1
ATOM 2810 C CA . THR A 1 371 ? -18.639 0.072 19.896 1.00 97.81 371 THR A CA 1
ATOM 2811 C C . THR A 1 371 ? -17.147 -0.040 20.196 1.00 97.81 371 THR A C 1
ATOM 2813 O O . THR A 1 371 ? -16.719 -1.028 20.791 1.00 97.81 371 THR A O 1
ATOM 2816 N N . LEU A 1 372 ? -16.366 0.985 19.844 1.00 96.62 372 LEU A N 1
ATOM 2817 C CA . LEU A 1 372 ? -14.933 1.064 20.129 1.00 96.62 372 LEU A CA 1
ATOM 2818 C C . LEU A 1 372 ? -14.655 0.990 21.641 1.00 96.62 372 LEU A C 1
ATOM 2820 O O . LEU A 1 372 ? -13.783 0.246 22.085 1.00 96.62 372 LEU A O 1
ATOM 2824 N N . GLU A 1 373 ? -15.444 1.705 22.446 1.00 95.00 373 GLU A N 1
ATOM 2825 C CA . GLU A 1 373 ? -15.400 1.625 23.907 1.00 95.00 373 GLU A CA 1
ATOM 2826 C C . GLU A 1 373 ? -15.799 0.244 24.431 1.00 95.00 373 GLU A C 1
ATOM 2828 O O . GLU A 1 373 ? -15.224 -0.218 25.417 1.00 95.00 373 GLU A O 1
ATOM 2833 N N . GLY A 1 374 ? -16.774 -0.412 23.798 1.00 96.19 374 GLY A N 1
ATOM 2834 C CA . GLY A 1 374 ? -17.214 -1.764 24.140 1.00 96.19 374 GLY A CA 1
ATOM 2835 C C . GLY A 1 374 ? -16.112 -2.805 23.955 1.00 96.19 374 GLY A C 1
ATOM 2836 O O . GLY A 1 374 ? -15.833 -3.570 24.882 1.00 96.19 374 GLY A O 1
ATOM 2837 N N . ILE A 1 375 ? -15.437 -2.796 22.802 1.00 96.50 375 ILE A N 1
ATOM 2838 C CA . ILE A 1 375 ? -14.345 -3.739 22.522 1.00 96.50 375 ILE A CA 1
ATOM 2839 C C . ILE A 1 375 ? -13.084 -3.431 23.340 1.00 96.50 375 ILE A C 1
ATOM 2841 O O . ILE A 1 375 ? -12.357 -4.354 23.708 1.00 96.50 375 ILE A O 1
ATOM 2845 N N . PHE A 1 376 ? -12.840 -2.163 23.699 1.00 93.94 376 PHE A N 1
ATOM 2846 C CA . PHE A 1 376 ? -11.702 -1.781 24.545 1.00 93.94 376 PHE A CA 1
ATOM 2847 C C . PHE A 1 376 ? -11.811 -2.354 25.968 1.00 93.94 376 PHE A C 1
ATOM 2849 O O . PHE A 1 376 ? -10.791 -2.664 26.580 1.00 93.94 376 PHE A O 1
ATOM 2856 N N . LYS A 1 377 ? -13.027 -2.585 26.485 1.00 92.31 377 LYS A N 1
ATOM 2857 C CA . LYS A 1 377 ? -13.246 -3.200 27.812 1.00 92.31 377 LYS A CA 1
ATOM 2858 C C . LYS A 1 377 ? -12.866 -4.676 27.871 1.00 92.31 377 LYS A C 1
ATOM 2860 O O . LYS A 1 377 ? -12.701 -5.219 28.963 1.00 92.31 377 LYS A O 1
ATOM 2865 N N . LEU A 1 378 ? -12.746 -5.345 26.727 1.00 92.06 378 LEU A N 1
ATOM 2866 C CA . LEU A 1 378 ? -12.529 -6.785 26.689 1.00 92.06 378 LEU A CA 1
ATOM 2867 C C . LEU A 1 378 ? -11.151 -7.151 27.254 1.00 92.06 378 LEU A C 1
ATOM 2869 O O . LEU A 1 378 ? -10.131 -6.524 26.961 1.00 92.06 378 LEU A O 1
ATOM 2873 N N . SER A 1 379 ? -11.121 -8.183 28.089 1.00 89.38 379 SER A N 1
ATOM 2874 C CA . SER A 1 379 ? -9.906 -8.695 28.740 1.00 89.38 379 SER A CA 1
ATOM 2875 C C . SER A 1 379 ? -9.857 -10.223 28.792 1.00 89.38 379 SER A C 1
ATOM 2877 O O . SER A 1 379 ? -8.882 -10.796 29.272 1.00 89.38 379 SER A O 1
ATOM 2879 N N . HIS A 1 380 ? -10.888 -10.894 28.274 1.00 87.94 380 HIS A N 1
ATOM 2880 C CA . HIS A 1 380 ? -11.100 -12.332 28.432 1.00 87.94 380 HIS A CA 1
ATOM 2881 C C . HIS A 1 380 ? -10.299 -13.202 27.457 1.00 87.94 380 HIS A C 1
ATOM 2883 O O . HIS A 1 380 ? -10.242 -14.410 27.654 1.00 87.94 380 HIS A O 1
ATOM 2889 N N . PHE A 1 381 ? -9.682 -12.622 26.423 1.00 88.44 381 PHE A N 1
ATOM 2890 C CA . PHE A 1 381 ? -8.890 -13.345 25.420 1.00 88.44 381 PHE A CA 1
ATOM 2891 C C . PHE A 1 381 ? -7.441 -12.855 25.376 1.00 88.44 381 PHE A C 1
ATOM 2893 O O . PHE A 1 381 ? -7.167 -11.675 25.586 1.00 88.44 381 PHE A O 1
ATOM 2900 N N . LYS A 1 382 ? -6.494 -13.741 25.054 1.00 85.50 382 LYS A N 1
ATOM 2901 C CA . LYS A 1 382 ? -5.042 -13.468 25.106 1.00 85.50 382 LYS A CA 1
ATOM 2902 C C . LYS A 1 382 ? -4.611 -12.227 24.311 1.00 85.50 382 LYS A C 1
ATOM 2904 O O . LYS A 1 382 ? -3.772 -11.462 24.775 1.00 85.50 382 LYS A O 1
ATOM 2909 N N . HIS A 1 383 ? -5.188 -12.019 23.128 1.00 87.94 383 HIS A N 1
ATOM 2910 C CA . HIS A 1 383 ? -4.802 -10.936 22.214 1.00 87.94 383 HIS A CA 1
ATOM 2911 C C . HIS A 1 383 ? -5.451 -9.577 22.529 1.00 87.94 383 HIS A C 1
ATOM 2913 O O . HIS A 1 383 ? -5.229 -8.624 21.784 1.00 87.94 383 HIS A O 1
ATOM 2919 N N . ASN A 1 384 ? -6.213 -9.442 23.623 1.00 88.88 384 ASN A N 1
ATOM 2920 C CA . ASN A 1 384 ? -6.908 -8.189 23.950 1.00 88.88 384 ASN A CA 1
ATOM 2921 C C . ASN A 1 384 ? -5.952 -6.991 24.080 1.00 88.88 384 ASN A C 1
ATOM 2923 O O . ASN A 1 384 ? -6.306 -5.871 23.721 1.00 88.88 384 ASN A O 1
ATOM 2927 N N . VAL A 1 385 ? -4.717 -7.236 24.532 1.00 86.25 385 VAL A N 1
ATOM 2928 C CA . VAL A 1 385 ? -3.679 -6.204 24.658 1.00 86.25 385 VAL A CA 1
ATOM 2929 C C . VAL A 1 385 ? -3.266 -5.656 23.289 1.00 86.25 385 VAL A C 1
ATOM 2931 O O . VAL A 1 385 ? -3.058 -4.452 23.161 1.00 86.25 385 VAL A O 1
ATOM 2934 N N . ASN A 1 386 ? -3.200 -6.505 22.256 1.00 88.50 386 ASN A N 1
ATOM 2935 C CA . ASN A 1 386 ? -2.878 -6.066 20.897 1.00 88.50 386 ASN A CA 1
ATOM 2936 C C . ASN A 1 386 ? -3.978 -5.157 20.348 1.00 88.50 386 ASN A C 1
ATOM 2938 O O . ASN A 1 386 ? -3.666 -4.069 19.884 1.00 88.50 386 ASN A O 1
ATOM 2942 N N . LEU A 1 387 ? -5.246 -5.562 20.489 1.00 91.94 387 LEU A N 1
ATOM 2943 C CA . LEU A 1 387 ? -6.390 -4.763 20.045 1.00 91.94 387 LEU A CA 1
ATOM 2944 C C . LEU A 1 387 ? -6.432 -3.397 20.749 1.00 91.94 387 LEU A C 1
ATOM 2946 O O . LEU A 1 387 ? -6.555 -2.362 20.100 1.00 91.94 387 LEU A O 1
ATOM 2950 N N . LYS A 1 388 ? -6.258 -3.370 22.079 1.00 91.75 388 LYS A N 1
ATOM 2951 C CA . LYS A 1 388 ? -6.178 -2.116 22.851 1.00 91.75 388 LYS A CA 1
ATOM 2952 C C . LYS A 1 388 ? -5.031 -1.224 22.379 1.00 91.75 388 LYS A C 1
ATOM 2954 O O . LYS A 1 388 ? -5.217 -0.015 22.254 1.00 91.75 388 LYS A O 1
ATOM 2959 N N . ARG A 1 389 ? -3.857 -1.806 22.104 1.00 88.94 389 ARG A N 1
ATOM 2960 C CA . ARG A 1 389 ? -2.708 -1.070 21.561 1.00 88.94 389 ARG A CA 1
ATOM 2961 C C . ARG A 1 389 ? -3.049 -0.446 20.210 1.00 88.94 389 ARG A C 1
ATOM 2963 O O . ARG A 1 389 ? -2.827 0.751 20.061 1.00 88.94 389 ARG A O 1
ATOM 2970 N N . THR A 1 390 ? -3.628 -1.207 19.280 1.00 93.19 390 THR A N 1
ATOM 2971 C CA . THR A 1 390 ? -4.055 -0.690 17.970 1.00 93.19 390 THR A CA 1
ATOM 2972 C C . THR A 1 390 ? -5.022 0.480 18.134 1.00 93.19 390 THR A C 1
ATOM 2974 O O . THR A 1 390 ? -4.791 1.539 17.558 1.00 93.19 390 THR A O 1
ATOM 2977 N N . ILE A 1 391 ? -6.046 0.346 18.988 1.00 94.50 391 ILE A N 1
ATOM 2978 C CA . ILE A 1 391 ? -7.001 1.430 19.273 1.00 94.50 391 ILE A CA 1
ATOM 2979 C C . ILE A 1 391 ? -6.270 2.693 19.741 1.00 94.50 391 ILE A C 1
ATOM 2981 O O . ILE A 1 391 ? -6.485 3.768 19.182 1.00 94.50 391 ILE A O 1
ATOM 2985 N N . CYS A 1 392 ? -5.378 2.577 20.726 1.00 91.06 392 CYS A N 1
ATOM 2986 C CA . CYS A 1 392 ? -4.647 3.729 21.247 1.00 91.06 392 CYS A CA 1
ATOM 2987 C C . CYS A 1 392 ? -3.711 4.355 20.208 1.00 91.06 392 CYS A C 1
ATOM 2989 O O . CYS A 1 392 ? -3.738 5.569 20.038 1.00 91.06 392 CYS A O 1
ATOM 2991 N N . GLU A 1 393 ? -2.903 3.563 19.504 1.00 91.19 393 GLU A N 1
ATOM 2992 C CA . GLU A 1 393 ? -1.965 4.071 18.496 1.00 91.19 393 GLU A CA 1
ATOM 2993 C C . GLU A 1 393 ? -2.699 4.782 17.357 1.00 91.19 393 GLU A C 1
ATOM 2995 O O . GLU A 1 393 ? -2.395 5.936 17.049 1.00 91.19 393 GLU A O 1
ATOM 3000 N N . ARG A 1 394 ? -3.721 4.135 16.789 1.00 94.62 394 ARG A N 1
ATOM 3001 C CA . ARG A 1 394 ? -4.481 4.685 15.665 1.00 94.62 394 ARG A CA 1
ATOM 3002 C C . ARG A 1 394 ? -5.233 5.947 16.055 1.00 94.62 394 ARG A C 1
ATOM 3004 O O . ARG A 1 394 ? -5.135 6.953 15.359 1.00 94.62 394 ARG A O 1
ATOM 3011 N N . PHE A 1 395 ? -5.924 5.953 17.191 1.00 93.62 395 PHE A N 1
ATOM 3012 C CA . PHE A 1 395 ? -6.651 7.149 17.615 1.00 93.62 395 PHE A CA 1
ATOM 3013 C C . PHE A 1 395 ? -5.740 8.243 18.179 1.00 93.62 395 PHE A C 1
ATOM 3015 O O . PHE A 1 395 ? -6.129 9.407 18.134 1.00 93.62 395 PHE A O 1
ATOM 3022 N N . MET A 1 396 ? -4.511 7.940 18.616 1.00 90.94 396 MET A N 1
ATOM 3023 C CA . MET A 1 396 ? -3.502 8.983 18.839 1.00 90.94 396 MET A CA 1
ATOM 3024 C C . MET A 1 396 ? -3.154 9.710 17.541 1.00 90.94 396 MET A C 1
ATOM 3026 O O . MET A 1 396 ? -3.026 10.934 17.558 1.00 90.94 396 MET A O 1
ATOM 3030 N N . GLU A 1 397 ? -3.002 8.995 16.426 1.00 92.38 397 GLU A N 1
ATOM 3031 C CA . GLU A 1 397 ? -2.769 9.628 15.125 1.00 92.38 397 GLU A CA 1
ATOM 3032 C C . GLU A 1 397 ? -3.947 10.522 14.726 1.00 92.38 397 GLU A C 1
ATOM 3034 O O . GLU A 1 397 ? -3.727 11.680 14.363 1.00 92.38 397 GLU A O 1
ATOM 3039 N N . VAL A 1 398 ? -5.187 10.043 14.897 1.00 93.94 398 VAL A N 1
ATOM 3040 C CA . VAL A 1 398 ? -6.383 10.860 14.631 1.00 93.94 398 VAL A CA 1
ATOM 3041 C C . VAL A 1 398 ? -6.409 12.098 15.528 1.00 93.94 398 VAL A C 1
ATOM 3043 O O . VAL A 1 398 ? -6.587 13.196 15.021 1.00 93.94 398 VAL A O 1
ATOM 3046 N N . ILE A 1 399 ? -6.156 11.974 16.836 1.00 91.81 399 ILE A N 1
ATOM 3047 C CA . ILE A 1 399 ? -6.124 13.123 17.757 1.00 91.81 399 ILE A CA 1
ATOM 3048 C C . ILE A 1 399 ? -5.018 14.128 17.392 1.00 91.81 399 ILE A C 1
ATOM 3050 O O . ILE A 1 399 ? -5.203 15.336 17.559 1.00 91.81 399 ILE A O 1
ATOM 3054 N N . ARG A 1 400 ? -3.846 13.655 16.950 1.00 90.06 400 ARG A N 1
ATOM 3055 C CA . ARG A 1 400 ? -2.736 14.530 16.535 1.00 90.06 400 ARG A CA 1
ATOM 3056 C C . ARG A 1 400 ? -3.097 15.323 15.285 1.00 90.06 400 ARG A C 1
ATOM 3058 O O . ARG A 1 400 ? -2.763 16.501 15.219 1.00 90.06 400 ARG A O 1
ATOM 3065 N N . ALA A 1 401 ? -3.781 14.692 14.334 1.00 91.19 401 ALA A N 1
ATOM 3066 C CA . ALA A 1 401 ? -4.285 15.362 13.141 1.00 91.19 401 ALA A CA 1
ATOM 3067 C C . ALA A 1 401 ? -5.497 16.264 13.441 1.00 91.19 401 ALA A C 1
ATOM 3069 O O . ALA A 1 401 ? -5.664 17.291 12.789 1.00 91.19 401 ALA A O 1
ATOM 3070 N N . ARG A 1 402 ? -6.328 15.878 14.419 1.00 90.19 402 ARG A N 1
ATOM 3071 C CA . ARG A 1 402 ? -7.646 16.460 14.724 1.00 90.19 402 ARG A CA 1
ATOM 3072 C C . ARG A 1 402 ? -7.875 16.590 16.236 1.00 90.19 402 ARG A C 1
ATOM 3074 O O . ARG A 1 402 ? -8.561 15.765 16.847 1.00 90.19 402 ARG A O 1
ATOM 3081 N N . PRO A 1 403 ? -7.291 17.599 16.900 1.00 88.75 403 PRO A N 1
ATOM 3082 C CA . PRO A 1 403 ? -7.436 17.783 18.345 1.00 88.75 403 PRO A CA 1
ATOM 3083 C C . PRO A 1 403 ? -8.891 17.916 18.828 1.00 88.75 403 PRO A C 1
ATOM 3085 O O . PRO A 1 403 ? -9.198 17.556 19.965 1.00 88.75 403 PRO A O 1
ATOM 3088 N N . GLU A 1 404 ? -9.792 18.396 17.975 1.00 87.81 404 GLU A N 1
ATOM 3089 C CA . GLU A 1 404 ? -11.214 18.608 18.250 1.00 87.81 404 GLU A CA 1
ATOM 3090 C C . GLU A 1 404 ? -11.996 17.314 18.520 1.00 87.81 404 GLU A C 1
ATOM 3092 O O . GLU A 1 404 ? -13.054 17.355 19.151 1.00 87.81 404 GLU A O 1
ATOM 3097 N N . ILE A 1 405 ? -11.481 16.149 18.106 1.00 88.69 405 ILE A N 1
ATOM 3098 C CA . ILE A 1 405 ? -12.151 14.863 18.350 1.00 88.69 405 ILE A CA 1
ATOM 3099 C C . ILE A 1 405 ? -11.887 14.303 19.755 1.00 88.69 405 ILE A C 1
ATOM 3101 O O . ILE A 1 405 ? -12.593 13.396 20.195 1.00 88.69 405 ILE A O 1
ATOM 3105 N N . ARG A 1 406 ? -10.918 14.859 20.502 1.00 85.56 406 ARG A N 1
ATOM 3106 C CA . ARG A 1 406 ? -10.531 14.392 21.851 1.00 85.56 406 ARG A CA 1
ATOM 3107 C C . ARG A 1 406 ? -11.706 14.190 22.814 1.00 85.56 406 ARG A C 1
ATOM 3109 O O . ARG A 1 406 ? -11.719 13.146 23.468 1.00 85.56 406 ARG A O 1
ATOM 3116 N N . PRO A 1 407 ? -12.687 15.112 22.930 1.00 87.44 407 PRO A N 1
ATOM 3117 C CA . PRO A 1 407 ? -13.781 14.957 23.890 1.00 87.44 407 PRO A CA 1
ATOM 3118 C C . PRO A 1 407 ? -14.620 13.700 23.642 1.00 87.44 407 PRO A C 1
ATOM 3120 O O . PRO A 1 407 ? -15.143 13.117 24.589 1.00 87.44 407 PRO A O 1
ATOM 3123 N N . ARG A 1 408 ? -14.698 13.245 22.384 1.00 89.06 408 ARG A N 1
ATOM 3124 C CA . ARG A 1 408 ? -15.457 12.051 21.994 1.00 89.06 408 ARG A CA 1
ATOM 3125 C C . ARG A 1 408 ? -14.809 10.758 22.482 1.00 89.06 408 ARG A C 1
ATOM 3127 O O . ARG A 1 408 ? -15.502 9.773 22.653 1.00 89.06 408 ARG A O 1
ATOM 3134 N N . LEU A 1 409 ? -13.508 10.754 22.776 1.00 89.19 409 LEU A N 1
ATOM 3135 C CA . LEU A 1 409 ? -12.768 9.562 23.219 1.00 89.19 409 LEU A CA 1
ATOM 3136 C C . LEU A 1 409 ? -12.628 9.475 24.750 1.00 89.19 409 LEU A C 1
ATOM 3138 O O . LEU A 1 409 ? -11.768 8.757 25.272 1.00 89.19 409 LEU A O 1
ATOM 3142 N N . GLY A 1 410 ? -13.458 10.220 25.488 1.00 85.44 410 GLY A N 1
ATOM 3143 C CA . GLY A 1 410 ? -13.394 10.319 26.945 1.00 85.44 410 GLY A CA 1
ATOM 3144 C C . GLY A 1 410 ? -13.543 8.977 27.669 1.00 85.44 410 GLY A C 1
ATOM 3145 O O . GLY A 1 410 ? -12.824 8.734 28.642 1.00 85.44 410 GLY A O 1
ATOM 3146 N N . GLY A 1 411 ? -14.412 8.079 27.192 1.00 86.81 411 GLY A N 1
ATOM 3147 C CA . GLY A 1 411 ? -14.593 6.766 27.813 1.00 86.81 411 GLY A CA 1
ATOM 3148 C C . GLY A 1 411 ? -13.390 5.844 27.616 1.00 86.81 411 GLY A C 1
ATOM 3149 O O . GLY A 1 411 ? -12.991 5.171 28.566 1.00 86.81 411 GLY A O 1
ATOM 3150 N N . ILE A 1 412 ? -12.737 5.873 26.449 1.00 87.56 412 ILE A N 1
ATOM 3151 C CA . ILE A 1 412 ? -11.482 5.134 26.206 1.00 87.56 412 ILE A CA 1
ATOM 3152 C C . ILE A 1 412 ? -10.362 5.676 27.099 1.00 87.56 412 ILE A C 1
ATOM 3154 O O . ILE A 1 412 ? -9.648 4.903 27.738 1.00 87.56 412 ILE A O 1
ATOM 3158 N N . ARG A 1 413 ? -10.240 7.006 27.218 1.00 86.00 413 ARG A N 1
ATOM 3159 C CA . ARG A 1 413 ? -9.260 7.641 28.116 1.00 86.00 413 ARG A CA 1
ATOM 3160 C C . ARG A 1 413 ? -9.462 7.206 29.568 1.00 86.00 413 ARG A C 1
ATOM 3162 O O . ARG A 1 413 ? -8.485 6.888 30.245 1.00 86.00 413 ARG A O 1
ATOM 3169 N N . LYS A 1 414 ? -10.709 7.189 30.050 1.00 86.25 414 LYS A N 1
ATOM 3170 C CA . LYS A 1 414 ? -11.039 6.735 31.408 1.00 86.25 414 LYS A CA 1
ATOM 3171 C C . LYS A 1 414 ? -10.609 5.281 31.628 1.00 86.25 414 LYS A C 1
ATOM 3173 O O . LYS A 1 414 ? -9.947 4.995 32.617 1.00 86.25 414 LYS A O 1
ATOM 3178 N N . GLN A 1 415 ? -10.902 4.398 30.677 1.00 84.38 415 GLN A N 1
ATOM 3179 C CA . GLN A 1 415 ? -10.504 2.990 30.750 1.00 84.38 415 GLN A CA 1
ATOM 3180 C C . GLN A 1 415 ? -8.979 2.806 30.722 1.00 84.38 415 GLN A C 1
ATOM 3182 O O . GLN A 1 415 ? -8.446 1.961 31.434 1.00 84.38 415 GLN A O 1
ATOM 3187 N N . CYS A 1 416 ? -8.249 3.621 29.952 1.00 83.69 416 CYS A N 1
ATOM 3188 C CA . CYS A 1 416 ? -6.783 3.621 29.987 1.00 83.69 416 CYS A CA 1
ATOM 3189 C C . CYS A 1 416 ? -6.253 3.988 31.382 1.00 83.69 416 CYS A C 1
ATOM 3191 O O . CYS A 1 416 ? -5.330 3.344 31.870 1.00 83.69 416 CYS A O 1
ATOM 3193 N N . LEU A 1 417 ? -6.840 5.000 32.036 1.00 81.56 417 LEU A N 1
ATOM 3194 C CA . LEU A 1 417 ? -6.460 5.402 33.396 1.00 81.56 417 LEU A CA 1
ATOM 3195 C C . LEU A 1 417 ? -6.697 4.281 34.417 1.00 81.56 417 LEU A C 1
ATOM 3197 O O . LEU A 1 417 ? -5.826 4.039 35.248 1.00 81.56 417 LEU A O 1
ATOM 3201 N N . GLU A 1 418 ? -7.835 3.590 34.332 1.00 82.50 418 GLU A N 1
ATOM 3202 C CA . GLU A 1 418 ? -8.159 2.434 35.184 1.00 82.50 418 GLU A CA 1
ATOM 3203 C C . GLU A 1 418 ? -7.133 1.303 34.989 1.00 82.50 418 GLU A C 1
ATOM 3205 O O . GLU A 1 418 ? -6.535 0.828 35.953 1.00 82.50 418 GLU A O 1
ATOM 3210 N N . LEU A 1 419 ? -6.810 0.955 33.736 1.00 78.44 419 LEU A N 1
ATOM 3211 C CA . LEU A 1 419 ? -5.789 -0.056 33.428 1.00 78.44 419 LEU A CA 1
ATOM 3212 C C . LEU A 1 419 ? -4.398 0.322 33.957 1.00 78.44 419 LEU A C 1
ATOM 3214 O O . LEU A 1 419 ? -3.671 -0.543 34.446 1.00 78.44 419 LEU A O 1
ATOM 3218 N N . LEU A 1 420 ? -4.010 1.598 33.867 1.00 76.25 420 LEU A N 1
ATOM 3219 C CA . LEU A 1 420 ? -2.732 2.075 34.401 1.00 76.25 420 LEU A CA 1
ATOM 3220 C C . LEU A 1 420 ? -2.668 1.924 35.929 1.00 76.25 420 LEU A C 1
ATOM 3222 O O . LEU A 1 420 ? -1.616 1.541 36.442 1.00 76.25 420 LEU A O 1
ATOM 3226 N N . GLN A 1 421 ? -3.779 2.148 36.636 1.00 75.56 421 GLN A N 1
ATOM 3227 C CA . GLN A 1 421 ? -3.877 1.979 38.091 1.00 75.56 421 GLN A CA 1
ATOM 3228 C C . GLN A 1 421 ? -3.827 0.500 38.515 1.00 75.56 421 GLN A C 1
ATOM 3230 O O . GLN A 1 421 ? -3.112 0.166 39.459 1.00 75.56 421 GLN A O 1
ATOM 3235 N N . ASP A 1 422 ? -4.496 -0.390 37.777 1.00 70.06 422 ASP A N 1
ATOM 3236 C CA . ASP A 1 422 ? -4.558 -1.831 38.080 1.00 70.06 422 ASP A CA 1
ATOM 3237 C C . ASP A 1 422 ? -3.265 -2.593 37.731 1.00 70.06 422 ASP A C 1
ATOM 3239 O O . ASP A 1 422 ? -2.952 -3.645 38.297 1.00 70.06 422 ASP A O 1
ATOM 3243 N N . SER A 1 423 ? -2.476 -2.060 36.794 1.00 59.19 423 SER A N 1
ATOM 3244 C CA . SER A 1 423 ? -1.317 -2.730 36.190 1.00 59.19 423 SER A CA 1
ATOM 3245 C C . SER A 1 423 ? -0.103 -2.948 37.102 1.00 59.19 423 SER A C 1
ATOM 3247 O O . SER A 1 423 ? 0.946 -3.370 36.612 1.00 59.19 423 SER A O 1
ATOM 3249 N N . ALA A 1 424 ? -0.199 -2.697 38.408 1.00 54.53 424 ALA A N 1
ATOM 3250 C CA . ALA A 1 424 ? 0.870 -2.934 39.384 1.00 54.53 424 ALA A CA 1
ATOM 3251 C C . ALA A 1 424 ? 1.253 -4.427 39.573 1.00 54.53 424 ALA A C 1
ATOM 3253 O O . ALA A 1 424 ? 2.076 -4.731 40.430 1.00 54.53 424 ALA A O 1
ATOM 3254 N N . SER A 1 425 ? 0.679 -5.358 38.796 1.00 52.25 425 SER A N 1
ATOM 3255 C CA . SER A 1 425 ? 0.726 -6.806 39.060 1.00 52.25 425 SER A CA 1
ATOM 3256 C C . SER A 1 425 ? 1.174 -7.724 37.901 1.00 52.25 425 SER A C 1
ATOM 3258 O O . SER A 1 425 ? 1.344 -8.916 38.143 1.00 52.25 425 SER A O 1
ATOM 3260 N N . ASN A 1 426 ? 1.396 -7.246 36.663 1.00 56.62 426 ASN A N 1
ATOM 3261 C CA . ASN A 1 426 ? 1.842 -8.114 35.549 1.00 56.62 426 ASN A CA 1
ATOM 3262 C C . ASN A 1 426 ? 2.723 -7.359 34.525 1.00 56.62 426 ASN A C 1
ATOM 3264 O O . ASN A 1 426 ? 2.248 -6.484 33.815 1.00 56.62 426 ASN A O 1
ATOM 3268 N N . GLU A 1 427 ? 4.024 -7.650 34.472 1.00 54.69 427 GLU A N 1
ATOM 3269 C CA . GLU A 1 427 ? 5.050 -6.650 34.122 1.00 54.69 427 GLU A CA 1
ATOM 3270 C C . GLU A 1 427 ? 5.399 -6.533 32.620 1.00 54.69 427 GLU A C 1
ATOM 3272 O O . GLU A 1 427 ? 5.697 -5.441 32.138 1.00 54.69 427 GLU A O 1
ATOM 3277 N N . GLU A 1 428 ? 5.330 -7.618 31.840 1.00 52.41 428 GLU A N 1
ATOM 3278 C CA . GLU A 1 428 ? 5.949 -7.649 30.499 1.00 52.41 428 GLU A CA 1
ATOM 3279 C C . GLU A 1 428 ? 5.008 -7.187 29.367 1.00 52.41 428 GLU A C 1
ATOM 3281 O O . GLU A 1 428 ? 5.385 -6.354 28.543 1.00 52.41 428 GLU A O 1
ATOM 3286 N N . ASN A 1 429 ? 3.739 -7.616 29.372 1.00 52.00 429 ASN A N 1
ATOM 3287 C CA . ASN A 1 429 ? 2.738 -7.187 28.375 1.00 52.00 429 ASN A CA 1
ATOM 3288 C C . ASN A 1 429 ? 2.172 -5.784 28.655 1.00 52.00 429 ASN A C 1
ATOM 3290 O O . ASN A 1 429 ? 1.705 -5.099 27.744 1.00 52.00 429 ASN A O 1
ATOM 3294 N N . LEU A 1 430 ? 2.236 -5.335 29.910 1.00 56.59 430 LEU A N 1
ATOM 3295 C CA . LEU A 1 430 ? 1.804 -3.997 30.304 1.00 56.59 430 LEU A CA 1
ATOM 3296 C C . LEU A 1 430 ? 2.866 -2.937 30.032 1.00 56.59 430 LEU A C 1
ATOM 3298 O O . LEU A 1 430 ? 2.511 -1.771 29.970 1.00 56.59 430 LEU A O 1
ATOM 3302 N N . ARG A 1 431 ? 4.141 -3.282 29.819 1.00 61.84 431 ARG A N 1
ATOM 3303 C CA . ARG A 1 431 ? 5.193 -2.277 29.604 1.00 61.84 431 ARG A CA 1
ATOM 3304 C C . ARG A 1 431 ? 5.020 -1.504 28.293 1.00 61.84 431 ARG A C 1
ATOM 3306 O O . ARG A 1 431 ? 5.092 -0.279 28.298 1.00 61.84 431 ARG A O 1
ATOM 3313 N N . THR A 1 432 ? 4.738 -2.193 27.185 1.00 53.75 432 THR A N 1
ATOM 3314 C CA . THR A 1 432 ? 4.456 -1.544 25.889 1.00 53.75 432 THR A CA 1
ATOM 3315 C C . THR A 1 432 ? 3.074 -0.893 25.878 1.00 53.75 432 THR A C 1
ATOM 3317 O O . THR A 1 432 ? 2.930 0.223 25.390 1.00 53.75 432 THR A O 1
ATOM 3320 N N . ALA A 1 433 ? 2.071 -1.541 26.480 1.00 57.81 433 ALA A N 1
ATOM 3321 C CA . ALA A 1 433 ? 0.730 -0.974 26.604 1.00 57.81 433 ALA A CA 1
ATOM 3322 C C . ALA A 1 433 ? 0.717 0.295 27.476 1.00 57.81 433 ALA A C 1
ATOM 3324 O O . ALA A 1 433 ? 0.052 1.257 27.122 1.00 57.81 433 ALA A O 1
ATOM 3325 N N . ARG A 1 434 ? 1.511 0.348 28.557 1.00 66.19 434 ARG A N 1
ATOM 3326 C CA . ARG A 1 434 ? 1.685 1.536 29.409 1.00 66.19 434 ARG A CA 1
ATOM 3327 C C . ARG A 1 434 ? 2.224 2.718 28.625 1.00 66.19 434 ARG A C 1
ATOM 3329 O O . ARG A 1 434 ? 1.670 3.794 28.767 1.00 66.19 434 ARG A O 1
ATOM 3336 N N . LEU A 1 435 ? 3.233 2.528 27.771 1.00 64.56 435 LEU A N 1
ATOM 3337 C CA . LEU A 1 435 ? 3.750 3.621 26.937 1.00 64.56 435 LEU A CA 1
ATOM 3338 C C . LEU A 1 435 ? 2.654 4.186 26.022 1.00 64.56 435 LEU A C 1
ATOM 3340 O O . LEU A 1 435 ? 2.412 5.390 26.023 1.00 64.56 435 LEU A O 1
ATOM 3344 N N . CYS 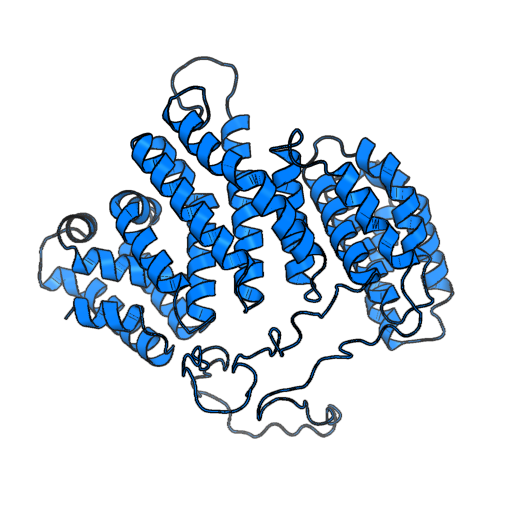A 1 436 ? 1.920 3.318 25.321 1.00 64.69 436 CYS A N 1
ATOM 3345 C CA . CYS A 1 436 ? 0.826 3.746 24.446 1.00 64.69 436 CYS A CA 1
ATOM 3346 C C . CYS A 1 436 ? -0.341 4.383 25.226 1.00 64.69 436 CYS A C 1
ATOM 3348 O O . CYS A 1 436 ? -0.933 5.355 24.760 1.00 64.69 436 CYS A O 1
ATOM 3350 N N . PHE A 1 437 ? -0.676 3.860 26.410 1.00 77.00 437 PHE A N 1
ATOM 3351 C CA . PHE A 1 437 ? -1.770 4.360 27.247 1.00 77.00 437 PHE A CA 1
ATOM 3352 C C . PHE A 1 437 ? -1.412 5.676 27.931 1.00 77.00 437 PHE A C 1
ATOM 3354 O O . PHE A 1 437 ? -2.249 6.571 27.978 1.00 77.00 437 PHE A O 1
ATOM 3361 N N . GLU A 1 438 ? -0.188 5.826 28.433 1.00 73.50 438 GLU A N 1
ATOM 3362 C CA . GLU A 1 438 ? 0.295 7.074 29.020 1.00 73.50 438 GLU A CA 1
ATOM 3363 C C . GLU A 1 438 ? 0.335 8.186 27.978 1.00 73.50 438 GLU A C 1
ATOM 3365 O O . GLU A 1 438 ? -0.165 9.279 28.246 1.00 73.50 438 GLU A O 1
ATOM 3370 N N . ASP A 1 439 ? 0.865 7.913 26.785 1.00 73.19 439 ASP A N 1
ATOM 3371 C CA . ASP A 1 439 ? 0.890 8.893 25.701 1.00 73.19 439 ASP A CA 1
ATOM 3372 C C . ASP A 1 439 ? -0.529 9.270 25.266 1.00 73.19 439 ASP A C 1
ATOM 3374 O O . ASP A 1 439 ? -0.843 10.460 25.158 1.00 73.19 439 ASP A O 1
ATOM 3378 N N . PHE A 1 440 ? -1.424 8.287 25.111 1.00 75.94 440 PHE A N 1
ATOM 3379 C CA . PHE A 1 440 ? -2.828 8.544 24.789 1.00 75.94 440 PHE A CA 1
ATOM 3380 C C . PHE A 1 440 ? -3.502 9.394 25.873 1.00 75.94 440 PHE A C 1
ATOM 3382 O O . PHE A 1 440 ? -4.144 10.398 25.565 1.00 75.94 440 PHE A O 1
ATOM 3389 N N . VAL A 1 441 ? -3.319 9.045 27.149 1.00 74.19 441 VAL A N 1
ATOM 3390 C CA . VAL A 1 441 ? -3.874 9.782 28.291 1.00 74.19 441 VAL A CA 1
ATOM 3391 C C . VAL A 1 441 ? -3.331 11.204 28.343 1.00 74.19 441 VAL A C 1
ATOM 3393 O O . VAL A 1 441 ? -4.122 12.123 28.543 1.00 74.19 441 VAL A O 1
ATOM 3396 N N . ARG A 1 442 ? -2.022 11.407 28.156 1.00 76.06 442 ARG A N 1
ATOM 3397 C CA . ARG A 1 442 ? -1.391 12.736 28.156 1.00 76.06 442 ARG A CA 1
ATOM 3398 C C . ARG A 1 442 ? -1.954 13.603 27.040 1.00 76.06 442 ARG A C 1
ATOM 3400 O O . ARG A 1 442 ? -2.396 14.718 27.302 1.00 76.06 442 ARG A O 1
ATOM 3407 N N . VAL A 1 443 ? -1.998 13.081 25.817 1.00 70.88 443 VAL A N 1
ATOM 3408 C CA . VAL A 1 443 ? -2.513 13.810 24.651 1.00 70.88 443 VAL A CA 1
ATOM 3409 C C . VAL A 1 443 ? -4.010 14.106 24.801 1.00 70.88 443 VAL A C 1
ATOM 3411 O O . VAL A 1 443 ? -4.458 15.207 24.482 1.00 70.88 443 VAL A O 1
ATOM 3414 N N . ALA A 1 444 ? -4.780 13.169 25.353 1.00 62.91 444 ALA A N 1
ATOM 3415 C CA . ALA A 1 444 ? -6.206 13.341 25.617 1.00 62.91 444 ALA A CA 1
ATOM 3416 C C . ALA A 1 444 ? -6.510 14.167 26.889 1.00 62.91 444 ALA A C 1
ATOM 3418 O O . ALA A 1 444 ? -7.678 14.462 27.155 1.00 62.91 444 ALA A O 1
ATOM 3419 N N . ALA A 1 445 ? -5.498 14.531 27.688 1.00 60.16 445 ALA A N 1
ATOM 3420 C CA . ALA A 1 445 ? -5.633 15.333 28.907 1.00 60.16 445 ALA A CA 1
ATOM 3421 C C . ALA A 1 445 ? -5.454 16.839 28.702 1.00 60.16 445 ALA A C 1
ATOM 3423 O O . ALA A 1 445 ? -5.919 17.605 29.546 1.00 60.16 445 ALA A O 1
ATOM 3424 N N . VAL A 1 446 ? -4.807 17.270 27.618 1.00 57.84 446 VAL A N 1
ATOM 3425 C CA . VAL A 1 446 ? -4.567 18.696 27.359 1.00 57.84 446 VAL A CA 1
ATOM 3426 C C . VAL A 1 446 ? -5.887 19.376 26.958 1.00 57.84 446 VAL A C 1
ATOM 3428 O O . VAL A 1 446 ? -6.501 18.926 25.981 1.00 57.84 446 VAL A O 1
ATOM 3431 N N . PRO A 1 447 ? -6.331 20.439 27.664 1.00 48.50 447 PRO A N 1
ATOM 3432 C CA . PRO A 1 447 ? -7.510 21.211 27.277 1.00 48.50 447 PRO A CA 1
ATOM 3433 C C . PRO A 1 447 ? -7.363 21.729 25.843 1.00 48.50 447 PRO A C 1
ATOM 3435 O O . PRO A 1 447 ? -6.273 22.148 25.455 1.00 48.50 447 PRO A O 1
ATOM 3438 N N . ALA A 1 448 ? -8.443 21.697 25.059 1.00 47.03 448 ALA A N 1
ATOM 3439 C CA . ALA A 1 448 ? -8.476 22.400 23.781 1.00 47.03 448 ALA A CA 1
ATOM 3440 C C . ALA A 1 448 ? -8.371 23.905 24.079 1.00 47.03 448 ALA A C 1
ATOM 3442 O O . ALA A 1 448 ? -9.273 24.461 24.705 1.00 47.03 448 ALA A O 1
ATOM 3443 N N . SER A 1 449 ? -7.227 24.504 23.745 1.00 37.19 449 SER A N 1
ATOM 3444 C CA . SER A 1 449 ? -6.975 25.943 23.863 1.00 37.19 449 SER A CA 1
ATOM 3445 C C . SER A 1 449 ? -7.705 26.716 22.782 1.00 37.19 449 SER A C 1
ATOM 3447 O O . SER A 1 449 ? -7.566 26.273 21.616 1.00 37.19 449 SER A O 1
#

Organism: Perkinsus olseni (NCBI:txid32597)

Radius of gyration: 24.98 Å; chains: 1; bounding box: 58×67×70 Å

pLDDT: mean 79.29, std 21.24, range [30.17, 98.69]